Protein AF-0000000072489909 (afdb_homodimer)

Organism: NCBI:txid1796646

Radius of gyration: 25.23 Å; Cα contacts (8 Å, |Δi|>4): 1240; chains: 2; bounding box: 53×76×61 Å

Secondary structure (DSSP, 8-state):
---HHHHHHHHHHHHHHHHHTT--HHHHHHS-TT-EEEEEEEE-S-EE---HHHHHHHHHHH-TT-EEEE-S-TT-EE-TT-EEEEEEEEHHHHHHHHHHHHHHHHHHHHHHHHHHHHHHTTTTSS-EEE--S---TT-HHHHHHHHHHTT-B---SSTTS-EEE-HHHHHHHTSHHHHHHHHHHHHHHHT----EEEEESSHHHHHHHHHHT-SEEEEET--HHHHHHHHHHHTTSSEEEEESS--TTTHHHHHTTT-SEEE-THHHHS-PPPPEEEEE-/---HHHHHHHHHHHHHHHHHTT--HHHHHHS-TT-EEEEEEEE-S-EE---HHHHHHHHHHH-TT-EEEE-S-TT-EE-TT-EEEEEEEEHHHHHHHHHHHHHHHHHHHHHHHHHHHHHHHTTTSS-EEE--S---TT-HHHHHHHHHHTT-B---SSTTS-EEE-HHHHHHHTSHHHHHHHHHHHHHHHT----EEEEESSHHHHHHHHHHT-SEEEEET--HHHHHHHHHHHTTSSEEEEESS--TTTHHHHHTTT-SEEE-THHHHS-PPPPEEEEE-

pLDDT: mean 97.3, std 2.36, range [84.38, 98.88]

Structure (mmCIF, N/CA/C/O backbone):
data_AF-0000000072489909-model_v1
#
loop_
_entity.id
_entity.type
_entity.pdbx_description
1 polymer 'Probable nicotinate-nucleotide pyrophosphorylase'
#
loop_
_atom_site.group_PDB
_atom_site.id
_atom_site.type_symbol
_atom_site.label_atom_id
_atom_site.label_alt_id
_atom_site.label_comp_id
_atom_site.label_asym_id
_atom_site.label_entity_id
_atom_site.label_seq_id
_atom_site.pdbx_PDB_ins_code
_atom_site.Cartn_x
_atom_site.Cartn_y
_atom_site.Cartn_z
_atom_site.occupancy
_atom_site.B_iso_or_equiv
_atom_site.auth_seq_id
_atom_site.auth_comp_id
_atom_site.auth_asym_id
_atom_site.auth_atom_id
_atom_site.pdbx_PDB_model_num
ATOM 1 N N . MET A 1 1 ? 5.773 4.219 23.281 1 87.69 1 MET A N 1
ATOM 2 C CA . MET A 1 1 ? 5.738 4.336 21.828 1 87.69 1 MET A CA 1
ATOM 3 C C . MET A 1 1 ? 6.77 3.416 21.188 1 87.69 1 MET A C 1
ATOM 5 O O . MET A 1 1 ? 7.91 3.334 21.656 1 87.69 1 MET A O 1
ATOM 9 N N . LYS A 1 2 ? 6.359 2.658 20.219 1 93 2 LYS A N 1
ATOM 10 C CA . LYS A 1 2 ? 7.285 1.767 19.516 1 93 2 LYS A CA 1
ATOM 11 C C . LYS A 1 2 ? 8.32 2.559 18.719 1 93 2 LYS A C 1
ATOM 13 O O . LYS A 1 2 ? 8.008 3.609 18.156 1 93 2 LYS A O 1
ATOM 18 N N . THR A 1 3 ? 9.5 2.018 18.703 1 95.94 3 THR A N 1
ATOM 19 C CA . THR A 1 3 ? 10.539 2.596 17.859 1 95.94 3 THR A CA 1
ATOM 20 C C . THR A 1 3 ? 10.305 2.244 16.391 1 95.94 3 THR A C 1
ATOM 22 O O . THR A 1 3 ? 9.5 1.364 16.078 1 95.94 3 THR A O 1
ATOM 25 N N . THR A 1 4 ? 10.953 2.947 15.547 1 96.06 4 THR A N 1
ATOM 26 C CA . THR A 1 4 ? 10.883 2.658 14.117 1 96.06 4 THR A CA 1
ATOM 27 C C . THR A 1 4 ? 11.273 1.209 13.836 1 96.06 4 THR A C 1
ATOM 29 O O . THR A 1 4 ? 10.602 0.516 13.07 1 96.06 4 THR A O 1
ATOM 32 N N . ASP A 1 5 ? 12.32 0.701 14.492 1 97.38 5 ASP A N 1
ATOM 33 C CA . ASP A 1 5 ? 12.789 -0.666 14.297 1 97.38 5 ASP A CA 1
ATOM 34 C C . ASP A 1 5 ? 11.734 -1.68 14.734 1 97.38 5 ASP A C 1
ATOM 36 O O . ASP A 1 5 ? 11.547 -2.707 14.078 1 97.38 5 ASP A O 1
ATOM 40 N N . GLN A 1 6 ? 11.078 -1.388 15.812 1 97.94 6 GLN A N 1
ATOM 41 C CA . GLN A 1 6 ? 10.031 -2.273 16.297 1 97.94 6 GLN A CA 1
ATOM 42 C C . GLN A 1 6 ? 8.844 -2.309 15.344 1 97.94 6 GLN A C 1
ATOM 44 O O . GLN A 1 6 ? 8.258 -3.367 15.117 1 97.94 6 GLN A O 1
ATOM 49 N N . LEU A 1 7 ? 8.523 -1.14 14.812 1 98 7 LEU A N 1
ATOM 50 C CA . LEU A 1 7 ? 7.43 -1.062 13.852 1 98 7 LEU A CA 1
ATOM 51 C C . LEU A 1 7 ? 7.762 -1.844 12.586 1 98 7 LEU A C 1
ATOM 53 O O . LEU A 1 7 ? 6.906 -2.547 12.039 1 98 7 LEU A O 1
ATOM 57 N N . ILE A 1 8 ? 8.992 -1.752 12.133 1 98.38 8 ILE A N 1
ATOM 58 C CA . ILE A 1 8 ? 9.438 -2.479 10.945 1 98.38 8 ILE A CA 1
ATOM 59 C C . ILE A 1 8 ? 9.414 -3.98 11.227 1 98.38 8 ILE A C 1
ATOM 61 O O . ILE A 1 8 ? 8.961 -4.766 10.391 1 98.38 8 ILE A O 1
ATOM 65 N N . ASP A 1 9 ? 9.828 -4.363 12.398 1 98.44 9 ASP A N 1
ATOM 66 C CA . ASP A 1 9 ? 9.805 -5.766 12.797 1 98.44 9 ASP A CA 1
ATOM 67 C C . ASP A 1 9 ? 8.375 -6.309 12.805 1 98.44 9 ASP A C 1
ATOM 69 O O . ASP A 1 9 ? 8.133 -7.43 12.344 1 98.44 9 ASP A O 1
ATOM 73 N N . ASP A 1 10 ? 7.477 -5.535 13.367 1 98.38 10 ASP A N 1
ATOM 74 C CA . ASP A 1 10 ? 6.074 -5.934 13.398 1 98.38 10 ASP A CA 1
ATOM 75 C C . ASP A 1 10 ? 5.523 -6.113 11.984 1 98.38 10 ASP A C 1
ATOM 77 O O . ASP A 1 10 ? 4.77 -7.051 11.719 1 98.38 10 ASP A O 1
ATOM 81 N N . LEU A 1 11 ? 5.902 -5.246 11.102 1 98.75 11 LEU A N 1
ATOM 82 C CA . LEU A 1 11 ? 5.465 -5.34 9.719 1 98.75 11 LEU A CA 1
ATOM 83 C C . LEU A 1 11 ? 5.996 -6.613 9.062 1 98.75 11 LEU A C 1
ATOM 85 O O . LEU A 1 11 ? 5.25 -7.324 8.383 1 98.75 11 LEU A O 1
ATOM 89 N N . LEU A 1 12 ? 7.281 -6.891 9.266 1 98.62 12 LEU A N 1
ATOM 90 C CA . LEU A 1 12 ? 7.887 -8.062 8.648 1 98.62 12 LEU A CA 1
ATOM 91 C C . LEU A 1 12 ? 7.254 -9.344 9.188 1 98.62 12 LEU A C 1
ATOM 93 O O . LEU A 1 12 ? 6.996 -10.281 8.422 1 98.62 12 LEU A O 1
ATOM 97 N N . ASN A 1 13 ? 6.961 -9.375 10.484 1 98.31 13 ASN A N 1
ATOM 98 C CA . ASN A 1 13 ? 6.25 -10.516 11.055 1 98.31 13 ASN A CA 1
ATOM 99 C C . ASN A 1 13 ? 4.891 -10.719 10.398 1 98.31 13 ASN A C 1
ATOM 101 O O . ASN A 1 13 ? 4.523 -11.844 10.055 1 98.31 13 ASN A O 1
ATOM 105 N N . LEU A 1 14 ? 4.199 -9.664 10.25 1 98.25 14 LEU A N 1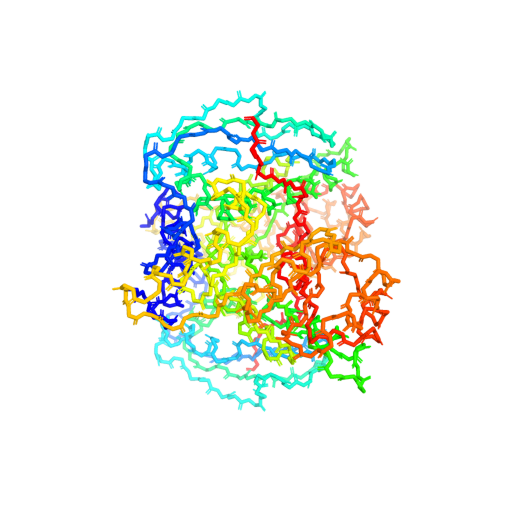
ATOM 106 C CA . LEU A 1 14 ? 2.875 -9.711 9.641 1 98.25 14 LEU A CA 1
ATOM 107 C C . LEU A 1 14 ? 2.959 -10.148 8.188 1 98.25 14 LEU A C 1
ATOM 109 O O . LEU A 1 14 ? 2.162 -10.977 7.734 1 98.25 14 LEU A O 1
ATOM 113 N N . ALA A 1 15 ? 3.922 -9.625 7.461 1 98.25 15 ALA A N 1
ATOM 114 C CA . ALA A 1 15 ? 4.105 -9.938 6.047 1 98.25 15 ALA A CA 1
ATOM 115 C C . ALA A 1 15 ? 4.41 -11.422 5.852 1 98.25 15 ALA A C 1
ATOM 117 O O . ALA A 1 15 ? 3.846 -12.062 4.961 1 98.25 15 ALA A O 1
ATOM 118 N N . PHE A 1 16 ? 5.27 -11.977 6.676 1 97.81 16 PHE A N 1
ATOM 119 C CA . PHE A 1 16 ? 5.598 -13.398 6.562 1 97.81 16 PHE A CA 1
ATOM 120 C C . PHE A 1 16 ? 4.418 -14.266 6.984 1 97.81 16 PHE A C 1
ATOM 122 O O . PHE A 1 16 ? 4.188 -15.328 6.406 1 97.81 16 PHE A O 1
ATOM 129 N N . ALA A 1 17 ? 3.699 -13.805 7.945 1 97.25 17 ALA A N 1
ATOM 130 C CA . ALA A 1 17 ? 2.537 -14.562 8.398 1 97.25 17 ALA A CA 1
ATOM 131 C C . ALA A 1 17 ? 1.49 -14.672 7.289 1 97.25 17 ALA A C 1
ATOM 133 O O . ALA A 1 17 ? 0.86 -15.719 7.125 1 97.25 17 ALA A O 1
ATOM 134 N N . GLU A 1 18 ? 1.334 -13.625 6.516 1 96.5 18 GLU A N 1
ATOM 135 C CA . GLU A 1 18 ? 0.331 -13.633 5.457 1 96.5 18 GLU A CA 1
ATOM 136 C C . GLU A 1 18 ? 0.807 -14.438 4.25 1 96.5 18 GLU A C 1
ATOM 138 O O . GLU A 1 18 ? -0.005 -15 3.512 1 96.5 18 GLU A O 1
ATOM 143 N N . ASP A 1 19 ? 2.121 -14.586 4.098 1 96.94 19 ASP A N 1
ATOM 144 C CA . ASP A 1 19 ? 2.65 -15.156 2.859 1 96.94 19 ASP A CA 1
ATOM 145 C C . ASP A 1 19 ? 2.969 -16.641 3.025 1 96.94 19 ASP A C 1
ATOM 147 O O . ASP A 1 19 ? 2.67 -17.438 2.143 1 96.94 19 ASP A O 1
ATOM 151 N N . VAL A 1 20 ? 3.545 -17.047 4.148 1 95.25 20 VAL A N 1
ATOM 152 C CA . VAL A 1 20 ? 4.047 -18.406 4.32 1 95.25 20 VAL A CA 1
ATOM 153 C C . VAL A 1 20 ? 2.996 -19.25 5.031 1 95.25 20 VAL A C 1
ATOM 155 O O . VAL A 1 20 ? 2.832 -20.438 4.723 1 95.25 20 VAL A O 1
ATOM 158 N N . GLY A 1 21 ? 2.258 -18.656 6.023 1 90.75 21 GLY A N 1
ATOM 159 C CA . GLY A 1 21 ? 1.259 -19.406 6.766 1 90.75 21 GLY A CA 1
ATOM 160 C C . GLY A 1 21 ? 1.804 -20.688 7.371 1 90.75 21 GLY A C 1
ATOM 161 O O . GLY A 1 21 ? 2.787 -20.656 8.117 1 90.75 21 GLY A O 1
ATOM 162 N N . ASP A 1 22 ? 1.219 -21.844 6.965 1 90.38 22 ASP A N 1
ATOM 163 C CA . ASP A 1 22 ? 1.68 -23.094 7.547 1 90.38 22 ASP A CA 1
ATOM 164 C C . ASP A 1 22 ? 2.791 -23.719 6.703 1 90.38 22 ASP A C 1
ATOM 166 O O . ASP A 1 22 ? 3.297 -24.797 7.031 1 90.38 22 ASP A O 1
ATOM 170 N N . GLY A 1 23 ? 3.102 -23.016 5.621 1 93.5 23 GLY A N 1
ATOM 171 C CA . GLY A 1 23 ? 4.289 -23.469 4.902 1 93.5 23 GLY A CA 1
ATOM 172 C C . GLY A 1 23 ? 4.211 -23.219 3.408 1 93.5 23 GLY A C 1
ATOM 173 O O . GLY A 1 23 ? 3.117 -23.141 2.846 1 93.5 23 GLY A O 1
ATOM 174 N N . ASP A 1 24 ? 5.355 -23.141 2.807 1 97.25 24 ASP A N 1
ATOM 175 C CA . ASP A 1 24 ? 5.508 -23.062 1.358 1 97.25 24 ASP A CA 1
ATOM 176 C C . ASP A 1 24 ? 5.512 -24.453 0.73 1 97.25 24 ASP A C 1
ATOM 178 O O . ASP A 1 24 ? 6.574 -25 0.441 1 97.25 24 ASP A O 1
ATOM 182 N N . HIS A 1 25 ? 4.367 -24.875 0.38 1 97.94 25 HIS A N 1
ATOM 183 C CA . HIS A 1 25 ? 4.219 -26.266 -0.035 1 97.94 25 HIS A CA 1
ATOM 184 C C . HIS A 1 25 ? 4.859 -26.5 -1.397 1 97.94 25 HIS A C 1
ATOM 186 O O . HIS A 1 25 ? 5.316 -27.609 -1.688 1 97.94 25 HIS A O 1
ATOM 192 N N . THR A 1 26 ? 4.918 -25.453 -2.215 1 98.25 26 THR A N 1
ATOM 193 C CA . THR A 1 26 ? 5.598 -25.609 -3.496 1 98.25 26 THR A CA 1
ATOM 194 C C . THR A 1 26 ? 7.078 -25.906 -3.289 1 98.25 26 THR A C 1
ATOM 196 O O . THR A 1 26 ? 7.598 -26.891 -3.828 1 98.25 26 THR A O 1
ATOM 199 N N . THR A 1 27 ? 7.691 -25.109 -2.502 1 97.5 27 THR A N 1
ATOM 200 C CA . THR A 1 27 ? 9.125 -25.234 -2.252 1 97.5 27 THR A CA 1
ATOM 201 C C . THR A 1 27 ? 9.422 -26.516 -1.479 1 97.5 27 THR A C 1
ATOM 203 O O . THR A 1 27 ? 10.375 -27.234 -1.805 1 97.5 27 THR A O 1
ATOM 206 N N . LEU A 1 28 ? 8.648 -26.844 -0.49 1 97.12 28 LEU A N 1
ATOM 207 C CA . LEU A 1 28 ? 8.875 -28.016 0.353 1 97.12 28 LEU A CA 1
ATOM 208 C C . LEU A 1 28 ? 8.727 -29.297 -0.451 1 97.12 28 LEU A C 1
ATOM 210 O O . LEU A 1 28 ? 9.367 -30.312 -0.147 1 97.12 28 LEU A O 1
ATOM 214 N N . SER A 1 29 ? 7.973 -29.266 -1.493 1 97.62 29 SER A N 1
ATOM 215 C CA . SER A 1 29 ? 7.695 -30.469 -2.266 1 97.62 29 SER A CA 1
ATOM 216 C C . SER A 1 29 ? 8.672 -30.625 -3.426 1 97.62 29 SER A C 1
ATOM 218 O O . SER A 1 29 ? 8.859 -31.719 -3.951 1 97.62 29 SER A O 1
ATOM 220 N N . THR A 1 30 ? 9.352 -29.5 -3.824 1 97.81 30 THR A N 1
ATOM 221 C CA . THR A 1 30 ? 10.086 -29.578 -5.082 1 97.81 30 THR A CA 1
ATOM 222 C C . THR A 1 30 ? 11.578 -29.328 -4.855 1 97.81 30 THR A C 1
ATOM 224 O O . THR A 1 30 ? 12.398 -29.625 -5.723 1 97.81 30 THR A O 1
ATOM 227 N N . ILE A 1 31 ? 11.953 -28.734 -3.709 1 97.44 31 ILE A N 1
ATOM 228 C CA . ILE A 1 31 ? 13.336 -28.359 -3.443 1 97.44 31 ILE A CA 1
ATOM 229 C C . ILE A 1 31 ? 13.898 -29.203 -2.305 1 97.44 31 ILE A C 1
ATOM 231 O O . ILE A 1 31 ? 13.367 -29.188 -1.19 1 97.44 31 ILE A O 1
ATOM 235 N N . PRO A 1 32 ? 14.969 -29.906 -2.533 1 96 32 PRO A N 1
ATOM 236 C CA . PRO A 1 32 ? 15.594 -30.656 -1.438 1 96 32 PRO A CA 1
ATOM 237 C C . PRO A 1 32 ? 16 -29.75 -0.273 1 96 32 PRO A C 1
ATOM 239 O O . PRO A 1 32 ? 16.453 -28.625 -0.487 1 96 32 PRO A O 1
ATOM 242 N N . ALA A 1 33 ? 15.938 -30.266 0.936 1 95.25 33 ALA A N 1
ATOM 243 C CA . ALA A 1 33 ? 16.203 -29.516 2.156 1 95.25 33 ALA A CA 1
ATOM 244 C C . ALA A 1 33 ? 17.641 -29.016 2.193 1 95.25 33 ALA A C 1
ATOM 246 O O . ALA A 1 33 ? 17.922 -27.953 2.75 1 95.25 33 ALA A O 1
ATOM 247 N N . GLU A 1 34 ? 18.5 -29.703 1.554 1 96.06 34 GLU A N 1
ATOM 248 C CA . GLU A 1 34 ? 19.922 -29.406 1.655 1 96.06 34 GLU A CA 1
ATOM 249 C C . GLU A 1 34 ? 20.391 -28.531 0.495 1 96.06 34 GLU A C 1
ATOM 251 O O . GLU A 1 34 ? 21.547 -28.109 0.453 1 96.06 34 GLU A O 1
ATOM 256 N N . ALA A 1 35 ? 19.5 -28.234 -0.436 1 96.25 35 ALA A N 1
ATOM 257 C CA . ALA A 1 35 ? 19.891 -27.453 -1.611 1 96.25 35 ALA A CA 1
ATOM 258 C C . ALA A 1 35 ? 20.328 -26.047 -1.22 1 96.25 35 ALA A C 1
ATOM 260 O O . ALA A 1 35 ? 19.672 -25.391 -0.411 1 96.25 35 ALA A O 1
ATOM 261 N N . THR A 1 36 ? 21.516 -25.625 -1.725 1 97.12 36 THR A N 1
ATOM 262 C CA . THR A 1 36 ? 22.016 -24.25 -1.573 1 97.12 36 THR A CA 1
ATOM 263 C C . THR A 1 36 ? 22.172 -23.578 -2.934 1 97.12 36 THR A C 1
ATOM 265 O O . THR A 1 36 ? 22.297 -24.266 -3.957 1 97.12 36 THR A O 1
ATOM 268 N N . GLY A 1 37 ? 22.031 -22.281 -2.943 1 96.19 37 GLY A N 1
ATOM 269 C CA . GLY A 1 37 ? 22.141 -21.562 -4.203 1 96.19 37 GLY A CA 1
ATOM 270 C C . GLY A 1 37 ? 22.375 -20.078 -4.023 1 96.19 37 GLY A C 1
ATOM 271 O O . GLY A 1 37 ? 22.781 -19.625 -2.951 1 96.19 37 GLY A O 1
ATOM 272 N N . ARG A 1 38 ? 22.312 -19.469 -5.172 1 97.19 38 ARG A N 1
ATOM 273 C CA . ARG A 1 38 ? 22.562 -18.031 -5.254 1 97.19 38 ARG A CA 1
ATOM 274 C C . ARG A 1 38 ? 21.516 -17.344 -6.145 1 97.19 38 ARG A C 1
ATOM 276 O O . ARG A 1 38 ? 21.203 -17.844 -7.227 1 97.19 38 ARG A O 1
ATOM 283 N N . GLN A 1 39 ? 20.953 -16.203 -5.605 1 97.5 39 GLN A N 1
ATOM 284 C CA . GLN A 1 39 ? 20.047 -15.398 -6.395 1 97.5 39 GLN A CA 1
ATOM 285 C C . GLN A 1 39 ? 20.438 -13.922 -6.363 1 97.5 39 GLN A C 1
ATOM 287 O O . GLN A 1 39 ? 21.109 -13.477 -5.422 1 97.5 39 GLN A O 1
ATOM 292 N N . HIS A 1 40 ? 20.172 -13.211 -7.383 1 98.38 40 HIS A N 1
ATOM 293 C CA . HIS A 1 40 ? 20.5 -11.789 -7.43 1 98.38 40 HIS A CA 1
ATOM 294 C C . HIS A 1 40 ? 19.25 -10.953 -7.711 1 98.38 40 HIS A C 1
ATOM 296 O O . HIS A 1 40 ? 18.312 -11.422 -8.352 1 98.38 40 HIS A O 1
ATOM 302 N N . LEU A 1 41 ? 19.234 -9.766 -7.207 1 98.69 41 LEU A N 1
ATOM 303 C CA . LEU A 1 41 ? 18.188 -8.789 -7.52 1 98.69 41 LEU A CA 1
ATOM 304 C C . LEU A 1 41 ? 18.531 -8.039 -8.805 1 98.69 41 LEU A C 1
ATOM 306 O O . LEU A 1 41 ? 19.484 -7.258 -8.836 1 98.69 41 LEU A O 1
ATOM 310 N N . LEU A 1 42 ? 17.734 -8.227 -9.766 1 98.44 42 LEU A N 1
ATOM 311 C CA . LEU A 1 42 ? 17.922 -7.621 -11.078 1 98.44 42 LEU A CA 1
ATOM 312 C C . LEU A 1 42 ? 16.953 -6.461 -11.289 1 98.44 42 LEU A C 1
ATOM 314 O O . LEU A 1 42 ? 15.742 -6.633 -11.156 1 98.44 42 LEU A O 1
ATOM 318 N N . VAL A 1 43 ? 17.516 -5.316 -11.617 1 98.56 43 VAL A N 1
ATOM 319 C CA . VAL A 1 43 ? 16.703 -4.145 -11.914 1 98.56 43 VAL A CA 1
ATOM 320 C C . VAL A 1 43 ? 16.156 -4.246 -13.328 1 98.56 43 VAL A C 1
ATOM 322 O O . VAL A 1 43 ? 16.891 -4.547 -14.273 1 98.56 43 VAL A O 1
ATOM 325 N N . LYS A 1 44 ? 14.883 -3.979 -13.469 1 97.75 44 LYS A N 1
ATOM 326 C CA . LYS A 1 44 ? 14.242 -4.141 -14.766 1 97.75 44 LYS A CA 1
ATOM 327 C C . LYS A 1 44 ? 13.672 -2.818 -15.266 1 97.75 44 LYS A C 1
ATOM 329 O O . LYS A 1 44 ? 13.156 -2.74 -16.391 1 97.75 44 LYS A O 1
ATOM 334 N N . GLU A 1 45 ? 13.734 -1.787 -14.539 1 97.75 45 GLU A N 1
ATOM 335 C CA . GLU A 1 45 ? 13.211 -0.465 -14.859 1 97.75 45 GLU A CA 1
ATOM 336 C C . GLU A 1 45 ? 14.109 0.638 -14.312 1 97.75 45 GLU A C 1
ATOM 338 O O . GLU A 1 45 ? 14.688 0.492 -13.234 1 97.75 45 GLU A O 1
ATOM 343 N N . GLU A 1 46 ? 14.242 1.703 -15.023 1 98.56 46 GLU A N 1
ATOM 344 C CA . GLU A 1 46 ? 15.062 2.826 -14.586 1 98.56 46 GLU A CA 1
ATOM 345 C C . GLU A 1 46 ? 14.406 3.588 -13.445 1 98.56 46 GLU A C 1
ATOM 347 O O . GLU A 1 46 ? 13.18 3.766 -13.43 1 98.56 46 GLU A O 1
ATOM 352 N N . GLY A 1 47 ? 15.273 4.016 -12.43 1 98.62 47 GLY A N 1
ATOM 353 C CA . GLY A 1 47 ? 14.766 4.801 -11.32 1 98.62 47 GLY A CA 1
ATOM 354 C C . GLY A 1 47 ? 15.75 4.934 -10.172 1 98.62 47 GLY A C 1
ATOM 355 O O . GLY A 1 47 ? 16.969 4.934 -10.398 1 98.62 47 GLY A O 1
ATOM 356 N N . ILE A 1 48 ? 15.234 5.195 -9.031 1 98.88 48 ILE A N 1
ATOM 357 C CA . ILE A 1 48 ? 16.016 5.254 -7.801 1 98.88 48 ILE A CA 1
ATOM 358 C C . ILE A 1 48 ? 15.75 4.004 -6.961 1 98.88 48 ILE A C 1
ATOM 360 O O . ILE A 1 48 ? 14.594 3.695 -6.648 1 98.88 48 ILE A O 1
ATOM 364 N N . ILE A 1 49 ? 16.797 3.297 -6.641 1 98.88 49 ILE A N 1
ATOM 365 C CA . ILE A 1 49 ? 16.594 2.066 -5.883 1 98.88 49 ILE A CA 1
ATOM 366 C C . ILE A 1 49 ? 16.484 2.389 -4.395 1 98.88 49 ILE A C 1
ATOM 368 O O . ILE A 1 49 ? 17.188 3.262 -3.889 1 98.88 49 ILE A O 1
ATOM 372 N N . ALA A 1 50 ? 15.555 1.797 -3.732 1 98.88 50 ALA A N 1
ATOM 373 C CA . ALA A 1 50 ? 15.328 1.957 -2.299 1 98.88 50 ALA A CA 1
ATOM 374 C C . ALA A 1 50 ? 14.906 0.638 -1.661 1 98.88 50 ALA A C 1
ATOM 376 O O . ALA A 1 50 ? 14.289 -0.207 -2.316 1 98.88 50 ALA A O 1
ATOM 377 N N . GLY A 1 51 ? 15.281 0.443 -0.389 1 98.81 51 GLY A N 1
ATOM 378 C CA . GLY A 1 51 ? 14.82 -0.703 0.381 1 98.81 51 GLY A CA 1
ATOM 379 C C . GLY A 1 51 ? 15.867 -1.787 0.52 1 98.81 51 GLY A C 1
ATOM 380 O O . GLY A 1 51 ? 15.57 -2.896 0.967 1 98.81 51 GLY A O 1
ATOM 381 N N . ILE A 1 52 ? 17.078 -1.519 0.104 1 98.75 52 ILE A N 1
ATOM 382 C CA . ILE A 1 52 ? 18.141 -2.516 0.193 1 98.75 52 ILE A CA 1
ATOM 383 C C . ILE A 1 52 ? 18.422 -2.848 1.658 1 98.75 52 ILE A C 1
ATOM 385 O O . ILE A 1 52 ? 18.562 -4.02 2.021 1 98.75 52 ILE A O 1
ATOM 389 N N . GLU A 1 53 ? 18.469 -1.838 2.52 1 98.5 53 GLU A N 1
ATOM 390 C CA . GLU A 1 53 ? 18.688 -2.068 3.943 1 98.5 53 GLU A CA 1
ATOM 391 C C . GLU A 1 53 ? 17.547 -2.861 4.559 1 98.5 53 GLU A C 1
ATOM 393 O O . GLU A 1 53 ? 17.75 -3.67 5.465 1 98.5 53 GLU A O 1
ATOM 398 N N . ILE A 1 54 ? 16.359 -2.652 4.074 1 98.81 54 ILE A N 1
ATOM 399 C CA . ILE A 1 54 ? 15.211 -3.391 4.574 1 98.81 54 ILE A CA 1
ATOM 400 C C . ILE A 1 54 ? 15.258 -4.832 4.07 1 98.81 54 ILE A C 1
ATOM 402 O O . ILE A 1 54 ? 14.883 -5.762 4.785 1 98.81 54 ILE A O 1
ATOM 406 N N . ALA A 1 55 ? 15.742 -4.988 2.811 1 98.81 55 ALA A N 1
ATOM 407 C CA . ALA A 1 55 ? 15.93 -6.336 2.279 1 98.81 55 ALA A CA 1
ATOM 408 C C . ALA A 1 55 ? 16.859 -7.156 3.174 1 98.81 55 ALA A C 1
ATOM 410 O O . ALA A 1 55 ? 16.594 -8.328 3.445 1 98.81 55 ALA A O 1
ATOM 411 N N . LYS A 1 56 ? 17.906 -6.547 3.639 1 98.69 56 LYS A N 1
ATOM 412 C CA . LYS A 1 56 ? 18.812 -7.219 4.559 1 98.69 56 LYS A CA 1
ATOM 413 C C . LYS A 1 56 ? 18.078 -7.703 5.809 1 98.69 56 LYS A C 1
ATOM 415 O O . LYS A 1 56 ? 18.297 -8.828 6.266 1 98.69 56 LYS A O 1
ATOM 420 N N . LYS A 1 57 ? 17.203 -6.867 6.312 1 98.62 57 LYS A N 1
ATOM 421 C CA . LYS A 1 57 ? 16.438 -7.223 7.5 1 98.62 57 LYS A CA 1
ATOM 422 C C . LYS A 1 57 ? 15.477 -8.375 7.211 1 98.62 57 LYS A C 1
ATOM 424 O O . LYS A 1 57 ? 15.266 -9.242 8.055 1 98.62 57 LYS A O 1
ATOM 429 N N . VAL A 1 58 ? 14.906 -8.375 6.031 1 98.75 58 VAL A N 1
ATOM 430 C CA . VAL A 1 58 ? 14 -9.438 5.621 1 98.75 58 VAL A CA 1
ATOM 431 C C . VAL A 1 58 ? 14.727 -10.781 5.633 1 98.75 58 VAL A C 1
ATOM 433 O O . VAL A 1 58 ? 14.25 -11.742 6.23 1 98.75 58 VAL A O 1
ATOM 436 N N . PHE A 1 59 ? 15.898 -10.828 4.996 1 98.69 59 PHE A N 1
ATOM 437 C CA . PHE A 1 59 ? 16.656 -12.07 4.898 1 98.69 59 PHE A CA 1
ATOM 438 C C . PHE A 1 59 ? 17.125 -12.523 6.277 1 98.69 59 PHE A C 1
ATOM 440 O O . PHE A 1 59 ? 16.953 -13.695 6.637 1 98.69 59 PHE A O 1
ATOM 447 N N . GLU A 1 60 ? 17.641 -11.594 7.039 1 98.31 60 GLU A N 1
ATOM 448 C CA . GLU A 1 60 ? 18.156 -11.914 8.359 1 98.31 60 GLU A CA 1
ATOM 449 C C . GLU A 1 60 ? 17.062 -12.445 9.281 1 98.31 60 GLU A C 1
ATOM 451 O O . GLU A 1 60 ? 17.281 -13.406 10.023 1 98.31 60 GLU A O 1
ATOM 456 N N . LYS A 1 61 ? 15.961 -11.836 9.25 1 97.88 61 LYS A N 1
ATOM 457 C CA . LYS A 1 61 ? 14.844 -12.219 10.117 1 97.88 61 LYS A CA 1
ATOM 458 C C . LYS A 1 61 ? 14.32 -13.609 9.758 1 97.88 61 LYS A C 1
ATOM 460 O O . LYS A 1 61 ? 13.945 -14.383 10.641 1 97.88 61 LYS A O 1
ATOM 465 N N . PHE A 1 62 ? 14.273 -13.891 8.516 1 98.12 62 PHE A N 1
ATOM 466 C CA . PHE A 1 62 ? 13.703 -15.156 8.07 1 98.12 62 PHE A CA 1
ATOM 467 C C . PHE A 1 62 ? 14.68 -16.297 8.281 1 98.12 62 PHE A C 1
ATOM 469 O O . PHE A 1 62 ? 14.305 -17.359 8.789 1 98.12 62 PHE A O 1
ATOM 476 N N . ASP A 1 63 ? 15.914 -16.109 7.855 1 98.31 63 ASP A N 1
ATOM 477 C CA . ASP A 1 63 ? 16.969 -17.109 7.93 1 98.31 63 ASP A CA 1
ATOM 478 C C . ASP A 1 63 ? 18.344 -16.453 8.016 1 98.31 63 ASP A C 1
ATOM 480 O O . ASP A 1 63 ? 18.906 -16 7.008 1 98.31 63 ASP A O 1
ATOM 484 N N . SER A 1 64 ? 18.953 -16.5 9.172 1 97.94 64 SER A N 1
ATOM 485 C CA . SER A 1 64 ? 20.188 -15.773 9.445 1 97.94 64 SER A CA 1
ATOM 486 C C . SER A 1 64 ? 21.359 -16.391 8.695 1 97.94 64 SER A C 1
ATOM 488 O O . SER A 1 64 ? 22.438 -15.797 8.617 1 97.94 64 SER A O 1
ATOM 490 N N . SER A 1 65 ? 21.172 -17.5 8.062 1 98.12 65 SER A N 1
ATOM 491 C CA . SER A 1 65 ? 22.266 -18.125 7.316 1 98.12 65 SER A CA 1
ATOM 492 C C . SER A 1 65 ? 22.375 -17.547 5.91 1 98.12 65 SER A C 1
ATOM 494 O O . SER A 1 65 ? 23.359 -17.781 5.211 1 98.12 65 SER A O 1
ATOM 496 N N . LEU A 1 66 ? 21.375 -16.812 5.492 1 98.56 66 LEU A N 1
ATOM 497 C CA . LEU A 1 66 ? 21.453 -16.141 4.199 1 98.56 66 LEU A CA 1
ATOM 498 C C . LEU A 1 66 ? 22.5 -15.031 4.219 1 98.56 66 LEU A C 1
ATOM 500 O O . LEU A 1 66 ? 22.516 -14.203 5.133 1 98.56 66 LEU A O 1
ATOM 504 N N . LYS A 1 67 ? 23.375 -15.008 3.205 1 98.44 67 LYS A N 1
ATOM 505 C CA . LYS A 1 67 ? 24.453 -14.031 3.107 1 98.44 67 LYS A CA 1
ATOM 506 C C . LYS A 1 67 ? 24.219 -13.086 1.929 1 98.44 67 LYS A C 1
ATOM 508 O O . LYS A 1 67 ? 24.141 -13.523 0.78 1 98.44 67 LYS A O 1
ATOM 513 N N . ILE A 1 68 ? 24.203 -11.836 2.195 1 98.38 68 ILE A N 1
ATOM 514 C CA . ILE A 1 68 ? 23.953 -10.844 1.16 1 98.38 68 ILE A CA 1
ATOM 515 C C . ILE A 1 68 ? 25.234 -10.109 0.812 1 98.38 68 ILE A C 1
ATOM 517 O O . ILE A 1 68 ? 25.984 -9.703 1.703 1 98.38 68 ILE A O 1
ATOM 521 N N . THR A 1 69 ? 25.562 -10.039 -0.428 1 98.69 69 THR A N 1
ATOM 522 C CA . THR A 1 69 ? 26.609 -9.164 -0.976 1 98.69 69 THR A CA 1
ATOM 523 C C . THR A 1 69 ? 25.984 -7.992 -1.727 1 98.69 69 THR A C 1
ATOM 525 O O . THR A 1 69 ? 25.406 -8.172 -2.801 1 98.69 69 THR A O 1
ATOM 528 N N . GLN A 1 70 ? 26.125 -6.848 -1.192 1 98.62 70 GLN A N 1
ATOM 529 C CA . GLN A 1 70 ? 25.5 -5.641 -1.731 1 98.62 70 GLN A CA 1
ATOM 530 C C . GLN A 1 70 ? 26.422 -4.941 -2.723 1 98.62 70 GLN A C 1
ATOM 532 O O . GLN A 1 70 ? 27.609 -4.781 -2.459 1 98.62 70 GLN A O 1
ATOM 537 N N . TYR A 1 71 ? 25.906 -4.492 -3.885 1 98.69 71 TYR A N 1
ATOM 538 C CA . TYR A 1 71 ? 26.688 -3.818 -4.91 1 98.69 71 TYR A CA 1
ATOM 539 C C . TYR A 1 71 ? 26.234 -2.375 -5.09 1 98.69 71 TYR A C 1
ATOM 541 O O . TYR A 1 71 ? 27 -1.535 -5.582 1 98.69 71 TYR A O 1
ATOM 549 N N . ILE A 1 72 ? 24.984 -2.084 -4.828 1 98.69 72 ILE A N 1
ATOM 550 C CA . ILE A 1 72 ? 24.406 -0.754 -4.996 1 98.69 72 ILE A CA 1
ATOM 551 C C . ILE A 1 72 ? 23.781 -0.292 -3.686 1 98.69 72 ILE A C 1
ATOM 553 O O . ILE A 1 72 ? 23.281 -1.106 -2.912 1 98.69 72 ILE A O 1
ATOM 557 N N . ASN A 1 73 ? 23.812 0.97 -3.418 1 98.75 73 ASN A N 1
ATOM 558 C CA . ASN A 1 73 ? 23.25 1.529 -2.191 1 98.75 73 ASN A CA 1
ATOM 559 C C . ASN A 1 73 ? 21.891 2.162 -2.434 1 98.75 73 ASN A C 1
ATOM 561 O O . ASN A 1 73 ? 21.578 2.592 -3.549 1 98.75 73 ASN A O 1
ATOM 565 N N . ASP A 1 74 ? 21.125 2.217 -1.393 1 98.81 74 ASP A N 1
ATOM 566 C CA . ASP A 1 74 ? 19.875 2.98 -1.458 1 98.81 74 ASP A CA 1
ATOM 567 C C . ASP A 1 74 ? 20.125 4.402 -1.952 1 98.81 74 ASP A C 1
ATOM 569 O O . ASP A 1 74 ? 21.109 5.035 -1.562 1 98.81 74 ASP A O 1
ATOM 573 N N . GLY A 1 75 ? 19.234 4.859 -2.77 1 98.75 75 GLY A N 1
ATOM 574 C CA . GLY A 1 75 ? 19.344 6.223 -3.26 1 98.75 75 GLY A CA 1
ATOM 575 C C . GLY A 1 75 ? 20.078 6.324 -4.586 1 98.75 75 GLY A C 1
ATOM 576 O O . GLY A 1 75 ? 20.047 7.371 -5.238 1 98.75 75 GLY A O 1
ATOM 577 N N . ALA A 1 76 ? 20.672 5.242 -5.051 1 98.81 76 ALA A N 1
ATOM 578 C CA . ALA A 1 76 ? 21.391 5.242 -6.32 1 98.81 76 ALA A CA 1
ATOM 579 C C . ALA A 1 76 ? 20.438 5.227 -7.504 1 98.81 76 ALA A C 1
ATOM 581 O O . ALA A 1 76 ? 19.359 4.617 -7.438 1 98.81 76 ALA A O 1
ATOM 582 N N . HIS A 1 77 ? 20.859 5.906 -8.562 1 98.75 77 HIS A N 1
ATOM 583 C CA . HIS A 1 77 ? 20.188 5.758 -9.852 1 98.75 77 HIS A CA 1
ATOM 584 C C . HIS A 1 77 ? 20.5 4.406 -10.484 1 98.75 77 HIS A C 1
ATOM 586 O O . HIS A 1 77 ? 21.656 3.984 -10.5 1 98.75 77 HIS A O 1
ATOM 592 N N . VAL A 1 78 ? 19.438 3.705 -10.961 1 98.81 78 VAL A N 1
ATOM 593 C CA . VAL A 1 78 ? 19.641 2.379 -11.531 1 98.81 78 VAL A CA 1
ATOM 594 C C . VAL A 1 78 ? 18.984 2.295 -12.898 1 98.81 78 VAL A C 1
ATOM 596 O O . VAL A 1 78 ? 18.094 3.094 -13.219 1 98.81 78 VAL A O 1
ATOM 599 N N . LYS A 1 79 ? 19.375 1.369 -13.664 1 98.62 79 LYS A N 1
ATOM 600 C CA . LYS A 1 79 ? 18.859 1.092 -15 1 98.62 79 LYS A CA 1
ATOM 601 C C . LYS A 1 79 ? 18.672 -0.408 -15.219 1 98.62 79 LYS A C 1
ATOM 603 O O . LYS A 1 79 ? 19.234 -1.22 -14.477 1 98.62 79 LYS A O 1
ATOM 608 N N . PRO A 1 80 ? 17.891 -0.732 -16.25 1 98.56 80 PRO A N 1
ATOM 609 C CA . PRO A 1 80 ? 17.688 -2.158 -16.516 1 98.56 80 PRO A CA 1
ATOM 610 C C . PRO A 1 80 ? 19 -2.908 -16.719 1 98.56 80 PRO A C 1
ATOM 612 O O . PRO A 1 80 ? 19.875 -2.449 -17.453 1 98.56 80 PRO A O 1
ATOM 615 N N . GLY A 1 81 ? 19.094 -4.02 -16.031 1 98.19 81 GLY A N 1
ATOM 616 C CA . GLY A 1 81 ? 20.297 -4.828 -16.125 1 98.19 81 GLY A CA 1
ATOM 617 C C . GLY A 1 81 ? 21.203 -4.711 -14.922 1 98.19 81 GLY A C 1
ATOM 618 O O . GLY A 1 81 ? 22.062 -5.562 -14.695 1 98.19 81 GLY A O 1
ATOM 619 N N . ASP A 1 82 ? 21.047 -3.664 -14.125 1 98.62 82 ASP A N 1
ATOM 620 C CA . ASP A 1 82 ? 21.844 -3.5 -12.914 1 98.62 82 ASP A CA 1
ATOM 621 C C . ASP A 1 82 ? 21.531 -4.602 -11.898 1 98.62 82 ASP A C 1
ATOM 623 O O . ASP A 1 82 ? 20.375 -4.996 -11.742 1 98.62 82 ASP A O 1
ATOM 627 N N . ILE A 1 83 ? 22.562 -5.082 -11.242 1 98.75 83 ILE A N 1
ATOM 628 C CA . ILE A 1 83 ? 22.422 -6.027 -10.133 1 98.75 83 ILE A CA 1
ATOM 629 C C . ILE A 1 83 ? 22.641 -5.301 -8.805 1 98.75 83 ILE A C 1
ATOM 631 O O . ILE A 1 83 ? 23.734 -4.82 -8.523 1 98.75 83 ILE A O 1
ATOM 635 N N . ALA A 1 84 ? 21.641 -5.258 -8 1 98.69 84 ALA A N 1
ATOM 636 C CA . ALA A 1 84 ? 21.734 -4.504 -6.754 1 98.69 84 ALA A CA 1
ATOM 637 C C . ALA A 1 84 ? 22.484 -5.297 -5.684 1 98.69 84 ALA A C 1
ATOM 639 O O . ALA A 1 84 ? 23.281 -4.738 -4.93 1 98.69 84 ALA A O 1
ATOM 640 N N . PHE A 1 85 ? 22.188 -6.57 -5.555 1 98.81 85 PHE A N 1
ATOM 641 C CA . PHE A 1 85 ? 22.859 -7.441 -4.598 1 98.81 85 PHE A CA 1
ATOM 642 C C . PHE A 1 85 ? 22.672 -8.906 -4.973 1 98.81 85 PHE A C 1
ATOM 644 O O . PHE A 1 85 ? 21.859 -9.227 -5.844 1 98.81 85 PHE A O 1
ATOM 651 N N . VAL A 1 86 ? 23.406 -9.719 -4.383 1 98.75 86 VAL A N 1
ATOM 652 C CA . VAL A 1 86 ? 23.328 -11.172 -4.48 1 98.75 86 VAL A CA 1
ATOM 653 C C . VAL A 1 86 ? 23.141 -11.766 -3.088 1 98.75 86 VAL A C 1
ATOM 655 O O . VAL A 1 86 ? 23.703 -11.281 -2.111 1 98.75 86 VAL A O 1
ATOM 658 N N . VAL A 1 87 ? 22.328 -12.75 -2.965 1 98.69 87 VAL A N 1
ATOM 659 C CA . VAL A 1 87 ? 22.125 -13.461 -1.71 1 98.69 87 VAL A CA 1
ATOM 660 C C . VAL A 1 87 ? 22.438 -14.945 -1.9 1 98.69 87 VAL A C 1
ATOM 662 O O . VAL A 1 87 ? 22.031 -15.547 -2.9 1 98.69 87 VAL A O 1
ATOM 665 N N . GLU A 1 88 ? 23.141 -15.484 -0.997 1 98.62 88 GLU A N 1
ATOM 666 C CA . GLU A 1 88 ? 23.531 -16.891 -1.011 1 98.62 88 GLU A CA 1
ATOM 667 C C . GLU A 1 88 ? 23.031 -17.609 0.245 1 98.62 88 GLU A C 1
ATOM 669 O O . GLU A 1 88 ? 23.047 -17.047 1.339 1 98.62 88 GLU A O 1
ATOM 674 N N . GLY A 1 89 ? 22.625 -18.891 0.07 1 98.19 89 GLY A N 1
ATOM 675 C CA . GLY A 1 89 ? 22.172 -19.703 1.191 1 98.19 89 GLY A CA 1
ATOM 676 C C . GLY A 1 89 ? 21.203 -20.797 0.786 1 98.19 89 GLY A C 1
ATOM 677 O O . GLY A 1 89 ? 21.156 -21.188 -0.381 1 98.19 89 GLY A O 1
ATOM 678 N N . PRO A 1 90 ? 20.438 -21.375 1.742 1 98.06 90 PRO A N 1
ATOM 679 C CA . PRO A 1 90 ? 19.438 -22.391 1.416 1 98.06 90 PRO A CA 1
ATOM 680 C C . PRO A 1 90 ? 18.422 -21.922 0.389 1 98.06 90 PRO A C 1
ATOM 682 O O . PRO A 1 90 ? 17.812 -20.859 0.564 1 98.06 90 PRO A O 1
ATOM 685 N N . VAL A 1 91 ? 18.188 -22.703 -0.671 1 97.38 91 VAL A N 1
ATOM 686 C CA . VAL A 1 91 ? 17.297 -22.328 -1.771 1 97.38 91 VAL A CA 1
ATOM 687 C C . VAL A 1 91 ? 15.875 -22.156 -1.249 1 97.38 91 VAL A C 1
ATOM 689 O O . VAL A 1 91 ? 15.164 -21.234 -1.671 1 97.38 91 VAL A O 1
ATOM 692 N N . ARG A 1 92 ? 15.484 -23 -0.306 1 97.75 92 ARG A N 1
ATOM 693 C CA . ARG A 1 92 ? 14.148 -22.906 0.26 1 97.75 92 ARG A CA 1
ATOM 694 C C . ARG A 1 92 ? 13.914 -21.547 0.905 1 97.75 92 ARG A C 1
ATOM 696 O O . ARG A 1 92 ? 12.859 -20.938 0.723 1 97.75 92 ARG A O 1
ATOM 703 N N . SER A 1 93 ? 14.945 -21.031 1.619 1 97.94 93 SER A N 1
ATOM 704 C CA . SER A 1 93 ? 14.852 -19.719 2.254 1 97.94 93 SER A CA 1
ATOM 705 C C . SER A 1 93 ? 14.82 -18.609 1.217 1 97.94 93 SER A C 1
ATOM 707 O O . SER A 1 93 ? 14.07 -17.641 1.361 1 97.94 93 SER A O 1
ATOM 709 N N . LEU A 1 94 ? 15.648 -18.766 0.175 1 97.81 94 LEU A N 1
ATOM 710 C CA . LEU A 1 94 ? 15.695 -17.766 -0.891 1 97.81 94 LEU A CA 1
ATOM 711 C C . LEU A 1 94 ? 14.328 -17.625 -1.56 1 97.81 94 LEU A C 1
ATOM 713 O O . LEU A 1 94 ? 13.852 -16.516 -1.777 1 97.81 94 LEU A O 1
ATOM 717 N N . LEU A 1 95 ? 13.648 -18.734 -1.816 1 97.12 95 LEU A N 1
ATOM 718 C CA . LEU A 1 95 ? 12.359 -18.734 -2.51 1 97.12 95 LEU A CA 1
ATOM 719 C C . LEU A 1 95 ? 11.258 -18.203 -1.605 1 97.12 95 LEU A C 1
ATOM 721 O O . LEU A 1 95 ? 10.352 -17.5 -2.066 1 97.12 95 LEU A O 1
ATOM 725 N N . GLN A 1 96 ? 11.352 -18.484 -0.299 1 97.19 96 GLN A N 1
ATOM 726 C CA . GLN A 1 96 ? 10.305 -18.094 0.643 1 97.19 96 GLN A CA 1
ATOM 727 C C . GLN A 1 96 ? 10.391 -16.609 0.987 1 97.19 96 GLN A C 1
ATOM 729 O O . GLN A 1 96 ? 9.398 -16.016 1.404 1 97.19 96 GLN A O 1
ATOM 734 N N . THR A 1 97 ? 11.562 -15.969 0.808 1 97.81 97 THR A N 1
ATOM 735 C CA . THR A 1 97 ? 11.734 -14.562 1.159 1 97.81 97 THR A CA 1
ATOM 736 C C . THR A 1 97 ? 11.531 -13.672 -0.062 1 97.81 97 THR A C 1
ATOM 738 O O . THR A 1 97 ? 11.367 -12.453 0.07 1 97.81 97 THR A O 1
ATOM 741 N N . GLU A 1 98 ? 11.508 -14.227 -1.208 1 97.38 98 GLU A N 1
ATOM 742 C CA . GLU A 1 98 ? 11.555 -13.492 -2.471 1 97.38 98 GLU A CA 1
ATOM 743 C C . GLU A 1 98 ? 10.406 -12.492 -2.572 1 97.38 98 GLU A C 1
ATOM 745 O O . GLU A 1 98 ? 10.641 -11.297 -2.766 1 97.38 98 GLU A O 1
ATOM 750 N N . ARG A 1 99 ? 9.203 -12.969 -2.426 1 97.12 99 ARG A N 1
ATOM 751 C CA . ARG A 1 99 ? 8.047 -12.133 -2.717 1 97.12 99 ARG A CA 1
ATOM 752 C C . ARG A 1 99 ? 7.918 -11 -1.707 1 97.12 99 ARG A C 1
ATOM 754 O O . ARG A 1 99 ? 7.652 -9.852 -2.082 1 97.12 99 ARG A O 1
ATOM 761 N N . VAL A 1 100 ? 8.133 -11.273 -0.417 1 98.12 100 VAL A N 1
ATOM 762 C CA . VAL A 1 100 ? 8.055 -10.242 0.609 1 98.12 100 VAL A CA 1
ATOM 763 C C . VAL A 1 100 ? 9.109 -9.172 0.348 1 98.12 100 VAL A C 1
ATOM 765 O O . VAL A 1 100 ? 8.812 -7.973 0.365 1 98.12 100 VAL A O 1
ATOM 768 N N . MET A 1 101 ? 10.336 -9.648 0.073 1 98.69 101 MET A N 1
ATOM 769 C CA . MET A 1 101 ? 11.438 -8.734 -0.197 1 98.69 101 MET A CA 1
ATOM 770 C C . MET A 1 101 ? 11.148 -7.879 -1.43 1 98.69 101 MET A C 1
ATOM 772 O O . MET A 1 101 ? 11.305 -6.656 -1.396 1 98.69 101 MET A O 1
ATOM 776 N N . LEU A 1 102 ? 10.656 -8.484 -2.479 1 98.5 102 LEU A N 1
ATOM 777 C CA . LEU A 1 102 ? 10.375 -7.766 -3.717 1 98.5 102 LEU A CA 1
ATOM 778 C C . LEU A 1 102 ? 9.234 -6.773 -3.525 1 98.5 102 LEU A C 1
ATOM 780 O O . LEU A 1 102 ? 9.297 -5.645 -4.02 1 98.5 102 LEU A O 1
ATOM 784 N N . ASN A 1 103 ? 8.148 -7.195 -2.83 1 98 103 ASN A N 1
ATOM 785 C CA . ASN A 1 103 ? 7.031 -6.297 -2.582 1 98 103 ASN A CA 1
ATOM 786 C C . ASN A 1 103 ? 7.48 -5.027 -1.859 1 98 103 ASN A C 1
ATOM 788 O O . ASN A 1 103 ? 7.016 -3.932 -2.174 1 98 103 ASN A O 1
ATOM 792 N N . ILE A 1 104 ? 8.367 -5.18 -0.933 1 98.5 104 ILE A N 1
ATOM 793 C CA . ILE A 1 104 ? 8.867 -4.051 -0.156 1 98.5 104 ILE A CA 1
ATOM 794 C C . ILE A 1 104 ? 9.727 -3.156 -1.043 1 98.5 104 ILE A C 1
ATOM 796 O O . ILE A 1 104 ? 9.477 -1.952 -1.15 1 98.5 104 ILE A O 1
ATOM 800 N N . MET A 1 105 ? 10.672 -3.725 -1.726 1 98.75 105 MET A N 1
ATOM 801 C CA . MET A 1 105 ? 11.656 -2.945 -2.475 1 98.75 105 MET A CA 1
ATOM 802 C C . MET A 1 105 ? 11.008 -2.281 -3.688 1 98.75 105 MET A C 1
ATOM 804 O O . MET A 1 105 ? 11.352 -1.147 -4.031 1 98.75 105 MET A O 1
ATOM 808 N N . GLN A 1 106 ? 10.172 -3.027 -4.375 1 98.38 106 GLN A N 1
ATOM 809 C CA . GLN A 1 106 ? 9.5 -2.447 -5.535 1 98.38 106 GLN A CA 1
ATOM 810 C C . GLN A 1 106 ? 8.703 -1.208 -5.145 1 98.38 106 GLN A C 1
ATOM 812 O O . GLN A 1 106 ? 8.758 -0.186 -5.832 1 98.38 106 GLN A O 1
ATOM 817 N N . ARG A 1 107 ? 7.996 -1.265 -4.047 1 97.69 107 ARG A N 1
ATOM 818 C CA . ARG A 1 107 ? 7.191 -0.137 -3.586 1 97.69 107 ARG A CA 1
ATOM 819 C C . ARG A 1 107 ? 8.078 1.021 -3.143 1 97.69 107 ARG A C 1
ATOM 821 O O . ARG A 1 107 ? 7.871 2.162 -3.562 1 97.69 107 ARG A O 1
ATOM 828 N N . MET A 1 108 ? 9.07 0.729 -2.316 1 98.69 108 MET A N 1
ATOM 829 C CA . MET A 1 108 ? 9.961 1.781 -1.833 1 98.69 108 MET A CA 1
ATOM 830 C C . MET A 1 108 ? 10.688 2.455 -2.992 1 98.69 108 MET A C 1
ATOM 832 O O . MET A 1 108 ? 10.82 3.678 -3.02 1 98.69 108 MET A O 1
ATOM 836 N N . SER A 1 109 ? 11.125 1.672 -3.941 1 98.81 109 SER A N 1
ATOM 837 C CA . SER A 1 109 ? 11.844 2.227 -5.082 1 98.81 109 SER A CA 1
ATOM 838 C C . SER A 1 109 ? 10.914 3.047 -5.977 1 98.81 109 SER A C 1
ATOM 840 O O . SER A 1 109 ? 11.336 4.047 -6.562 1 98.81 109 SER A O 1
ATOM 842 N N . GLY A 1 110 ? 9.672 2.555 -6.109 1 97.88 110 GLY A N 1
ATOM 843 C CA . GLY A 1 110 ? 8.695 3.369 -6.816 1 97.88 110 GLY A CA 1
ATOM 844 C C . GLY A 1 110 ? 8.492 4.738 -6.191 1 97.88 110 GLY A C 1
ATOM 845 O O . GLY A 1 110 ? 8.5 5.75 -6.891 1 97.88 110 GLY A O 1
ATOM 846 N N . ILE A 1 111 ? 8.359 4.785 -4.914 1 98.25 111 ILE A N 1
ATOM 847 C CA . ILE A 1 111 ? 8.164 6.027 -4.172 1 98.25 111 ILE A CA 1
ATOM 848 C C . ILE A 1 111 ? 9.398 6.914 -4.312 1 98.25 111 ILE A C 1
ATOM 850 O O . ILE A 1 111 ? 9.281 8.109 -4.578 1 98.25 111 ILE A O 1
ATOM 854 N N . ALA A 1 112 ? 10.547 6.312 -4.133 1 98.81 112 ALA A N 1
ATOM 855 C CA . ALA A 1 112 ? 11.789 7.074 -4.254 1 98.81 112 ALA A CA 1
ATOM 856 C C . ALA A 1 112 ? 11.93 7.68 -5.648 1 98.81 112 ALA A C 1
ATOM 858 O O . ALA A 1 112 ? 12.297 8.844 -5.789 1 98.81 112 ALA A O 1
ATOM 859 N N . THR A 1 113 ? 11.625 6.906 -6.652 1 98.56 113 THR A N 1
ATOM 860 C CA . THR A 1 113 ? 11.727 7.359 -8.031 1 98.56 113 THR A CA 1
ATOM 861 C C . THR A 1 113 ? 10.773 8.523 -8.289 1 98.56 113 THR A C 1
ATOM 863 O O . THR A 1 113 ? 11.164 9.531 -8.875 1 98.56 113 THR A O 1
ATOM 866 N N . MET A 1 114 ? 9.555 8.359 -7.848 1 97.56 114 MET A N 1
ATOM 867 C CA . MET A 1 114 ? 8.57 9.43 -8.023 1 97.56 114 MET A CA 1
ATOM 868 C C . MET A 1 114 ? 9 10.688 -7.273 1 97.56 114 MET A C 1
ATOM 870 O O . MET A 1 114 ? 8.898 11.797 -7.809 1 97.56 114 MET A O 1
ATOM 874 N N . THR A 1 115 ? 9.438 10.523 -6.082 1 98.44 115 THR A N 1
ATOM 875 C CA . THR A 1 115 ? 9.875 11.656 -5.277 1 98.44 115 THR A CA 1
ATOM 876 C C . THR A 1 115 ? 11.016 12.398 -5.961 1 98.44 115 THR A C 1
ATOM 878 O O . THR A 1 115 ? 11.031 13.633 -6 1 98.44 115 THR A O 1
ATOM 881 N N . ALA A 1 116 ? 11.938 11.641 -6.496 1 98.5 116 ALA A N 1
ATOM 882 C CA . ALA A 1 116 ? 13.062 12.25 -7.203 1 98.5 116 ALA A CA 1
ATOM 883 C C . ALA A 1 116 ? 12.578 13.094 -8.383 1 98.5 116 ALA A C 1
ATOM 885 O O . ALA A 1 116 ? 13.109 14.172 -8.633 1 98.5 116 ALA A O 1
ATOM 886 N N . ARG A 1 117 ? 11.617 12.602 -9.094 1 97.94 117 ARG A N 1
ATOM 887 C CA . ARG A 1 117 ? 11.047 13.344 -10.219 1 97.94 117 ARG A CA 1
ATOM 888 C C . ARG A 1 117 ? 10.422 14.656 -9.75 1 97.94 117 ARG A C 1
ATOM 890 O O . ARG A 1 117 ? 10.594 15.695 -10.391 1 97.94 117 ARG A O 1
ATOM 897 N N . TYR A 1 118 ? 9.641 14.578 -8.695 1 97.94 118 TYR A N 1
ATOM 898 C CA . TYR A 1 118 ? 9.031 15.773 -8.133 1 97.94 118 TYR A CA 1
ATOM 899 C C . TYR A 1 118 ? 10.094 16.781 -7.715 1 97.94 118 TYR A C 1
ATOM 901 O O . TYR A 1 118 ? 9.977 17.969 -8.016 1 97.94 118 TYR A O 1
ATOM 909 N N . GLN A 1 119 ? 11.078 16.297 -7.023 1 97.88 119 GLN A N 1
ATOM 910 C CA . GLN A 1 119 ? 12.125 17.203 -6.539 1 97.88 119 GLN A CA 1
ATOM 911 C C . GLN A 1 119 ? 12.906 17.812 -7.699 1 97.88 119 GLN A C 1
ATOM 913 O O . GLN A 1 119 ? 13.32 18.969 -7.637 1 97.88 119 GLN A O 1
ATOM 918 N N . GLU A 1 120 ? 13.156 17.016 -8.719 1 98 120 GLU A N 1
ATOM 919 C CA . GLU A 1 120 ? 13.844 17.516 -9.906 1 98 120 GLU A CA 1
ATOM 920 C C . GLU A 1 120 ? 13.102 18.688 -10.523 1 98 120 GLU A C 1
ATOM 922 O O . GLU A 1 120 ? 13.727 19.625 -11.023 1 98 120 GLU A O 1
ATOM 927 N N . ARG A 1 121 ? 11.805 18.641 -10.516 1 98 121 ARG A N 1
ATOM 928 C CA . ARG A 1 121 ? 10.977 19.719 -11.055 1 98 121 ARG A CA 1
ATOM 929 C C . ARG A 1 121 ? 11.164 21 -10.266 1 98 121 ARG A C 1
ATOM 931 O O . ARG A 1 121 ? 10.82 22.094 -10.75 1 98 121 ARG A O 1
ATOM 938 N N . LEU A 1 122 ? 11.656 20.922 -9.094 1 98.25 122 LEU A N 1
ATOM 939 C CA . LEU A 1 122 ? 11.852 22.078 -8.219 1 98.25 122 LEU A CA 1
ATOM 940 C C . LEU A 1 122 ? 13.312 22.516 -8.211 1 98.25 122 LEU A C 1
ATOM 942 O O . LEU A 1 122 ? 13.719 23.312 -7.363 1 98.25 122 LEU A O 1
ATOM 946 N N . ALA A 1 123 ? 14.125 21.938 -9.125 1 97.5 123 ALA A N 1
ATOM 947 C CA . ALA A 1 123 ? 15.555 22.25 -9.18 1 97.5 123 ALA A CA 1
ATOM 948 C C . ALA A 1 123 ? 15.789 23.75 -9.25 1 97.5 123 ALA A C 1
ATOM 950 O O . ALA A 1 123 ? 15.102 24.453 -10 1 97.5 123 ALA A O 1
ATOM 951 N N . GLY A 1 124 ? 16.703 24.203 -8.484 1 98 124 GLY A N 1
ATOM 952 C CA . GLY A 1 124 ? 17.062 25.609 -8.484 1 98 124 GLY A CA 1
ATOM 953 C C . GLY A 1 124 ? 16.266 26.438 -7.484 1 98 124 GLY A C 1
ATOM 954 O O . GLY A 1 124 ? 16.578 27.609 -7.258 1 98 124 GLY A O 1
ATOM 955 N N . LEU A 1 125 ? 15.297 25.844 -6.895 1 98.25 125 LEU A N 1
ATOM 956 C CA . LEU A 1 125 ? 14.469 26.516 -5.898 1 98.25 125 LEU A CA 1
ATOM 957 C C . LEU A 1 125 ? 14.797 26 -4.496 1 98.25 125 LEU A C 1
ATOM 959 O O . LEU A 1 125 ? 15.406 24.953 -4.34 1 98.25 125 LEU A O 1
ATOM 963 N N . LYS A 1 126 ? 14.375 26.719 -3.482 1 97.81 126 LYS A N 1
ATOM 964 C CA . LYS A 1 126 ? 14.578 26.297 -2.1 1 97.81 126 LYS A CA 1
ATOM 965 C C . LYS A 1 126 ? 13.508 25.297 -1.674 1 97.81 126 LYS A C 1
ATOM 967 O O . LYS A 1 126 ? 13.672 24.578 -0.682 1 97.81 126 LYS A O 1
ATOM 972 N N . THR A 1 127 ? 12.398 25.281 -2.4 1 98.56 127 THR A N 1
ATOM 973 C CA . THR A 1 127 ? 11.211 24.516 -2.049 1 98.56 127 THR A CA 1
ATOM 974 C C . THR A 1 127 ? 11.516 23.031 -2.045 1 98.56 127 THR A C 1
ATOM 976 O O . THR A 1 127 ? 12.188 22.516 -2.947 1 98.56 127 THR A O 1
ATOM 979 N N . LYS A 1 128 ? 11 22.281 -1.021 1 98.44 128 LYS A N 1
ATOM 980 C CA . LYS A 1 128 ? 11.141 20.828 -0.916 1 98.44 128 LYS A CA 1
ATOM 981 C C . LYS A 1 128 ? 9.781 20.141 -1.006 1 98.44 128 LYS A C 1
ATOM 983 O O . LYS A 1 128 ? 8.773 20.688 -0.545 1 98.44 128 LYS A O 1
ATOM 988 N N . VAL A 1 129 ? 9.805 18.984 -1.556 1 98.25 129 VAL A N 1
ATOM 989 C CA . VAL A 1 129 ? 8.586 18.188 -1.596 1 98.25 129 VAL A CA 1
ATOM 990 C C . VAL A 1 129 ? 8.461 17.375 -0.308 1 98.25 129 VAL A C 1
ATOM 992 O O . VAL A 1 129 ? 9.438 16.812 0.171 1 98.25 129 VAL A O 1
ATOM 995 N N . LEU A 1 130 ? 7.234 17.359 0.251 1 98.31 130 LEU A N 1
ATOM 996 C CA . LEU A 1 130 ? 6.922 16.609 1.464 1 98.31 130 LEU A CA 1
ATOM 997 C C . LEU A 1 130 ? 5.91 15.508 1.176 1 98.31 130 LEU A C 1
ATOM 999 O O . LEU A 1 130 ? 5 15.688 0.362 1 98.31 130 LEU A O 1
ATOM 1003 N N . ASP A 1 131 ? 6.152 14.406 1.894 1 97.88 131 ASP A N 1
ATOM 1004 C CA . ASP A 1 131 ? 5.094 13.398 1.931 1 97.88 131 ASP A CA 1
ATOM 1005 C C . ASP A 1 131 ? 3.971 13.82 2.875 1 97.88 131 ASP A C 1
ATOM 1007 O O . ASP A 1 131 ? 3.904 14.984 3.291 1 97.88 131 ASP A O 1
ATOM 1011 N N . THR A 1 132 ? 3.004 12.977 3.057 1 97.12 132 THR A N 1
ATOM 1012 C CA . THR A 1 132 ? 1.882 13.195 3.963 1 97.12 132 THR A CA 1
ATOM 1013 C C . THR A 1 132 ? 1.619 11.961 4.812 1 97.12 132 THR A C 1
ATOM 1015 O O . THR A 1 132 ? 2.451 11.055 4.871 1 97.12 132 THR A O 1
ATOM 1018 N N . ARG A 1 133 ? 0.53 11.969 5.551 1 96.81 133 ARG A N 1
ATOM 1019 C CA . ARG A 1 133 ? 0.133 10.805 6.34 1 96.81 133 ARG A CA 1
ATOM 1020 C C . ARG A 1 133 ? -0.785 9.883 5.539 1 96.81 133 ARG A C 1
ATOM 1022 O O . ARG A 1 133 ? -1.346 8.93 6.086 1 96.81 133 ARG A O 1
ATOM 1029 N N . LYS A 1 134 ? -0.938 10.227 4.273 1 96 134 LYS A N 1
ATOM 1030 C CA . LYS A 1 134 ? -1.688 9.352 3.379 1 96 134 LYS A CA 1
ATOM 1031 C C . LYS A 1 134 ? -0.823 8.188 2.895 1 96 134 LYS A C 1
ATOM 1033 O O . LYS A 1 134 ? -0.497 8.102 1.708 1 96 134 LYS A O 1
ATOM 1038 N N . THR A 1 135 ? -0.495 7.371 3.787 1 96.94 135 THR A N 1
ATOM 1039 C CA . THR A 1 135 ? 0.391 6.234 3.562 1 96.94 135 THR A CA 1
ATOM 1040 C C . THR A 1 135 ? -0.38 4.922 3.654 1 96.94 135 THR A C 1
ATOM 1042 O O . THR A 1 135 ? -1.555 4.91 4.027 1 96.94 135 THR A O 1
ATOM 1045 N N . THR A 1 136 ? 0.255 3.895 3.266 1 96.44 136 THR A N 1
ATOM 1046 C CA . THR A 1 136 ? -0.333 2.566 3.41 1 96.44 136 THR A CA 1
ATOM 1047 C C . THR A 1 136 ? -0.222 2.078 4.852 1 96.44 136 THR A C 1
ATOM 1049 O O . THR A 1 136 ? 0.872 2.047 5.418 1 96.44 136 T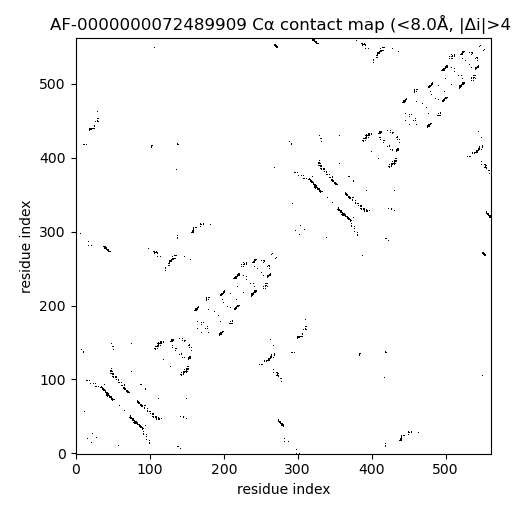HR A O 1
ATOM 1052 N N . PRO A 1 137 ? -1.354 1.67 5.426 1 97.12 137 PRO A N 1
ATOM 1053 C CA . PRO A 1 137 ? -1.297 1.195 6.809 1 97.12 137 PRO A CA 1
ATOM 1054 C C . PRO A 1 137 ? -0.266 0.088 7.012 1 97.12 137 PRO A C 1
ATOM 1056 O O . PRO A 1 137 ? -0.261 -0.899 6.273 1 97.12 137 PRO A O 1
ATOM 1059 N N . GLY A 1 138 ? 0.576 0.265 7.988 1 97 138 GLY A N 1
ATOM 1060 C CA . GLY A 1 138 ? 1.637 -0.684 8.289 1 97 138 GLY A CA 1
ATOM 1061 C C . GLY A 1 138 ? 2.953 -0.338 7.613 1 97 138 GLY A C 1
ATOM 1062 O O . GLY A 1 138 ? 4.02 -0.72 8.094 1 97 138 GLY A O 1
ATOM 1063 N N . MET A 1 139 ? 2.906 0.459 6.582 1 97.38 139 MET A N 1
ATOM 1064 C CA . MET A 1 139 ? 4.082 0.693 5.746 1 97.38 139 MET A CA 1
ATOM 1065 C C . MET A 1 139 ? 4.586 2.123 5.906 1 97.38 139 MET A C 1
ATOM 1067 O O . MET A 1 139 ? 5.516 2.537 5.215 1 97.38 139 MET A O 1
ATOM 1071 N N . ARG A 1 140 ? 4.051 2.877 6.812 1 98.06 140 ARG A N 1
ATOM 1072 C CA . ARG A 1 140 ? 4.328 4.309 6.867 1 98.06 140 ARG A CA 1
ATOM 1073 C C . ARG A 1 140 ? 5.824 4.57 7.012 1 98.06 140 ARG A C 1
ATOM 1075 O O . ARG A 1 140 ? 6.387 5.398 6.293 1 98.06 140 ARG A O 1
ATOM 1082 N N . MET A 1 141 ? 6.469 3.844 7.918 1 98.31 141 MET A N 1
ATOM 1083 C CA . MET A 1 141 ? 7.887 4.098 8.156 1 98.31 141 MET A CA 1
ATOM 1084 C C . MET A 1 141 ? 8.703 3.84 6.887 1 98.31 141 MET A C 1
ATOM 1086 O O . MET A 1 141 ? 9.562 4.641 6.527 1 98.31 141 MET A O 1
ATOM 1090 N N . LEU A 1 142 ? 8.367 2.787 6.176 1 98.69 142 LEU A N 1
ATOM 1091 C CA . LEU A 1 142 ? 9.117 2.426 4.977 1 98.69 142 LEU A CA 1
ATOM 1092 C C . LEU A 1 142 ? 8.828 3.402 3.84 1 98.69 142 LEU A C 1
ATOM 1094 O O . LEU A 1 142 ? 9.742 3.785 3.098 1 98.69 142 LEU A O 1
ATOM 1098 N N . GLU A 1 143 ? 7.574 3.756 3.695 1 98.44 143 GLU A N 1
ATOM 1099 C CA . GLU A 1 143 ? 7.207 4.676 2.623 1 98.44 143 GLU A CA 1
ATOM 1100 C C . GLU A 1 143 ? 7.824 6.055 2.842 1 98.44 143 GLU A C 1
ATOM 1102 O O . GLU A 1 143 ? 8.289 6.691 1.894 1 98.44 143 GLU A O 1
ATOM 1107 N N . LYS A 1 144 ? 7.828 6.5 4.047 1 98.62 144 LYS A N 1
ATOM 1108 C CA . LYS A 1 144 ? 8.43 7.801 4.344 1 98.62 144 LYS A CA 1
ATOM 1109 C C . LYS A 1 144 ? 9.945 7.746 4.219 1 98.62 144 LYS A C 1
ATOM 1111 O O . LYS A 1 144 ? 10.578 8.719 3.805 1 98.62 144 LYS A O 1
ATOM 1116 N N . MET A 1 145 ? 10.57 6.594 4.57 1 98.75 145 MET A N 1
ATOM 1117 C CA . MET A 1 145 ? 11.984 6.391 4.293 1 98.75 145 MET A CA 1
ATOM 1118 C C . MET A 1 145 ? 12.266 6.508 2.799 1 98.75 145 MET A C 1
ATOM 1120 O O . MET A 1 145 ? 13.266 7.113 2.398 1 98.75 145 MET A O 1
ATOM 1124 N N . ALA A 1 146 ? 11.445 5.934 2.02 1 98.81 146 ALA A N 1
ATOM 1125 C CA . ALA A 1 146 ? 11.617 5.949 0.568 1 98.81 146 ALA A CA 1
ATOM 1126 C C . ALA A 1 146 ? 11.555 7.371 0.022 1 98.81 146 ALA A C 1
ATOM 1128 O O . ALA A 1 146 ? 12.281 7.719 -0.907 1 98.81 146 ALA A O 1
ATOM 1129 N N . VAL A 1 147 ? 10.648 8.195 0.566 1 98.81 147 VAL A N 1
ATOM 1130 C CA . VAL A 1 147 ? 10.555 9.594 0.161 1 98.81 147 VAL A CA 1
ATOM 1131 C C . VAL A 1 147 ? 11.883 10.297 0.419 1 98.81 147 VAL A C 1
ATOM 1133 O O . VAL A 1 147 ? 12.398 11.008 -0.453 1 98.81 147 VAL A O 1
ATOM 1136 N N . LYS A 1 148 ? 12.445 10.094 1.596 1 98.75 148 LYS A N 1
ATOM 1137 C CA . LYS A 1 148 ? 13.727 10.695 1.933 1 98.75 148 LYS A CA 1
ATOM 1138 C C . LYS A 1 148 ? 14.828 10.211 0.994 1 98.75 148 LYS A C 1
ATOM 1140 O O . LYS A 1 148 ? 15.656 11 0.531 1 98.75 148 LYS A O 1
ATOM 1145 N N . ILE A 1 149 ? 14.812 8.938 0.713 1 98.81 149 ILE A N 1
ATOM 1146 C CA . ILE A 1 149 ? 15.797 8.344 -0.178 1 98.81 149 ILE A CA 1
ATOM 1147 C C . ILE A 1 149 ? 15.688 8.969 -1.565 1 98.81 149 ILE A C 1
ATOM 1149 O O . ILE A 1 149 ? 16.703 9.18 -2.24 1 98.81 149 ILE A O 1
ATOM 1153 N N . GLY A 1 150 ? 14.5 9.336 -1.972 1 98.5 150 GLY A N 1
ATOM 1154 C CA . GLY A 1 150 ? 14.258 9.945 -3.271 1 98.5 150 GLY A CA 1
ATOM 1155 C C . GLY A 1 150 ? 14.586 11.422 -3.305 1 98.5 150 GLY A C 1
ATOM 1156 O O . GLY A 1 150 ? 14.469 12.062 -4.352 1 98.5 150 GLY A O 1
ATOM 1157 N N . GLY A 1 151 ? 14.953 12 -2.154 1 98.25 151 GLY A N 1
ATOM 1158 C CA . GLY A 1 151 ? 15.391 13.383 -2.117 1 98.25 151 GLY A CA 1
ATOM 1159 C C . GLY A 1 151 ? 14.344 14.328 -1.546 1 98.25 151 GLY A C 1
ATOM 1160 O O . GLY A 1 151 ? 14.57 15.531 -1.444 1 98.25 151 GLY A O 1
ATOM 1161 N N . GLY A 1 152 ? 13.188 13.789 -1.163 1 98.38 152 GLY A N 1
ATOM 1162 C CA . GLY A 1 152 ? 12.18 14.586 -0.495 1 98.38 152 GLY A CA 1
ATOM 1163 C C . GLY A 1 152 ? 12.391 14.695 1.003 1 98.38 152 GLY A C 1
ATOM 1164 O O . GLY A 1 152 ? 13.469 14.359 1.507 1 98.38 152 GLY A O 1
ATOM 1165 N N . GLU A 1 153 ? 11.414 15.258 1.659 1 98.31 153 GLU A N 1
ATOM 1166 C CA . GLU A 1 153 ? 11.406 15.359 3.115 1 98.31 153 GLU A CA 1
ATOM 1167 C C . GLU A 1 153 ? 10.109 14.82 3.705 1 98.31 153 GLU A C 1
ATOM 1169 O O . GLU A 1 153 ? 9.125 14.641 2.986 1 98.31 153 GLU A O 1
ATOM 1174 N N . ASN A 1 154 ? 10.219 14.484 4.945 1 98.5 154 ASN A N 1
ATOM 1175 C CA . ASN A 1 154 ? 9.023 13.961 5.605 1 98.5 154 ASN A CA 1
ATOM 1176 C C . ASN A 1 154 ? 8.227 15.078 6.277 1 98.5 154 ASN A C 1
ATOM 1178 O O . ASN A 1 154 ? 8.797 15.969 6.898 1 98.5 154 ASN A O 1
ATOM 1182 N N . HIS A 1 155 ? 6.961 15.07 5.996 1 98.19 155 HIS A N 1
ATOM 1183 C CA . HIS A 1 155 ? 6.09 15.773 6.934 1 98.19 155 HIS A CA 1
ATOM 1184 C C . HIS A 1 155 ? 6.066 15.07 8.289 1 98.19 155 HIS A C 1
ATOM 1186 O O . HIS A 1 155 ? 6.887 14.188 8.555 1 98.19 155 HIS A O 1
ATOM 1192 N N . ARG A 1 156 ? 5.113 15.43 9.141 1 97.56 156 ARG A N 1
ATOM 1193 C CA . ARG A 1 156 ? 5.059 14.695 10.398 1 97.56 156 ARG A CA 1
ATOM 1194 C C . ARG A 1 156 ? 4.824 13.211 10.156 1 97.56 156 ARG A C 1
ATOM 1196 O O . ARG A 1 156 ? 4.09 12.836 9.234 1 97.56 156 ARG A O 1
ATOM 1203 N N . ILE A 1 157 ? 5.41 12.359 10.969 1 96.94 157 ILE A N 1
ATOM 1204 C CA . ILE A 1 157 ? 5.293 10.906 10.844 1 96.94 157 ILE A CA 1
ATOM 1205 C C . ILE A 1 157 ? 3.889 10.469 11.25 1 96.94 157 ILE A C 1
ATOM 1207 O O . ILE A 1 157 ? 3.25 9.672 10.555 1 96.94 157 ILE A O 1
ATOM 1211 N N . GLY A 1 158 ? 3.486 10.922 12.312 1 96.88 158 GLY A N 1
ATOM 1212 C CA . GLY A 1 158 ? 2.164 10.656 12.852 1 96.88 158 GLY A CA 1
ATOM 1213 C C . GLY A 1 158 ? 1.611 11.812 13.672 1 96.88 158 GLY A C 1
ATOM 1214 O O . GLY A 1 158 ? 2.062 12.953 13.531 1 96.88 158 GLY A O 1
ATOM 1215 N N . LEU A 1 159 ? 0.683 11.523 14.453 1 97.69 159 LEU A N 1
ATOM 1216 C CA . LEU A 1 159 ? -0.015 12.531 15.242 1 97.69 159 LEU A CA 1
ATOM 1217 C C . LEU A 1 159 ? 0.828 12.961 16.438 1 97.69 159 LEU A C 1
ATOM 1219 O O . LEU A 1 159 ? 0.532 13.977 17.078 1 97.69 159 LEU A O 1
ATOM 1223 N N . PHE A 1 160 ? 1.958 12.359 16.656 1 96.81 160 PHE A N 1
ATOM 1224 C CA . PHE A 1 160 ? 2.695 12.477 17.906 1 96.81 160 PHE A CA 1
ATOM 1225 C C . PHE A 1 160 ? 3.867 13.438 17.75 1 96.81 160 PHE A C 1
ATOM 1227 O O . PHE A 1 160 ? 4.465 13.859 18.75 1 96.81 160 PHE A O 1
ATOM 1234 N N . ASP A 1 161 ? 4.223 13.859 16.5 1 97.12 161 ASP A N 1
ATOM 1235 C CA . ASP A 1 161 ? 5.527 14.5 16.375 1 97.12 161 ASP A CA 1
ATOM 1236 C C . ASP A 1 161 ? 5.398 15.906 15.805 1 97.12 161 ASP A C 1
ATOM 1238 O O . ASP A 1 161 ? 6.402 16.562 15.523 1 97.12 161 ASP A O 1
ATOM 1242 N N . MET A 1 162 ? 4.184 16.391 15.641 1 97.81 162 MET A N 1
ATOM 1243 C CA . MET A 1 162 ? 3.902 17.781 15.25 1 97.81 162 MET A CA 1
ATOM 1244 C C . MET A 1 162 ? 2.428 18.109 15.453 1 97.81 162 MET A C 1
ATOM 1246 O O . MET A 1 162 ? 1.566 17.234 15.32 1 97.81 162 MET A O 1
ATOM 1250 N N . ILE A 1 163 ? 2.188 19.312 15.812 1 98.44 163 ILE A N 1
ATOM 1251 C CA . ILE A 1 163 ? 0.812 19.781 15.93 1 98.44 163 ILE A CA 1
ATOM 1252 C C . ILE A 1 163 ? 0.37 20.422 14.617 1 98.44 163 ILE A C 1
ATOM 1254 O O . ILE A 1 163 ? 0.993 21.375 14.148 1 98.44 163 ILE A O 1
ATOM 1258 N N . LEU A 1 164 ? -0.599 19.891 14 1 98.5 164 LEU A N 1
ATOM 1259 C CA . LEU A 1 164 ? -1.209 20.453 12.805 1 98.5 164 LEU A CA 1
ATOM 1260 C C . LEU A 1 164 ? -2.68 20.781 13.039 1 98.5 164 LEU A C 1
ATOM 1262 O O . LEU A 1 164 ? -3.52 19.875 13.086 1 98.5 164 LEU A O 1
ATOM 1266 N N . ILE A 1 165 ? -2.984 21.969 13.18 1 98.5 165 ILE A N 1
ATOM 1267 C CA . ILE A 1 165 ? -4.328 22.453 13.484 1 98.5 165 ILE A CA 1
ATOM 1268 C C . ILE A 1 165 ? -5.094 22.703 12.18 1 98.5 165 ILE A C 1
ATOM 1270 O O . ILE A 1 165 ? -4.668 23.5 11.352 1 98.5 165 ILE A O 1
ATOM 1274 N N . LYS A 1 166 ? -6.141 21.969 12.023 1 96.38 166 LYS A N 1
ATOM 1275 C CA . LYS A 1 166 ? -6.984 22.094 10.836 1 96.38 166 LYS A CA 1
ATOM 1276 C C . LYS A 1 166 ? -8.328 22.734 11.172 1 96.38 166 LYS A C 1
ATOM 1278 O O . LYS A 1 166 ? -8.531 23.188 12.297 1 96.38 166 LYS A O 1
ATOM 1283 N N . ASP A 1 167 ? -9.242 22.734 10.25 1 91.12 167 ASP A N 1
ATOM 1284 C CA . ASP A 1 167 ? -10.516 23.438 10.367 1 91.12 167 ASP A CA 1
ATOM 1285 C C . ASP A 1 167 ? -11.328 22.906 11.539 1 91.12 167 ASP A C 1
ATOM 1287 O O . ASP A 1 167 ? -11.875 23.672 12.328 1 91.12 167 ASP A O 1
ATOM 1291 N N . ASN A 1 168 ? -11.359 21.562 11.75 1 88.38 168 ASN A N 1
ATOM 1292 C CA . ASN A 1 168 ? -12.109 20.969 12.844 1 88.38 168 ASN A CA 1
ATOM 1293 C C . ASN A 1 168 ? -11.562 21.406 14.203 1 88.38 168 ASN A C 1
ATOM 1295 O O . ASN A 1 168 ? -12.336 21.688 15.125 1 88.38 168 ASN A O 1
ATOM 1299 N N . HIS A 1 169 ? -10.344 21.484 14.32 1 95.69 169 HIS A N 1
ATOM 1300 C CA . HIS A 1 169 ? -9.688 21.922 15.555 1 95.69 169 HIS A CA 1
ATOM 1301 C C . HIS A 1 169 ? -9.992 23.391 15.852 1 95.69 169 HIS A C 1
ATOM 1303 O O . HIS A 1 169 ? -10.312 23.734 16.984 1 95.69 169 HIS A O 1
ATOM 1309 N N . VAL A 1 170 ? -9.906 24.172 14.781 1 94.69 170 VAL A N 1
ATOM 1310 C CA . VAL A 1 170 ? -10.156 25.594 14.906 1 94.69 170 VAL A CA 1
ATOM 1311 C C . VAL A 1 170 ? -11.594 25.828 15.367 1 94.69 170 VAL A C 1
ATOM 1313 O O . VAL A 1 170 ? -11.836 26.641 16.266 1 94.69 170 VAL A O 1
ATOM 1316 N N . ASP A 1 171 ? -12.469 25.109 14.789 1 89.94 171 ASP A N 1
ATOM 1317 C CA . ASP A 1 171 ? -13.883 25.266 15.094 1 89.94 171 ASP A CA 1
ATOM 1318 C C . ASP A 1 171 ? -14.172 24.922 16.547 1 89.94 171 ASP A C 1
ATOM 1320 O O . ASP A 1 171 ? -14.898 25.656 17.234 1 89.94 171 ASP A O 1
ATOM 1324 N N . PHE A 1 172 ? -13.617 23.969 17.109 1 90.56 172 PHE A N 1
ATOM 1325 C CA . PHE A 1 172 ? -13.875 23.562 18.469 1 90.56 172 PHE A CA 1
ATOM 1326 C C . PHE A 1 172 ? -13.188 24.484 19.469 1 90.56 172 PHE A C 1
ATOM 1328 O O . PHE A 1 172 ? -13.703 24.734 20.562 1 90.56 172 PHE A O 1
ATOM 1335 N N . ALA A 1 173 ? -12.094 24.984 19.031 1 93.12 173 ALA A N 1
ATOM 1336 C CA . ALA A 1 173 ? -11.297 25.812 19.938 1 93.12 173 ALA A CA 1
ATOM 1337 C C . ALA A 1 173 ? -11.844 27.234 20 1 93.12 173 ALA A C 1
ATOM 1339 O O . ALA A 1 173 ? -11.539 27.984 20.922 1 93.12 173 ALA A O 1
ATOM 1340 N N . GLY A 1 174 ? -12.625 27.625 18.984 1 93.19 174 GLY A N 1
ATOM 1341 C CA . GLY A 1 174 ? -13.18 28.969 18.953 1 93.19 174 GLY A CA 1
ATOM 1342 C C . GLY A 1 174 ? -12.367 29.938 18.109 1 93.19 174 GLY A C 1
ATOM 1343 O O . GLY A 1 174 ? -12.453 31.156 18.281 1 93.19 174 GLY A O 1
ATOM 1344 N N . GLY A 1 175 ? -11.508 29.344 17.266 1 95.94 175 GLY A N 1
ATOM 1345 C CA . GLY A 1 175 ? -10.711 30.156 16.375 1 95.94 175 GLY A CA 1
ATOM 1346 C C . GLY A 1 175 ? -9.242 29.797 16.375 1 95.94 175 GLY A C 1
ATOM 1347 O O . GLY A 1 175 ? -8.789 29.016 17.219 1 95.94 175 GLY A O 1
ATOM 1348 N N . ILE A 1 176 ? -8.5 30.391 15.43 1 98.06 176 ILE A N 1
ATOM 1349 C CA . ILE A 1 176 ? -7.094 30.047 15.234 1 98.06 176 ILE A CA 1
ATOM 1350 C C . ILE A 1 176 ? -6.277 30.516 16.438 1 98.06 176 ILE A C 1
ATOM 1352 O O . ILE A 1 176 ? -5.516 29.734 17.016 1 98.06 176 ILE A O 1
ATOM 1356 N N . PRO A 1 177 ? -6.473 31.781 16.953 1 97.75 177 PRO A N 1
ATOM 1357 C CA . PRO A 1 177 ? -5.68 32.188 18.109 1 97.75 177 PRO A CA 1
ATOM 1358 C C . PRO A 1 177 ? -5.902 31.312 19.344 1 97.75 177 PRO A C 1
ATOM 1360 O O . PRO A 1 177 ? -4.941 30.922 20 1 97.75 177 PRO A O 1
ATOM 1363 N N . GLN A 1 178 ? -7.117 30.984 19.562 1 97.75 178 GLN A N 1
ATOM 1364 C CA . GLN A 1 178 ? -7.441 30.141 20.719 1 97.75 178 GLN A CA 1
ATOM 1365 C C . GLN A 1 178 ? -6.844 28.75 20.578 1 97.75 178 GLN A C 1
ATOM 1367 O O . GLN A 1 178 ? -6.309 28.203 21.531 1 97.75 178 GLN A O 1
ATOM 1372 N N . ALA A 1 179 ? -6.934 28.219 19.406 1 98.25 179 ALA A N 1
ATOM 1373 C CA . ALA A 1 179 ? -6.398 26.875 19.156 1 98.25 179 ALA A CA 1
ATOM 1374 C C . ALA A 1 179 ? -4.887 26.844 19.359 1 98.25 179 ALA A C 1
ATOM 1376 O O . ALA A 1 179 ? -4.367 25.938 20 1 98.25 179 ALA A O 1
ATOM 1377 N N . VAL A 1 180 ? -4.199 27.844 18.844 1 98.69 180 VAL A N 1
ATOM 1378 C CA . VAL A 1 180 ? -2.744 27.906 18.938 1 98.69 180 VAL A CA 1
ATOM 1379 C C . VAL A 1 180 ? -2.328 28.125 20.391 1 98.69 180 VAL A C 1
ATOM 1381 O O . VAL A 1 180 ? -1.396 27.484 20.875 1 98.69 180 VAL A O 1
ATOM 1384 N N . ASN A 1 181 ? -3.043 29 21.031 1 98.31 181 ASN A N 1
ATOM 1385 C CA . ASN A 1 181 ? -2.732 29.266 22.438 1 98.31 181 ASN A CA 1
ATOM 1386 C C . ASN A 1 181 ? -2.943 28.016 23.297 1 98.31 181 ASN A C 1
ATOM 1388 O O . ASN A 1 181 ? -2.146 27.719 24.188 1 98.31 181 ASN A O 1
ATOM 1392 N N . SER A 1 182 ? -3.977 27.375 23.031 1 98.06 182 SER A N 1
ATOM 1393 C CA . SER A 1 182 ? -4.246 26.125 23.734 1 98.06 182 SER A CA 1
ATOM 1394 C C . SER A 1 182 ? -3.152 25.094 23.484 1 98.06 182 SER A C 1
ATOM 1396 O O . SER A 1 182 ? -2.738 24.391 24.406 1 98.06 182 SER A O 1
ATOM 1398 N N . ALA A 1 183 ? -2.695 25.031 22.266 1 98.56 183 ALA A N 1
ATOM 1399 C CA . ALA A 1 183 ? -1.628 24.094 21.906 1 98.56 183 ALA A CA 1
ATOM 1400 C C . ALA A 1 183 ? -0.327 24.453 22.625 1 98.56 183 ALA A C 1
ATOM 1402 O O . ALA A 1 183 ? 0.353 23.562 23.156 1 98.56 183 ALA A O 1
ATOM 1403 N N . LYS A 1 184 ? -0.024 25.703 22.656 1 98.5 184 LYS A N 1
ATOM 1404 C CA . LYS A 1 184 ? 1.188 26.156 23.344 1 98.5 184 LYS A CA 1
ATOM 1405 C C . LYS A 1 184 ? 1.132 25.844 24.828 1 98.5 184 LYS A C 1
ATOM 1407 O O . LYS A 1 184 ? 2.115 25.375 25.406 1 98.5 184 LYS A O 1
ATOM 1412 N N . LYS A 1 185 ? 0.016 26.141 25.422 1 98.31 185 LYS A N 1
ATOM 1413 C CA . LYS A 1 185 ? -0.168 25.844 26.844 1 98.31 185 LYS A CA 1
ATOM 1414 C C . LYS A 1 185 ? -0.032 24.344 27.109 1 98.31 185 LYS A C 1
ATOM 1416 O O . LYS A 1 185 ? 0.618 23.938 28.078 1 98.31 185 LYS A O 1
ATOM 1421 N N . TYR A 1 186 ? -0.658 23.594 26.312 1 98.12 186 TYR A N 1
ATOM 1422 C CA . TYR A 1 186 ? -0.592 22.141 26.406 1 98.12 186 TYR A CA 1
ATOM 1423 C C . TYR A 1 186 ? 0.851 21.656 26.344 1 98.12 186 TYR A C 1
ATOM 1425 O O . TYR A 1 186 ? 1.275 20.844 27.172 1 98.12 186 TYR A O 1
ATOM 1433 N N . LEU A 1 187 ? 1.59 22.156 25.344 1 98.25 187 LEU A N 1
ATOM 1434 C CA . LEU A 1 187 ? 2.979 21.734 25.172 1 98.25 187 LEU A CA 1
ATOM 1435 C C . LEU A 1 187 ? 3.812 22.109 26.391 1 98.25 187 LEU A C 1
ATOM 1437 O O . LEU A 1 187 ? 4.641 21.328 26.844 1 98.25 187 LEU A O 1
ATOM 1441 N N . ALA A 1 188 ? 3.562 23.297 26.859 1 98.12 188 ALA A N 1
ATOM 1442 C CA . ALA A 1 188 ? 4.273 23.734 28.062 1 98.12 188 ALA A CA 1
ATOM 1443 C C . ALA A 1 188 ? 3.963 22.828 29.25 1 98.12 188 ALA A C 1
ATOM 1445 O O . ALA A 1 188 ? 4.867 22.438 30 1 98.12 188 ALA A O 1
ATOM 1446 N N . GLU A 1 189 ? 2.734 22.516 29.422 1 97.88 189 GLU A N 1
ATOM 1447 C CA . GLU A 1 189 ? 2.289 21.672 30.516 1 97.88 189 GLU A CA 1
ATOM 1448 C C . GLU A 1 189 ? 2.885 20.266 30.422 1 97.88 189 GLU A C 1
ATOM 1450 O O . GLU A 1 189 ? 3.211 19.656 31.438 1 97.88 189 GLU A O 1
ATOM 1455 N N . LYS A 1 190 ? 3.025 19.781 29.234 1 96.75 190 LYS A N 1
ATOM 1456 C CA . LYS A 1 190 ? 3.496 18.406 29.016 1 96.75 190 LYS A CA 1
ATOM 1457 C C . LYS A 1 190 ? 5.016 18.375 28.859 1 96.75 190 LYS A C 1
ATOM 1459 O O . LYS A 1 190 ? 5.609 17.297 28.797 1 96.75 190 LYS A O 1
ATOM 1464 N N . GLY A 1 191 ? 5.617 19.531 28.812 1 97.19 191 GLY A N 1
ATOM 1465 C CA . GLY A 1 191 ? 7.059 19.609 28.641 1 97.19 191 GLY A CA 1
ATOM 1466 C C . GLY A 1 191 ? 7.512 19.141 27.266 1 97.19 191 GLY A C 1
ATOM 1467 O O . GLY A 1 191 ? 8.523 18.453 27.141 1 97.19 191 GLY A O 1
ATOM 1468 N N . LYS A 1 192 ? 6.723 19.438 26.25 1 96.94 192 LYS A N 1
ATOM 1469 C CA . LYS A 1 192 ? 7.035 19.047 24.891 1 96.94 192 LYS A CA 1
ATOM 1470 C C . LYS A 1 192 ? 7.367 20.266 24.031 1 96.94 192 LYS A C 1
ATOM 1472 O O . LYS A 1 192 ? 6.875 21.359 24.281 1 96.94 192 LYS A O 1
ATOM 1477 N N . ASP A 1 193 ? 8.258 20.031 23.109 1 96.88 193 ASP A N 1
ATOM 1478 C CA . ASP A 1 193 ? 8.641 21.062 22.156 1 96.88 193 ASP A CA 1
ATOM 1479 C C . ASP A 1 193 ? 8.336 20.625 20.734 1 96.88 193 ASP A C 1
ATOM 1481 O O . ASP A 1 193 ? 9.234 20.172 20 1 96.88 193 ASP A O 1
ATOM 1485 N N . LEU A 1 194 ? 7.094 20.703 20.312 1 98.06 194 LEU A N 1
ATOM 1486 C CA . LEU A 1 194 ? 6.645 20.328 18.984 1 98.06 194 LEU A CA 1
ATOM 1487 C C . LEU A 1 194 ? 6.324 21.562 18.141 1 98.06 194 LEU A C 1
ATOM 1489 O O . LEU A 1 194 ? 5.789 22.547 18.672 1 98.06 194 LEU A O 1
ATOM 1493 N N . LYS A 1 195 ? 6.637 21.484 16.875 1 98.5 195 LYS A N 1
ATOM 1494 C CA . LYS A 1 195 ? 6.234 22.562 15.969 1 98.5 195 LYS A CA 1
ATOM 1495 C C . LYS A 1 195 ? 4.719 22.641 15.859 1 98.5 195 LYS A C 1
ATOM 1497 O O . LYS A 1 195 ? 4.023 21.625 15.953 1 98.5 195 LYS A O 1
ATOM 1502 N N . ILE A 1 196 ? 4.242 23.828 15.672 1 98.81 196 ILE A N 1
ATOM 1503 C CA . ILE A 1 196 ? 2.82 24.078 15.461 1 98.81 196 ILE A CA 1
ATOM 1504 C C . ILE A 1 196 ? 2.586 24.594 14.047 1 98.81 196 ILE A C 1
ATOM 1506 O O . ILE A 1 196 ? 3.121 25.641 13.664 1 98.81 196 ILE A O 1
ATOM 1510 N N . GLU A 1 197 ? 1.868 23.875 13.273 1 98.81 197 GLU A N 1
ATOM 1511 C CA . GLU A 1 197 ? 1.431 24.25 11.938 1 98.81 197 GLU A CA 1
ATOM 1512 C C . GLU A 1 197 ? -0.075 24.5 11.891 1 98.81 197 GLU A C 1
ATOM 1514 O O . GLU A 1 197 ? -0.845 23.766 12.523 1 98.81 197 GLU A O 1
ATOM 1519 N N . VAL A 1 198 ? -0.513 25.5 11.172 1 98.75 198 VAL A N 1
ATOM 1520 C CA . VAL A 1 198 ? -1.933 25.781 11.008 1 98.75 198 VAL A CA 1
ATOM 1521 C C . VAL A 1 198 ? -2.291 25.797 9.523 1 98.75 198 VAL A C 1
ATOM 1523 O O . VAL A 1 198 ? -1.591 26.406 8.719 1 98.75 198 VAL A O 1
ATOM 1526 N N . GLU A 1 199 ? -3.303 25.047 9.211 1 98.44 199 GLU A N 1
ATOM 1527 C CA . GLU A 1 199 ? -3.881 25.125 7.871 1 98.44 199 GLU A CA 1
ATOM 1528 C C . GLU A 1 199 ? -4.82 26.312 7.742 1 98.44 199 GLU A C 1
ATOM 1530 O O . GLU A 1 199 ? -5.695 26.516 8.586 1 98.44 199 GLU A O 1
ATOM 1535 N N . VAL A 1 200 ? -4.641 27.094 6.711 1 98.06 200 VAL A N 1
ATOM 1536 C CA . VAL A 1 200 ? -5.434 28.297 6.539 1 98.06 200 VAL A CA 1
ATOM 1537 C C . VAL A 1 200 ? -6.137 28.281 5.188 1 98.06 200 VAL A C 1
ATOM 1539 O O . VAL A 1 200 ? -5.66 27.641 4.246 1 98.06 200 VAL A O 1
ATOM 1542 N N . ARG A 1 201 ? -7.273 29.062 5.09 1 92.31 201 ARG A N 1
ATOM 1543 C CA . ARG A 1 201 ? -8.102 29.031 3.885 1 92.31 201 ARG A CA 1
ATOM 1544 C C . ARG A 1 201 ? -8.141 30.391 3.213 1 92.31 201 ARG A C 1
ATOM 1546 O O . ARG A 1 201 ? -8.539 30.516 2.051 1 92.31 201 ARG A O 1
ATOM 1553 N N . ASN A 1 202 ? -7.637 31.391 3.99 1 95.12 202 ASN A N 1
ATOM 1554 C CA . ASN A 1 202 ? -7.695 32.75 3.461 1 95.12 202 ASN A CA 1
ATOM 1555 C C . ASN A 1 202 ? -6.711 33.688 4.18 1 95.12 202 ASN A C 1
ATOM 1557 O O . ASN A 1 202 ? -6.027 33.25 5.113 1 95.12 202 ASN A O 1
ATOM 1561 N N . THR A 1 203 ? -6.73 34.938 3.664 1 96.69 203 THR A N 1
ATOM 1562 C CA . THR A 1 203 ? -5.762 35.906 4.148 1 96.69 203 THR A CA 1
ATOM 1563 C C . THR A 1 203 ? -6.004 36.219 5.621 1 96.69 203 THR A C 1
ATOM 1565 O O . THR A 1 203 ? -5.055 36.406 6.387 1 96.69 203 THR A O 1
ATOM 1568 N N . GLU A 1 204 ? -7.219 36.344 5.977 1 97.19 204 GLU A N 1
ATOM 1569 C CA . GLU A 1 204 ? -7.555 36.625 7.371 1 97.19 204 GLU A CA 1
ATOM 1570 C C . GLU A 1 204 ? -6.977 35.562 8.305 1 97.19 204 GLU A C 1
ATOM 1572 O O . GLU A 1 204 ? -6.422 35.906 9.359 1 97.19 204 GLU A O 1
ATOM 1577 N N . GLU A 1 205 ? -7.051 34.375 7.953 1 97.69 205 GLU A N 1
ATOM 1578 C CA . GLU A 1 205 ? -6.527 33.25 8.758 1 97.69 205 GLU A CA 1
ATOM 1579 C C . GLU A 1 205 ? -5.004 33.281 8.773 1 97.69 205 GLU A C 1
ATOM 1581 O O . GLU A 1 205 ? -4.383 32.875 9.766 1 97.69 205 GLU A O 1
ATOM 1586 N N . ILE A 1 206 ? -4.422 33.688 7.648 1 98.5 206 ILE A N 1
ATOM 1587 C CA . ILE A 1 206 ? -2.973 33.844 7.609 1 98.5 206 ILE A CA 1
ATOM 1588 C C . ILE A 1 206 ? -2.525 34.844 8.68 1 98.5 206 ILE A C 1
ATOM 1590 O O . ILE A 1 206 ? -1.613 34.562 9.461 1 98.5 206 ILE A O 1
ATOM 1594 N N . LEU A 1 207 ? -3.203 35.938 8.734 1 98.44 207 LEU A N 1
ATOM 1595 C CA . LEU A 1 207 ? -2.842 37 9.68 1 98.44 207 LEU A CA 1
ATOM 1596 C C . LEU A 1 207 ? -3.031 36.531 11.117 1 98.44 207 LEU A C 1
ATOM 1598 O O . LEU A 1 207 ? -2.197 36.781 11.984 1 98.44 207 LEU A O 1
ATOM 1602 N N . GLN A 1 208 ? -4.066 35.812 11.375 1 98.38 208 GLN A N 1
ATOM 1603 C CA . GLN A 1 208 ? -4.324 35.25 12.703 1 98.38 208 GLN A CA 1
ATOM 1604 C C . GLN A 1 208 ? -3.23 34.281 13.109 1 98.38 208 GLN A C 1
ATOM 1606 O O . GLN A 1 208 ? -2.771 34.281 14.258 1 98.38 208 GLN A O 1
ATOM 1611 N N . ALA A 1 209 ? -2.84 33.438 12.203 1 98.56 209 ALA A N 1
ATOM 1612 C CA . ALA A 1 209 ? -1.796 32.438 12.477 1 98.56 209 ALA A CA 1
ATOM 1613 C C . ALA A 1 209 ? -0.463 33.125 12.766 1 98.56 209 ALA A C 1
ATOM 1615 O O . ALA A 1 209 ? 0.262 32.719 13.68 1 98.56 209 ALA A O 1
ATOM 1616 N N . LEU A 1 210 ? -0.17 34.156 12 1 98.38 210 LEU A N 1
ATOM 1617 C CA . LEU A 1 210 ? 1.069 34.906 12.188 1 98.38 210 LEU A CA 1
ATOM 1618 C C . LEU A 1 210 ? 1.092 35.562 13.555 1 98.38 210 LEU A C 1
ATOM 1620 O O . LEU A 1 210 ? 2.105 35.531 14.258 1 98.38 210 LEU A O 1
ATOM 1624 N N . GLU A 1 211 ? -0.023 36.188 13.836 1 97.94 211 GLU A N 1
ATOM 1625 C CA . GLU A 1 211 ? -0.126 36.875 15.125 1 97.94 211 GLU A CA 1
ATOM 1626 C C . GLU A 1 211 ? 0.022 35.875 16.281 1 97.94 211 GLU A C 1
ATOM 1628 O O . GLU A 1 211 ? 0.601 36.219 17.312 1 97.94 211 GLU A O 1
ATOM 1633 N N . ALA A 1 212 ? -0.445 34.688 16.109 1 97.88 212 ALA A N 1
ATOM 1634 C CA . ALA A 1 212 ? -0.385 33.656 17.141 1 97.88 212 ALA A CA 1
ATOM 1635 C C . ALA A 1 212 ? 1.014 33.062 17.219 1 97.88 212 ALA A C 1
ATOM 1637 O O . ALA A 1 212 ? 1.343 32.375 18.203 1 97.88 212 ALA A O 1
ATOM 1638 N N . GLY A 1 213 ? 1.855 33.281 16.219 1 97.69 213 GLY A N 1
ATOM 1639 C CA . GLY A 1 213 ? 3.248 32.875 16.266 1 97.69 213 GLY A CA 1
ATOM 1640 C C . GLY A 1 213 ? 3.436 31.391 15.977 1 97.69 213 GLY A C 1
ATOM 1641 O O . GLY A 1 213 ? 4.125 30.688 16.719 1 97.69 213 GLY A O 1
ATOM 1642 N N . VAL A 1 214 ? 2.863 30.875 14.945 1 98.62 214 VAL A N 1
ATOM 1643 C CA . VAL A 1 214 ? 2.992 29.469 14.586 1 98.62 214 VAL A CA 1
ATOM 1644 C C . VAL A 1 214 ? 4.3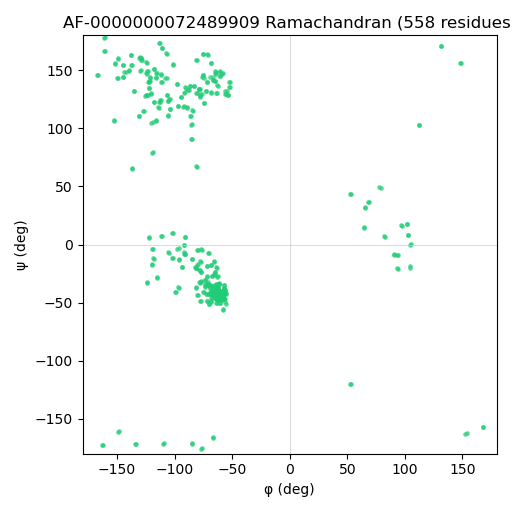16 29.25 13.852 1 98.62 214 VAL A C 1
ATOM 1646 O O . VAL A 1 214 ? 4.922 30.188 13.352 1 98.62 214 VAL A O 1
ATOM 1649 N N . ASP A 1 215 ? 4.789 28.016 13.836 1 98.69 215 ASP A N 1
ATOM 1650 C CA . ASP A 1 215 ? 6.043 27.672 13.172 1 98.69 215 ASP A CA 1
ATOM 1651 C C . ASP A 1 215 ? 5.859 27.562 11.664 1 98.69 215 ASP A C 1
ATOM 1653 O O . ASP A 1 215 ? 6.766 27.906 10.898 1 98.69 215 ASP A O 1
ATOM 1657 N N . ARG A 1 216 ? 4.68 27.125 11.195 1 98.81 216 ARG A N 1
ATOM 1658 C CA . ARG A 1 216 ? 4.426 26.85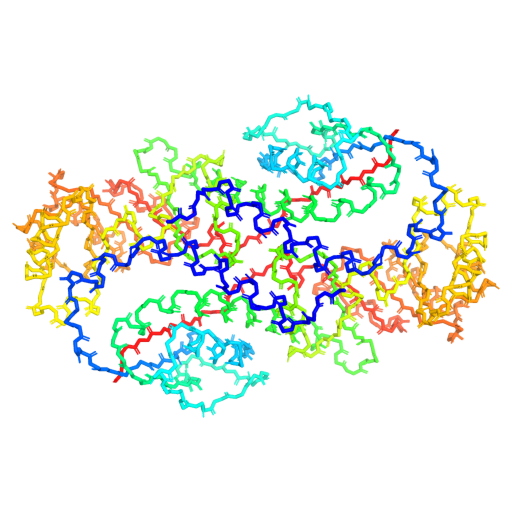9 9.789 1 98.81 216 ARG A CA 1
ATOM 1659 C C . ARG A 1 216 ? 2.967 27.125 9.43 1 98.81 216 ARG A C 1
ATOM 1661 O O . ARG A 1 216 ? 2.072 26.891 10.25 1 98.81 216 ARG A O 1
ATOM 1668 N N . ILE A 1 217 ? 2.764 27.625 8.289 1 98.88 217 ILE A N 1
ATOM 1669 C CA . ILE A 1 217 ? 1.43 27.875 7.75 1 98.88 217 ILE A CA 1
ATOM 1670 C C . ILE A 1 217 ? 1.224 27.047 6.484 1 98.88 217 ILE A C 1
ATOM 1672 O O . ILE A 1 217 ? 2.027 27.109 5.551 1 98.88 217 ILE A O 1
ATOM 1676 N N . MET A 1 218 ? 0.209 26.234 6.504 1 98.75 218 MET A N 1
ATOM 1677 C CA . MET A 1 218 ? -0.146 25.453 5.332 1 98.75 218 MET A CA 1
ATOM 1678 C C . MET A 1 218 ? -1.249 26.125 4.527 1 98.75 218 MET A C 1
ATOM 1680 O O . MET A 1 218 ? -2.352 26.344 5.035 1 98.75 218 MET A O 1
ATOM 1684 N N . LEU A 1 219 ? -0.92 26.438 3.291 1 98.5 219 LEU A N 1
ATOM 1685 C CA . LEU A 1 219 ? -1.892 27 2.361 1 98.5 219 LEU A CA 1
ATOM 1686 C C . LEU A 1 219 ? -2.697 25.891 1.679 1 98.5 219 LEU A C 1
ATOM 1688 O O . LEU A 1 219 ? -2.209 25.25 0.749 1 98.5 219 LEU A O 1
ATOM 1692 N N . ASP A 1 220 ? -3.91 25.75 2.148 1 94.56 220 ASP A N 1
ATOM 1693 C CA . ASP A 1 220 ? -4.754 24.656 1.669 1 94.56 220 ASP A CA 1
ATOM 1694 C C . ASP A 1 220 ? -5.5 25.062 0.399 1 94.56 220 ASP A C 1
ATOM 1696 O O . ASP A 1 220 ? -6.449 25.844 0.453 1 94.56 220 ASP A O 1
ATOM 1700 N N . ASN A 1 221 ? -5.188 24.531 -0.704 1 95.25 221 ASN A N 1
ATOM 1701 C CA . ASN A 1 221 ? -5.879 24.672 -1.982 1 95.25 221 ASN A CA 1
ATOM 1702 C C . ASN A 1 221 ? -5.812 26.094 -2.51 1 95.25 221 ASN A C 1
ATOM 1704 O O . ASN A 1 221 ? -6.785 26.594 -3.078 1 95.25 221 ASN A O 1
ATOM 1708 N N . PHE A 1 222 ? -4.766 26.797 -2.215 1 97.75 222 PHE A N 1
ATOM 1709 C CA . PHE A 1 222 ? -4.52 28.109 -2.807 1 97.75 222 PHE A CA 1
ATOM 1710 C C . PHE A 1 222 ? -4.066 27.969 -4.254 1 97.75 222 PHE A C 1
ATOM 1712 O O . PHE A 1 222 ? -3.328 27.047 -4.594 1 97.75 222 PHE A O 1
ATOM 1719 N N . THR A 1 223 ? -4.496 28.891 -5.09 1 97.44 223 THR A N 1
ATOM 1720 C CA . THR A 1 223 ? -3.92 28.984 -6.426 1 97.44 223 THR A CA 1
ATOM 1721 C C . THR A 1 223 ? -2.494 29.531 -6.359 1 97.44 223 THR A C 1
ATOM 1723 O O . THR A 1 223 ? -2.082 30.078 -5.34 1 97.44 223 THR A O 1
ATOM 1726 N N . PRO A 1 224 ? -1.757 29.359 -7.43 1 98.06 224 PRO A N 1
ATOM 1727 C CA . PRO A 1 224 ? -0.413 29.938 -7.43 1 98.06 224 PRO A CA 1
ATOM 1728 C C . PRO A 1 224 ? -0.423 31.438 -7.184 1 98.06 224 PRO A C 1
ATOM 1730 O O . PRO A 1 224 ? 0.427 31.953 -6.449 1 98.06 224 PRO A O 1
ATOM 1733 N N . GLU A 1 225 ? -1.383 32.156 -7.75 1 97.94 225 GLU A N 1
ATOM 1734 C CA . GLU A 1 225 ? -1.489 33.594 -7.547 1 97.94 225 GLU A CA 1
ATOM 1735 C C . GLU A 1 225 ? -1.709 33.906 -6.078 1 97.94 225 GLU A C 1
ATOM 1737 O O . GLU A 1 225 ? -1.03 34.781 -5.523 1 97.94 225 GLU A O 1
ATOM 1742 N N . ARG A 1 226 ? -2.572 33.25 -5.465 1 98.19 226 ARG A N 1
ATOM 1743 C CA . ARG A 1 226 ? -2.859 33.469 -4.051 1 98.19 226 ARG A CA 1
ATOM 1744 C C . ARG A 1 226 ? -1.684 33.062 -3.18 1 98.19 226 ARG A C 1
ATOM 1746 O O . ARG A 1 226 ? -1.421 33.656 -2.143 1 98.19 226 ARG A O 1
ATOM 1753 N N . THR A 1 227 ? -1.035 32.031 -3.621 1 98.5 227 THR A N 1
ATOM 1754 C CA . THR A 1 227 ? 0.143 31.547 -2.904 1 98.5 227 THR A CA 1
ATOM 1755 C C . THR A 1 227 ? 1.237 32.625 -2.898 1 98.5 227 THR A C 1
ATOM 1757 O O . THR A 1 227 ? 1.857 32.875 -1.862 1 98.5 227 THR A O 1
ATOM 1760 N N . LYS A 1 228 ? 1.423 33.188 -4 1 98.38 228 LYS A N 1
ATOM 1761 C CA . LYS A 1 228 ? 2.428 34.25 -4.102 1 98.38 228 LYS A CA 1
ATOM 1762 C C . LYS A 1 228 ? 2.113 35.406 -3.146 1 98.38 228 LYS A C 1
ATOM 1764 O O . LYS A 1 228 ? 3 35.906 -2.441 1 98.38 228 LYS A O 1
ATOM 1769 N N . GLU A 1 229 ? 0.88 35.781 -3.146 1 98.5 229 GLU A N 1
ATOM 1770 C CA . GLU A 1 229 ? 0.44 36.844 -2.238 1 98.5 229 GLU A CA 1
ATOM 1771 C C . GLU A 1 229 ? 0.669 36.469 -0.782 1 98.5 229 GLU A C 1
ATOM 1773 O O . GLU A 1 229 ? 1.102 37.281 0.029 1 98.5 229 GLU A O 1
ATOM 1778 N N . ALA A 1 230 ? 0.339 35.219 -0.496 1 98.69 230 ALA A N 1
ATOM 1779 C CA . ALA A 1 230 ? 0.49 34.719 0.866 1 98.69 230 ALA A CA 1
ATOM 1780 C C . ALA A 1 230 ? 1.954 34.75 1.297 1 98.69 230 ALA A C 1
ATOM 1782 O O . ALA A 1 230 ? 2.273 35.125 2.422 1 98.69 230 ALA A O 1
ATOM 1783 N N . VAL A 1 231 ? 2.824 34.281 0.428 1 98.69 231 VAL A N 1
ATOM 1784 C CA . VAL A 1 231 ? 4.254 34.25 0.723 1 98.69 231 VAL A CA 1
ATOM 1785 C C . VAL A 1 231 ? 4.766 35.656 1.021 1 98.69 231 VAL A C 1
ATOM 1787 O O . VAL A 1 231 ? 5.535 35.844 1.966 1 98.69 231 VAL A O 1
ATOM 1790 N N . GLU A 1 232 ? 4.348 36.594 0.239 1 98.38 232 GLU A N 1
ATOM 1791 C CA . GLU A 1 232 ? 4.738 37.969 0.451 1 98.38 232 GLU A CA 1
ATOM 1792 C C . GLU A 1 232 ? 4.23 38.5 1.792 1 98.38 232 GLU A C 1
ATOM 1794 O O . GLU A 1 232 ? 4.957 39.188 2.518 1 98.38 232 GLU A O 1
ATOM 1799 N N . LEU A 1 233 ? 3.045 38.156 2.029 1 98.38 233 LEU A N 1
ATOM 1800 C CA . LEU A 1 233 ? 2.412 38.594 3.266 1 98.38 233 LEU A CA 1
ATOM 1801 C C . LEU A 1 233 ? 3.119 38 4.48 1 98.38 233 LEU A C 1
ATOM 1803 O O . LEU A 1 233 ? 3.336 38.688 5.477 1 98.38 233 LEU A O 1
ATOM 1807 N N . ILE A 1 234 ? 3.428 36.719 4.496 1 98.56 234 ILE A N 1
ATOM 1808 C CA . ILE A 1 234 ? 4.059 36.031 5.605 1 98.56 234 ILE A CA 1
ATOM 1809 C C . ILE A 1 234 ? 5.477 36.562 5.809 1 98.56 234 ILE A C 1
ATOM 1811 O O . ILE A 1 234 ? 5.945 36.656 6.945 1 98.56 234 ILE A O 1
ATOM 1815 N N . ASN A 1 235 ? 6.164 36.812 4.707 1 98 235 ASN A N 1
ATOM 1816 C CA . ASN A 1 235 ? 7.438 37.5 4.684 1 98 235 ASN A CA 1
ATOM 1817 C C . ASN A 1 235 ? 8.445 36.875 5.648 1 98 235 ASN A C 1
ATOM 1819 O O . ASN A 1 235 ? 9.055 37.594 6.453 1 98 235 ASN A O 1
ATOM 1823 N N . GLY A 1 236 ? 8.508 35.562 5.656 1 97.81 236 GLY A N 1
ATOM 1824 C CA . GLY A 1 236 ? 9.547 34.875 6.387 1 97.81 236 GLY A CA 1
ATOM 1825 C C . GLY A 1 236 ? 9.242 34.719 7.863 1 97.81 236 GLY A C 1
ATOM 1826 O O . GLY A 1 236 ? 10.039 34.156 8.617 1 97.81 236 GLY A O 1
ATOM 1827 N N . ARG A 1 237 ? 8.094 35.062 8.336 1 98.44 237 ARG A N 1
ATOM 1828 C CA . ARG A 1 237 ? 7.73 35.031 9.742 1 98.44 237 ARG A CA 1
ATOM 1829 C C . ARG A 1 237 ? 7.344 33.594 10.156 1 98.44 237 ARG A C 1
ATOM 1831 O O . ARG A 1 237 ? 7.293 33.281 11.344 1 98.44 237 ARG A O 1
ATOM 1838 N N . ALA A 1 238 ? 7.066 32.781 9.25 1 98.69 238 ALA A N 1
ATOM 1839 C CA . ALA A 1 238 ? 6.777 31.375 9.406 1 98.69 238 ALA A CA 1
ATOM 1840 C C . ALA A 1 238 ? 7.164 30.594 8.156 1 98.69 238 ALA A C 1
ATOM 1842 O O . ALA A 1 238 ? 7.273 31.156 7.07 1 98.69 238 ALA A O 1
ATOM 1843 N N . GLU A 1 239 ? 7.422 29.312 8.312 1 98.75 239 GLU A N 1
ATOM 1844 C CA . GLU A 1 239 ? 7.551 28.453 7.137 1 98.75 239 GLU A CA 1
ATOM 1845 C C . GLU A 1 239 ? 6.238 28.375 6.367 1 98.75 239 GLU A C 1
ATOM 1847 O O . GLU A 1 239 ? 5.156 28.453 6.957 1 98.75 239 GLU A O 1
ATOM 1852 N N . VAL A 1 240 ? 6.328 28.219 5.07 1 98.88 240 VAL A N 1
ATOM 1853 C CA . VAL A 1 240 ? 5.137 28.172 4.23 1 98.88 240 VAL A CA 1
ATOM 1854 C C . VAL A 1 240 ? 5.074 26.844 3.482 1 98.88 240 VAL A C 1
ATOM 1856 O O . VAL A 1 240 ? 6.055 26.438 2.855 1 98.88 240 VAL A O 1
ATOM 1859 N N . GLU A 1 241 ? 3.939 26.203 3.578 1 98.81 241 GLU A N 1
ATOM 1860 C CA . GLU A 1 241 ? 3.68 24.938 2.908 1 98.81 241 GLU A CA 1
ATOM 1861 C C . GLU A 1 241 ? 2.43 25.016 2.035 1 98.81 241 GLU A C 1
ATOM 1863 O O . GLU A 1 241 ? 1.385 25.484 2.484 1 98.81 241 GLU A O 1
ATOM 1868 N N . SER A 1 242 ? 2.562 24.609 0.785 1 98.69 242 SER A N 1
ATOM 1869 C CA . SER A 1 242 ? 1.386 24.484 -0.069 1 98.69 242 SER A CA 1
ATOM 1870 C C . SER A 1 242 ? 0.903 23.031 -0.127 1 98.69 242 SER A C 1
ATOM 1872 O O . SER A 1 242 ? 1.712 22.109 -0.171 1 98.69 242 SER A O 1
ATOM 1874 N N . SER A 1 243 ? -0.372 22.875 -0.07 1 96.75 243 SER A N 1
ATOM 1875 C CA . SER A 1 243 ? -0.988 21.562 -0.164 1 96.75 243 SER A CA 1
ATOM 1876 C C . SER A 1 243 ? -2.32 21.625 -0.904 1 96.75 243 SER A C 1
ATOM 1878 O O . SER A 1 243 ? -2.943 22.688 -0.983 1 96.75 243 SER A O 1
ATOM 1880 N N . GLY A 1 244 ? -2.693 20.484 -1.493 1 92.62 244 GLY A N 1
ATOM 1881 C CA . GLY A 1 244 ? -4.004 20.344 -2.113 1 92.62 244 GLY A CA 1
ATOM 1882 C C . GLY A 1 244 ? -3.938 20.219 -3.625 1 92.62 244 GLY A C 1
ATOM 1883 O O . GLY A 1 244 ? -3.758 21.219 -4.328 1 92.62 244 GLY A O 1
ATOM 1884 N N . GLY A 1 245 ? -4.09 19.062 -4.129 1 89.75 245 GLY A N 1
ATOM 1885 C CA . GLY A 1 245 ? -4.293 18.781 -5.543 1 89.75 245 GLY A CA 1
ATOM 1886 C C . GLY A 1 245 ? -3.107 19.156 -6.406 1 89.75 245 GLY A C 1
ATOM 1887 O O . GLY A 1 245 ? -3.254 19.391 -7.609 1 89.75 245 GLY A O 1
ATOM 1888 N N . ILE A 1 246 ? -1.983 19.406 -5.863 1 95.56 246 ILE A N 1
ATOM 1889 C CA . ILE A 1 246 ? -0.798 19.797 -6.621 1 95.56 246 ILE A CA 1
ATOM 1890 C C . ILE A 1 246 ? -0.199 18.562 -7.309 1 95.56 246 ILE A C 1
ATOM 1892 O O . ILE A 1 246 ? -0.031 17.516 -6.688 1 95.56 246 ILE A O 1
ATOM 1896 N N . THR A 1 247 ? 0.053 18.703 -8.625 1 95.25 247 THR A N 1
ATOM 1897 C CA . THR A 1 247 ? 0.568 17.609 -9.445 1 95.25 247 THR A CA 1
ATOM 1898 C C . THR A 1 247 ? 1.984 17.922 -9.922 1 95.25 247 THR A C 1
ATOM 1900 O O . THR A 1 247 ? 2.494 19.016 -9.703 1 95.25 247 THR A O 1
ATOM 1903 N N . LEU A 1 248 ? 2.529 16.922 -10.539 1 96.62 248 LEU A N 1
ATOM 1904 C CA . LEU A 1 248 ? 3.861 17.094 -11.102 1 96.62 248 LEU A CA 1
ATOM 1905 C C . LEU A 1 248 ? 3.885 18.25 -12.086 1 96.62 248 LEU A C 1
ATOM 1907 O O . LEU A 1 248 ? 4.859 19.016 -12.141 1 96.62 248 LEU A O 1
ATOM 1911 N N . GLU A 1 249 ? 2.844 18.469 -12.82 1 96.75 249 GLU A N 1
ATOM 1912 C CA . GLU A 1 249 ? 2.756 19.484 -13.859 1 96.75 249 GLU A CA 1
ATOM 1913 C C . GLU A 1 249 ? 2.635 20.875 -13.25 1 96.75 249 GLU A C 1
ATOM 1915 O O . GLU A 1 249 ? 3.113 21.859 -13.836 1 96.75 249 GLU A O 1
ATOM 1920 N N . THR A 1 250 ? 2.029 21 -12.086 1 97.25 250 THR A N 1
ATOM 1921 C CA . THR A 1 250 ? 1.743 22.312 -11.523 1 97.25 250 THR A CA 1
ATOM 1922 C C . THR A 1 250 ? 2.703 22.641 -10.383 1 97.25 250 THR A C 1
ATOM 1924 O O . THR A 1 250 ? 2.73 23.766 -9.891 1 97.25 250 THR A O 1
ATOM 1927 N N . LEU A 1 251 ? 3.455 21.734 -10.023 1 97.88 251 LEU A N 1
ATOM 1928 C CA . LEU A 1 251 ? 4.312 21.797 -8.844 1 97.88 251 LEU A CA 1
ATOM 1929 C C . LEU A 1 251 ? 5.238 23.016 -8.906 1 97.88 251 LEU A C 1
ATOM 1931 O O . LEU A 1 251 ? 5.41 23.719 -7.91 1 97.88 251 LEU A O 1
ATOM 1935 N N . ARG A 1 252 ? 5.863 23.219 -10.031 1 98.12 252 ARG A N 1
ATOM 1936 C CA . ARG A 1 252 ? 6.875 24.266 -10.148 1 98.12 252 ARG A CA 1
ATOM 1937 C C . ARG A 1 252 ? 6.258 25.656 -9.945 1 98.12 252 ARG A C 1
ATOM 1939 O O . ARG A 1 252 ? 6.895 26.547 -9.375 1 98.12 252 ARG A O 1
ATOM 1946 N N . ASP A 1 253 ? 5.016 25.828 -10.422 1 98.31 253 ASP A N 1
ATOM 1947 C CA . ASP A 1 253 ? 4.328 27.094 -10.234 1 98.31 253 ASP A CA 1
ATOM 1948 C C . ASP A 1 253 ? 4.25 27.469 -8.758 1 98.31 253 ASP A C 1
ATOM 1950 O O . ASP A 1 253 ? 4.402 28.641 -8.398 1 98.31 253 ASP A O 1
ATOM 1954 N N . TYR A 1 254 ? 4.02 26.516 -7.934 1 98.62 254 TYR A N 1
ATOM 1955 C CA . TYR A 1 254 ? 3.941 26.766 -6.496 1 98.62 254 TYR A CA 1
ATOM 1956 C C . TYR A 1 254 ? 5.324 27 -5.91 1 98.62 254 TYR A C 1
ATOM 1958 O O . TYR A 1 254 ? 5.5 27.891 -5.062 1 98.62 254 TYR A O 1
ATOM 1966 N N . GLY A 1 255 ? 6.246 26.203 -6.379 1 98.56 255 GLY A N 1
ATOM 1967 C CA . GLY A 1 255 ? 7.609 26.406 -5.914 1 98.56 255 GLY A CA 1
ATOM 1968 C C . GLY A 1 255 ? 8.148 27.797 -6.207 1 98.56 255 GLY A C 1
ATOM 1969 O O . GLY A 1 255 ? 8.82 28.391 -5.371 1 98.56 255 GLY A O 1
ATOM 1970 N N . GLU A 1 256 ? 7.855 28.281 -7.352 1 98.44 256 GLU A N 1
ATOM 1971 C CA . GLU A 1 256 ? 8.359 29.578 -7.793 1 98.44 256 GLU A CA 1
ATOM 1972 C C . GLU A 1 256 ? 7.746 30.719 -6.984 1 98.44 256 GLU A C 1
ATOM 1974 O O . GLU A 1 256 ? 8.258 31.844 -6.992 1 98.44 256 GLU A O 1
ATOM 1979 N N . CYS A 1 257 ? 6.664 30.422 -6.316 1 98.44 257 CYS A N 1
ATOM 1980 C CA . CYS A 1 257 ? 6.047 31.422 -5.441 1 98.44 257 CYS A CA 1
ATOM 1981 C C . CYS A 1 257 ? 6.895 31.656 -4.195 1 98.44 257 CYS A C 1
ATOM 1983 O O . CYS A 1 257 ? 6.695 32.625 -3.477 1 98.44 257 CYS A O 1
ATOM 1985 N N . GLY A 1 258 ? 7.781 30.703 -3.914 1 98.44 258 GLY A N 1
ATOM 1986 C CA . GLY A 1 258 ? 8.703 30.891 -2.803 1 98.44 258 GLY A CA 1
ATOM 1987 C C . GLY A 1 258 ? 8.289 30.125 -1.555 1 98.44 258 GLY A C 1
ATOM 1988 O O . GLY A 1 258 ? 8.766 30.422 -0.457 1 98.44 258 GLY A O 1
ATOM 1989 N N . VAL A 1 259 ? 7.438 29.156 -1.671 1 98.81 259 VAL A N 1
ATOM 1990 C CA . VAL A 1 259 ? 7.062 28.344 -0.517 1 98.81 259 VAL A CA 1
ATOM 1991 C C . VAL A 1 259 ? 8.258 27.5 -0.072 1 98.81 259 VAL A C 1
ATOM 1993 O O . VAL A 1 259 ? 9.156 27.234 -0.864 1 98.81 259 VAL A O 1
ATOM 1996 N N . ASP A 1 260 ? 8.234 27.109 1.205 1 98.75 260 ASP A N 1
ATOM 1997 C CA . ASP A 1 260 ? 9.289 26.25 1.72 1 98.75 260 ASP A CA 1
ATOM 1998 C C . ASP A 1 260 ? 9.031 24.781 1.354 1 98.75 260 ASP A C 1
ATOM 2000 O O . ASP A 1 260 ? 9.969 24.047 1.04 1 98.75 260 ASP A O 1
ATOM 2004 N N . PHE A 1 261 ? 7.77 24.391 1.369 1 98.75 261 PHE A N 1
ATOM 2005 C CA . PHE A 1 261 ? 7.406 23 1.185 1 98.75 261 PHE A CA 1
ATOM 2006 C C . PHE A 1 261 ? 6.164 22.875 0.313 1 98.75 261 PHE A C 1
ATOM 2008 O O . PHE A 1 261 ? 5.309 23.766 0.306 1 98.75 261 PHE A O 1
ATOM 2015 N N . ILE A 1 262 ? 6.098 21.828 -0.396 1 98.75 262 ILE A N 1
ATOM 2016 C CA . ILE A 1 262 ? 4.883 21.375 -1.071 1 98.75 262 ILE A CA 1
ATOM 2017 C C . ILE A 1 262 ? 4.574 19.938 -0.694 1 98.75 262 ILE A C 1
ATOM 2019 O O . ILE A 1 262 ? 5.363 19.031 -0.985 1 98.75 262 ILE A O 1
ATOM 2023 N N . SER A 1 263 ? 3.518 19.734 -0.036 1 98.25 263 SER A N 1
ATOM 2024 C CA . SER A 1 263 ? 3.137 18.375 0.352 1 98.25 263 SER A CA 1
ATOM 2025 C C . SER A 1 263 ? 2.316 17.703 -0.74 1 98.25 263 SER A C 1
ATOM 2027 O O . SER A 1 263 ? 1.386 18.297 -1.285 1 98.25 263 SER A O 1
ATOM 2029 N N . VAL A 1 264 ? 2.684 16.5 -1.029 1 96.56 264 VAL A N 1
ATOM 2030 C CA . VAL A 1 264 ? 2.049 15.727 -2.096 1 96.56 264 VAL A CA 1
ATOM 2031 C C . VAL A 1 264 ? 1.687 14.336 -1.582 1 96.56 264 VAL A C 1
ATOM 2033 O O . VAL A 1 264 ? 2.561 13.484 -1.415 1 96.56 264 VAL A O 1
ATOM 2036 N N . GLY A 1 265 ? 0.377 14.094 -1.442 1 94.81 265 GLY A N 1
ATOM 2037 C CA . GLY A 1 265 ? -0.078 12.789 -0.99 1 94.81 265 GLY A CA 1
ATOM 2038 C C . GLY A 1 265 ? 0.181 11.68 -1.996 1 94.81 265 GLY A C 1
ATOM 2039 O O . GLY A 1 265 ? 0.417 10.531 -1.618 1 94.81 265 GLY A O 1
ATOM 2040 N N . ALA A 1 266 ? 0.24 11.992 -3.234 1 93.31 266 ALA A N 1
ATOM 2041 C CA . ALA A 1 266 ? 0.361 11.031 -4.328 1 93.31 266 ALA A CA 1
ATOM 2042 C C . ALA A 1 266 ? 1.699 10.297 -4.27 1 93.31 266 ALA A C 1
ATOM 2044 O O . ALA A 1 266 ? 1.865 9.242 -4.883 1 93.31 266 ALA A O 1
ATOM 2045 N N . LEU A 1 267 ? 2.637 10.789 -3.498 1 94.75 267 LEU A N 1
ATOM 2046 C CA . LEU A 1 267 ? 3.947 10.156 -3.398 1 94.75 267 LEU A CA 1
ATOM 2047 C C . LEU A 1 267 ? 3.836 8.773 -2.77 1 94.75 267 LEU A C 1
ATOM 2049 O O . LEU A 1 267 ? 4.699 7.914 -2.98 1 94.75 267 LEU A O 1
ATOM 2053 N N . THR A 1 268 ? 2.693 8.57 -1.959 1 92.94 268 THR A N 1
ATOM 2054 C CA . THR A 1 268 ? 2.594 7.305 -1.24 1 92.94 268 THR A CA 1
ATOM 2055 C C . THR A 1 268 ? 1.293 6.586 -1.584 1 92.94 268 THR A C 1
ATOM 2057 O O . THR A 1 268 ? 1.277 5.367 -1.756 1 92.94 268 THR A O 1
ATOM 2060 N N . HIS A 1 269 ? 0.257 7.328 -1.839 1 88.88 269 HIS A N 1
ATOM 2061 C CA . HIS A 1 269 ? -1.016 6.641 -2.012 1 88.88 269 HIS A CA 1
ATOM 2062 C C . HIS A 1 269 ? -1.253 6.281 -3.475 1 88.88 269 HIS A C 1
ATOM 2064 O O . HIS A 1 269 ? -2.205 5.566 -3.797 1 88.88 269 HIS A O 1
ATOM 2070 N N . SER A 1 270 ? -0.461 6.727 -4.418 1 84.38 270 SER A N 1
ATOM 2071 C CA . SER A 1 270 ? -0.622 6.48 -5.848 1 84.38 270 SER A CA 1
ATOM 2072 C C . SER A 1 270 ? 0.715 6.152 -6.508 1 84.38 270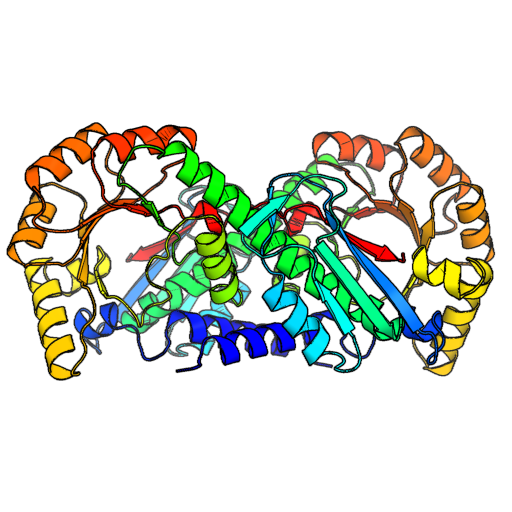 SER A C 1
ATOM 2074 O O . SER A 1 270 ? 1.198 6.91 -7.352 1 84.38 270 SER A O 1
ATOM 2076 N N . VAL A 1 271 ? 1.273 5.051 -6.117 1 85.25 271 VAL A N 1
ATOM 2077 C CA . VAL A 1 271 ? 2.607 4.766 -6.637 1 85.25 271 VAL A CA 1
ATOM 2078 C C . VAL A 1 271 ? 2.602 3.432 -7.379 1 85.25 271 VAL A C 1
ATOM 2080 O O . VAL A 1 271 ? 1.91 2.494 -6.977 1 85.25 271 VAL A O 1
ATOM 2083 N N . LYS A 1 272 ? 3.352 3.488 -8.469 1 89.5 272 LYS A N 1
ATOM 2084 C CA . LYS A 1 272 ? 3.672 2.258 -9.188 1 89.5 272 LYS A CA 1
ATOM 2085 C C . LYS A 1 272 ? 5.02 1.696 -8.742 1 89.5 272 LYS A C 1
ATOM 2087 O O . LYS A 1 272 ? 6.016 2.42 -8.703 1 89.5 272 LYS A O 1
ATOM 2092 N N . GLY A 1 273 ? 5.074 0.478 -8.359 1 94.06 273 GLY A N 1
ATOM 2093 C CA . GLY A 1 273 ? 6.324 -0.153 -7.965 1 94.06 273 GLY A CA 1
ATOM 2094 C C . GLY A 1 273 ? 7.359 -0.174 -9.078 1 94.06 273 GLY A C 1
ATOM 2095 O O . GLY A 1 273 ? 7.008 -0.244 -10.258 1 94.06 273 GLY A O 1
ATOM 2096 N N . LEU A 1 274 ? 8.594 -0.116 -8.734 1 97.06 274 LEU A N 1
ATOM 2097 C CA . LEU A 1 274 ? 9.68 -0.255 -9.703 1 97.06 274 LEU A CA 1
ATOM 2098 C C . LEU A 1 274 ? 9.898 -1.72 -10.062 1 97.06 274 LEU A C 1
ATOM 2100 O O . LEU A 1 274 ? 10.023 -2.57 -9.18 1 97.06 274 LEU A O 1
ATOM 2104 N N . ASP A 1 275 ? 10.023 -1.988 -11.305 1 96.5 275 ASP A N 1
ATOM 2105 C CA . ASP A 1 275 ? 10.125 -3.371 -11.766 1 96.5 275 ASP A CA 1
ATOM 2106 C C . ASP A 1 275 ? 11.5 -3.951 -11.453 1 96.5 275 ASP A C 1
ATOM 2108 O O . ASP A 1 275 ? 12.523 -3.354 -11.797 1 96.5 275 ASP A O 1
ATOM 2112 N N . MET A 1 276 ? 11.5 -5.012 -10.719 1 97.62 276 MET A N 1
ATOM 2113 C CA . MET A 1 276 ? 12.703 -5.773 -10.391 1 97.62 276 MET A CA 1
ATOM 2114 C C . MET A 1 276 ? 12.375 -7.254 -10.219 1 97.62 276 MET A C 1
ATOM 2116 O O . MET A 1 276 ? 11.211 -7.625 -10.086 1 97.62 276 MET A O 1
ATOM 2120 N N . SER A 1 277 ? 13.336 -8.062 -10.32 1 96.62 277 SER A N 1
ATOM 2121 C CA . SER A 1 277 ? 13.156 -9.5 -10.141 1 96.62 277 SER A CA 1
ATOM 2122 C C . SER A 1 277 ? 14.289 -10.094 -9.312 1 96.62 277 SER A C 1
ATOM 2124 O O . SER A 1 277 ? 15.336 -9.469 -9.141 1 96.62 277 SER A O 1
ATOM 2126 N N . PHE A 1 278 ? 14.047 -11.156 -8.672 1 96.69 278 PHE A N 1
ATOM 2127 C CA . PHE A 1 278 ? 14.984 -11.953 -7.895 1 96.69 278 PHE A CA 1
ATOM 2128 C C . PHE A 1 278 ? 15.141 -13.344 -8.5 1 96.69 278 PHE A C 1
ATOM 2130 O O . PHE A 1 278 ? 14.227 -14.164 -8.438 1 96.69 278 PHE A O 1
ATOM 2137 N N . LYS A 1 279 ? 16.328 -13.57 -9.148 1 92.69 279 LYS A N 1
ATOM 2138 C CA . LYS A 1 279 ? 16.484 -14.766 -9.961 1 92.69 279 LYS A CA 1
ATOM 2139 C C . LYS A 1 279 ? 17.781 -15.5 -9.617 1 92.69 279 LYS A C 1
ATOM 2141 O O . LYS A 1 279 ? 18.719 -14.898 -9.109 1 92.69 279 LYS A O 1
ATOM 2146 N N . HIS A 1 280 ? 17.75 -16.75 -10.023 1 91.56 280 HIS A N 1
ATOM 2147 C CA . HIS A 1 280 ? 18.938 -17.562 -9.852 1 91.56 280 HIS A CA 1
ATOM 2148 C C . HIS A 1 280 ? 20.078 -17.078 -10.727 1 91.56 280 HIS A C 1
ATOM 2150 O O . HIS A 1 280 ? 19.859 -16.656 -11.867 1 91.56 280 HIS A O 1
ATOM 2156 N N . CYS A 1 281 ? 21.312 -17.141 -10.156 1 85.75 281 CYS A N 1
ATOM 2157 C CA . CYS A 1 281 ? 22.484 -16.781 -10.945 1 85.75 281 CYS A CA 1
ATOM 2158 C C . CYS A 1 281 ? 23.641 -17.719 -10.664 1 85.75 281 CYS A C 1
ATOM 2160 O O . CYS A 1 281 ? 23.688 -18.359 -9.617 1 85.75 281 CYS A O 1
ATOM 2162 N N . MET B 1 1 ? -1.159 -21.25 12.109 1 87.69 1 MET B N 1
ATOM 2163 C CA . MET B 1 1 ? -1.394 -20.219 11.102 1 87.69 1 MET B CA 1
ATOM 2164 C C . MET B 1 1 ? -2.443 -19.219 11.586 1 87.69 1 MET B C 1
ATOM 2166 O O . MET B 1 1 ? -3.473 -19.609 12.133 1 87.69 1 MET B O 1
ATOM 2170 N N . LYS B 1 2 ? -2.154 -17.938 11.461 1 92.94 2 LYS B N 1
ATOM 2171 C CA . LYS B 1 2 ? -3.109 -16.922 11.875 1 92.94 2 LYS B CA 1
ATOM 2172 C C . LYS B 1 2 ? -4.328 -16.906 10.953 1 92.94 2 LYS B C 1
ATOM 2174 O O . LYS B 1 2 ? -4.207 -17.125 9.75 1 92.94 2 LYS B O 1
ATOM 2179 N N . THR B 1 3 ? -5.453 -16.641 11.555 1 95.94 3 THR B N 1
ATOM 2180 C CA . THR B 1 3 ? -6.668 -16.453 10.773 1 95.94 3 THR B CA 1
ATOM 2181 C C . THR B 1 3 ? -6.668 -15.094 10.094 1 95.94 3 THR B C 1
ATOM 2183 O O . THR B 1 3 ? -5.859 -14.227 10.43 1 95.94 3 THR B O 1
ATOM 2186 N N . THR B 1 4 ? -7.512 -14.953 9.133 1 96.06 4 THR B N 1
ATOM 2187 C CA . THR B 1 4 ? -7.668 -13.672 8.453 1 96.06 4 THR B CA 1
ATOM 2188 C C . THR B 1 4 ? -7.98 -12.57 9.453 1 96.06 4 THR B C 1
ATOM 2190 O O . THR B 1 4 ? -7.398 -11.484 9.391 1 96.06 4 THR B O 1
ATOM 2193 N N . ASP B 1 5 ? -8.852 -12.828 10.445 1 97.38 5 ASP B N 1
ATOM 2194 C CA . ASP B 1 5 ? -9.234 -11.844 11.445 1 97.38 5 ASP B CA 1
ATOM 2195 C C . ASP B 1 5 ? -8.039 -11.438 12.305 1 97.38 5 ASP B C 1
ATOM 2197 O O . ASP B 1 5 ? -7.887 -10.266 12.648 1 97.38 5 ASP B O 1
ATOM 2201 N N . GLN B 1 6 ? -7.227 -12.391 12.633 1 97.94 6 GLN B N 1
ATOM 2202 C CA . GLN B 1 6 ? -6.035 -12.109 13.43 1 97.94 6 GLN B CA 1
ATOM 2203 C C . GLN B 1 6 ? -5.039 -11.258 12.648 1 97.94 6 GLN B C 1
ATOM 2205 O O . GLN B 1 6 ? -4.414 -10.359 13.211 1 97.94 6 GLN B O 1
ATOM 2210 N N . LEU B 1 7 ? -4.918 -11.57 11.375 1 98 7 LEU B N 1
ATOM 2211 C CA . LEU B 1 7 ? -4.02 -10.797 10.523 1 98 7 LEU B CA 1
ATOM 2212 C C . LEU B 1 7 ? -4.504 -9.359 10.391 1 98 7 LEU B C 1
ATOM 2214 O O . LEU B 1 7 ? -3.703 -8.422 10.43 1 98 7 LEU B O 1
ATOM 2218 N N . ILE B 1 8 ? -5.805 -9.18 10.25 1 98.38 8 ILE B N 1
ATOM 2219 C CA . ILE B 1 8 ? -6.387 -7.844 10.148 1 98.38 8 ILE B CA 1
ATOM 2220 C C . ILE B 1 8 ? -6.191 -7.094 11.469 1 98.38 8 ILE B C 1
ATOM 2222 O O . ILE B 1 8 ? -5.832 -5.914 11.469 1 98.38 8 ILE B O 1
ATOM 2226 N N . ASP B 1 9 ? -6.352 -7.777 12.57 1 98.44 9 ASP B N 1
ATOM 2227 C CA . ASP B 1 9 ? -6.137 -7.176 13.883 1 98.44 9 ASP B CA 1
ATOM 2228 C C . ASP B 1 9 ? -4.691 -6.715 14.047 1 98.44 9 ASP B C 1
ATOM 2230 O O . ASP B 1 9 ? -4.438 -5.629 14.57 1 98.44 9 ASP B O 1
ATOM 2234 N N . ASP B 1 10 ? -3.775 -7.57 13.648 1 98.38 10 ASP B N 1
ATOM 2235 C CA . ASP B 1 10 ? -2.361 -7.219 13.719 1 98.38 10 ASP B CA 1
ATOM 2236 C C . ASP B 1 10 ? -2.057 -5.984 12.875 1 98.38 10 ASP B C 1
ATOM 2238 O O . ASP B 1 10 ? -1.283 -5.117 13.289 1 98.38 10 ASP B O 1
ATOM 2242 N N . LEU B 1 11 ? -2.66 -5.898 11.734 1 98.75 11 LEU B N 1
ATOM 2243 C CA . LEU B 1 11 ? -2.469 -4.746 10.859 1 98.75 11 LEU B CA 1
ATOM 2244 C C . LEU B 1 11 ? -2.996 -3.475 11.516 1 98.75 11 LEU B C 1
ATOM 2246 O O . LEU B 1 11 ? -2.328 -2.439 11.5 1 98.75 11 LEU B O 1
ATOM 2250 N N . LEU B 1 12 ? -4.199 -3.562 12.094 1 98.62 12 LEU B N 1
ATOM 2251 C CA . LEU B 1 12 ? -4.801 -2.387 12.711 1 98.62 12 LEU B CA 1
ATOM 2252 C C . LEU B 1 12 ? -3.977 -1.918 13.906 1 98.62 12 LEU B C 1
ATOM 2254 O O . LEU B 1 12 ? -3.783 -0.716 14.094 1 98.62 12 LEU B O 1
ATOM 2258 N N . ASN B 1 13 ? -3.457 -2.865 14.68 1 98.25 13 ASN B N 1
ATOM 2259 C CA . ASN B 1 13 ? -2.564 -2.512 15.781 1 98.25 13 ASN B CA 1
ATOM 2260 C C . ASN B 1 13 ? -1.33 -1.766 15.281 1 98.25 13 ASN B C 1
ATOM 2262 O O . ASN B 1 13 ? -0.933 -0.754 15.859 1 98.25 13 ASN B O 1
ATOM 2266 N N . LEU B 1 14 ? -0.768 -2.273 14.258 1 98.25 14 LEU B N 1
ATOM 2267 C CA . LEU B 1 14 ? 0.429 -1.671 13.688 1 98.25 14 LEU B CA 1
ATOM 2268 C C . LEU B 1 14 ? 0.125 -0.285 13.125 1 98.25 14 LEU B C 1
ATOM 2270 O O . LEU B 1 14 ? 0.897 0.655 13.328 1 98.25 14 LEU B O 1
ATOM 2274 N N . ALA B 1 15 ? -1 -0.146 12.445 1 98.25 15 ALA B N 1
ATOM 2275 C CA . ALA B 1 15 ? -1.406 1.119 11.836 1 98.25 15 ALA B CA 1
ATOM 2276 C C . ALA B 1 15 ? -1.611 2.197 12.898 1 98.25 15 ALA B C 1
ATOM 2278 O O . ALA B 1 15 ? -1.164 3.334 12.734 1 98.25 15 ALA B O 1
ATOM 2279 N N . PHE B 1 16 ? -2.246 1.854 13.992 1 97.88 16 PHE B N 1
ATOM 2280 C CA . PHE B 1 16 ? -2.473 2.822 15.055 1 97.88 16 PHE B CA 1
ATOM 2281 C C . PHE B 1 16 ? -1.167 3.156 15.773 1 97.88 16 PHE B C 1
ATOM 2283 O O . PHE B 1 16 ? -0.95 4.301 16.172 1 97.88 16 PHE B O 1
ATOM 2290 N N . ALA B 1 17 ? -0.325 2.18 15.891 1 97.31 17 ALA B N 1
ATOM 2291 C CA . ALA B 1 17 ? 0.958 2.42 16.547 1 97.31 17 ALA B CA 1
ATOM 2292 C C . ALA B 1 17 ? 1.799 3.416 15.75 1 97.31 17 ALA B C 1
ATOM 2294 O O . ALA B 1 17 ? 2.482 4.262 16.328 1 97.31 17 ALA B O 1
ATOM 2295 N N . GLU B 1 18 ? 1.723 3.35 14.445 1 96.5 18 GLU B N 1
ATOM 2296 C CA . GLU B 1 18 ? 2.512 4.242 13.602 1 96.5 18 GLU B CA 1
ATOM 2297 C C . GLU B 1 18 ? 1.905 5.641 13.562 1 96.5 18 GLU B C 1
ATOM 2299 O O . GLU B 1 18 ? 2.623 6.629 13.391 1 96.5 18 GLU B O 1
ATOM 2304 N N . ASP B 1 19 ? 0.597 5.754 13.828 1 97 19 ASP B N 1
ATOM 2305 C CA . ASP B 1 19 ? -0.089 7.02 13.578 1 97 19 ASP B CA 1
ATOM 2306 C C . ASP B 1 19 ? -0.249 7.816 14.867 1 97 19 ASP B C 1
ATOM 2308 O O . ASP B 1 19 ? -0.054 9.039 14.875 1 97 19 ASP B O 1
ATOM 2312 N N . VAL B 1 20 ? -0.572 7.18 15.977 1 95.25 20 VAL B N 1
ATOM 2313 C CA . VAL B 1 20 ? -0.921 7.883 17.203 1 95.25 20 VAL B CA 1
ATOM 2314 C C . VAL B 1 20 ? 0.303 7.973 18.125 1 95.25 20 VAL B C 1
ATOM 2316 O O . VAL B 1 20 ? 0.502 8.977 18.797 1 95.25 20 VAL B O 1
ATOM 2319 N N . GLY B 1 21 ? 1.159 6.891 18.141 1 90.75 21 GLY B N 1
ATOM 2320 C CA . GLY B 1 21 ? 2.334 6.895 19 1 90.75 21 GLY B CA 1
ATOM 2321 C C . GLY B 1 21 ? 2.014 7.211 20.453 1 90.75 21 GLY B C 1
ATOM 2322 O O . GLY B 1 21 ? 1.171 6.551 21.062 1 90.75 21 GLY B O 1
ATOM 2323 N N . ASP B 1 22 ? 2.619 8.312 20.969 1 90.44 22 ASP B N 1
ATOM 2324 C CA . ASP B 1 22 ? 2.379 8.641 22.375 1 90.44 22 ASP B CA 1
ATOM 2325 C C . ASP B 1 22 ? 1.192 9.594 22.516 1 90.44 22 ASP B C 1
ATOM 2327 O O . ASP B 1 22 ? 0.849 9.992 23.625 1 90.44 22 ASP B O 1
ATOM 2331 N N . GLY B 1 23 ? 0.629 9.93 21.375 1 93.5 23 GLY B N 1
ATOM 2332 C CA . GLY B 1 23 ? -0.621 10.664 21.484 1 93.5 23 GLY B CA 1
ATOM 2333 C C . GLY B 1 23 ? -0.833 11.648 20.344 1 93.5 23 GLY B C 1
ATOM 2334 O O . GLY B 1 23 ? 0.13 12.117 19.734 1 93.5 23 GLY B O 1
ATOM 2335 N N . ASP B 1 24 ? -2.07 11.953 20.109 1 97.25 24 ASP B N 1
ATOM 2336 C CA . ASP B 1 24 ? -2.486 12.992 19.172 1 97.25 24 ASP B CA 1
ATOM 2337 C C . ASP B 1 24 ? -2.49 14.359 19.844 1 97.25 24 ASP B C 1
ATOM 2339 O O . ASP B 1 24 ? -3.541 14.852 20.266 1 97.25 24 ASP B O 1
ATOM 2343 N N . HIS B 1 25 ? -1.399 15 19.75 1 97.94 25 HIS B N 1
ATOM 2344 C CA . HIS B 1 25 ? -1.216 16.219 20.516 1 97.94 25 HIS B CA 1
ATOM 2345 C C . HIS B 1 25 ? -2.066 17.359 19.969 1 97.94 25 HIS B C 1
ATOM 2347 O O . HIS B 1 25 ? -2.469 18.25 20.703 1 97.94 25 HIS B O 1
ATOM 2353 N N . THR B 1 26 ? -2.354 17.297 18.656 1 98.25 26 THR B N 1
ATOM 2354 C CA . THR B 1 26 ? -3.236 18.312 18.094 1 98.25 26 THR B CA 1
ATOM 2355 C C . THR B 1 26 ? -4.625 18.234 18.719 1 98.25 26 THR B C 1
ATOM 2357 O O . THR B 1 26 ? -5.152 19.219 19.219 1 98.25 26 THR B O 1
ATOM 2360 N N . THR B 1 27 ? -5.152 17.062 18.719 1 97.56 27 THR B N 1
ATOM 2361 C CA . THR B 1 27 ? -6.5 16.828 19.234 1 97.56 27 THR B CA 1
ATOM 2362 C C . THR B 1 27 ? -6.551 17.031 20.734 1 97.56 27 THR B C 1
ATOM 2364 O O . THR B 1 27 ? -7.48 17.656 21.25 1 97.56 27 THR B O 1
ATOM 2367 N N . LEU B 1 28 ? -5.582 16.562 21.453 1 97.12 28 LEU B N 1
ATOM 2368 C CA . LEU B 1 28 ? -5.559 16.656 22.906 1 97.12 28 LEU B CA 1
ATOM 2369 C C . LEU B 1 28 ? -5.445 18.109 23.359 1 97.12 28 LEU B C 1
ATOM 2371 O O . LEU B 1 28 ? -5.941 18.469 24.438 1 97.12 28 LEU B O 1
ATOM 2375 N N . SER B 1 29 ? -4.898 18.953 22.562 1 97.69 29 SER B N 1
ATOM 2376 C CA . SER B 1 29 ? -4.668 20.344 22.953 1 97.69 29 SER B CA 1
ATOM 2377 C C . SER B 1 29 ? -5.824 21.234 22.516 1 97.69 29 SER B C 1
ATOM 2379 O O . SER B 1 29 ? -6.008 22.328 23.062 1 97.69 29 SER B O 1
ATOM 2381 N N . THR B 1 30 ? -6.648 20.766 21.531 1 97.81 30 THR B N 1
ATOM 2382 C CA . THR B 1 30 ? -7.59 21.703 20.938 1 97.81 30 THR B CA 1
ATOM 2383 C C . THR B 1 30 ? -9.031 21.25 21.141 1 97.81 30 THR B C 1
ATOM 2385 O O . THR B 1 30 ? -9.969 22.016 20.984 1 97.81 30 THR B O 1
ATOM 2388 N N . ILE B 1 31 ? -9.242 19.969 21.484 1 97.44 31 ILE B N 1
ATOM 2389 C CA . ILE B 1 31 ? -10.586 19.391 21.609 1 97.44 31 ILE B CA 1
ATOM 2390 C C . ILE B 1 31 ? -10.859 19.031 23.062 1 97.44 31 ILE B C 1
ATOM 2392 O O . ILE B 1 31 ? -10.141 18.203 23.656 1 97.44 31 ILE B O 1
ATOM 2396 N N . PRO B 1 32 ? -11.891 19.562 23.656 1 95.94 32 PRO B N 1
ATOM 2397 C CA . PRO B 1 32 ? -12.242 19.156 25.016 1 95.94 32 PRO B CA 1
ATOM 2398 C C . PRO B 1 32 ? -12.516 17.656 25.125 1 95.94 32 PRO B C 1
ATOM 2400 O O . PRO B 1 32 ? -13.086 17.047 24.219 1 95.94 32 PRO B O 1
ATOM 2403 N N . ALA B 1 33 ? -12.18 17.062 26.266 1 95.19 33 ALA B N 1
ATOM 2404 C CA . ALA B 1 33 ? -12.281 15.625 26.5 1 95.19 33 ALA B CA 1
ATOM 2405 C C . ALA B 1 33 ? -13.734 15.156 26.406 1 95.19 33 ALA B C 1
ATOM 2407 O O . ALA B 1 33 ? -14 14.023 25.984 1 95.19 33 ALA B O 1
ATOM 2408 N N . GLU B 1 34 ? -14.633 16.016 26.672 1 96 34 GLU B N 1
ATOM 2409 C CA . GLU B 1 34 ? -16.031 15.625 26.766 1 96 34 GLU B CA 1
ATOM 2410 C C . GLU B 1 34 ? -16.781 15.906 25.469 1 96 34 GLU B C 1
ATOM 2412 O O . GLU B 1 34 ? -17.953 15.562 25.328 1 96 34 GLU B O 1
ATOM 2417 N N . ALA B 1 35 ? -16.094 16.516 24.5 1 96.25 35 ALA B N 1
ATOM 2418 C CA . ALA B 1 35 ? -16.75 16.875 23.25 1 96.25 35 ALA B CA 1
ATOM 2419 C C . ALA B 1 35 ? -17.234 15.633 22.5 1 96.25 35 ALA B C 1
ATOM 2421 O O . ALA B 1 35 ? -16.516 14.648 22.391 1 96.25 35 ALA B O 1
ATOM 2422 N N . THR B 1 36 ? -18.531 15.648 22.062 1 97.12 36 THR B N 1
ATOM 2423 C CA . THR B 1 36 ? -19.094 14.617 21.203 1 97.12 36 THR B CA 1
ATOM 2424 C C . THR B 1 36 ? -19.547 15.211 19.875 1 97.12 36 THR B C 1
ATOM 2426 O O . THR B 1 36 ? -19.797 16.422 19.781 1 97.12 36 THR B O 1
ATOM 2429 N N . GLY B 1 37 ? -19.516 14.406 18.859 1 96.19 37 GLY B N 1
ATOM 2430 C CA . GL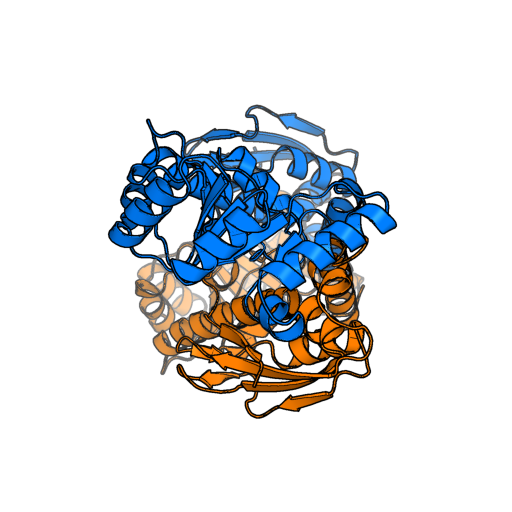Y B 1 37 ? -19.922 14.898 17.547 1 96.19 37 GLY B CA 1
ATOM 2431 C C . GLY B 1 37 ? -20.234 13.789 16.562 1 96.19 37 GLY B C 1
ATOM 2432 O O . GLY B 1 37 ? -20.469 12.648 16.969 1 96.19 37 GLY B O 1
ATOM 2433 N N . ARG B 1 38 ? -20.438 14.273 15.367 1 97.19 38 ARG B N 1
ATOM 2434 C CA . ARG B 1 38 ? -20.812 13.391 14.266 1 97.19 38 ARG B CA 1
ATOM 2435 C C . ARG B 1 38 ? -20.016 13.727 13.008 1 97.19 38 ARG B C 1
ATOM 2437 O O . ARG B 1 38 ? -19.844 14.891 12.664 1 97.19 38 ARG B O 1
ATOM 2444 N N . GLN B 1 39 ? -19.453 12.633 12.383 1 97.44 39 GLN B N 1
ATOM 2445 C CA . GLN B 1 39 ? -18.766 12.789 11.109 1 97.44 39 GLN B CA 1
ATOM 2446 C C . GLN B 1 39 ? -19.281 11.789 10.078 1 97.44 39 GLN B C 1
ATOM 2448 O O . GLN B 1 39 ? -19.797 10.734 10.438 1 97.44 39 GLN B O 1
ATOM 2453 N N . HIS B 1 40 ? -19.25 12.133 8.844 1 98.38 40 HIS B N 1
ATOM 2454 C CA . HIS B 1 40 ? -19.703 11.234 7.789 1 98.38 40 HIS B CA 1
ATOM 2455 C C . HIS B 1 40 ? -18.609 11.008 6.754 1 98.38 40 HIS B C 1
ATOM 2457 O O . HIS B 1 40 ? -17.75 11.875 6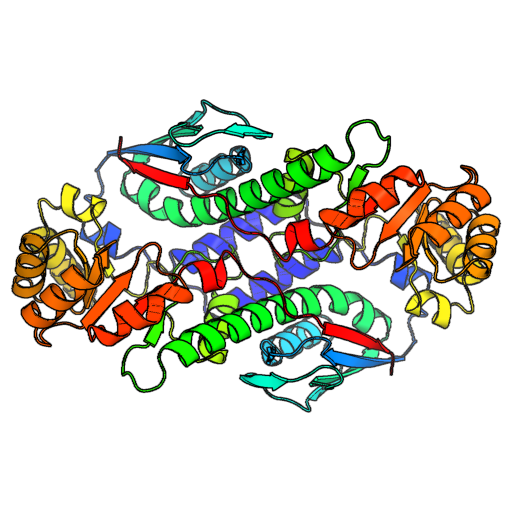.551 1 98.38 40 HIS B O 1
ATOM 2463 N N . LEU B 1 41 ? -18.594 9.859 6.16 1 98.69 41 LEU B N 1
ATOM 2464 C CA . LEU B 1 41 ? -17.719 9.555 5.031 1 98.69 41 LEU B CA 1
ATOM 2465 C C . LEU B 1 41 ? -18.328 10.023 3.721 1 98.69 41 LEU B C 1
ATOM 2467 O O . LEU B 1 41 ? -19.344 9.484 3.281 1 98.69 41 LEU B O 1
ATOM 2471 N N . LEU B 1 42 ? -17.703 10.953 3.123 1 98.5 42 LEU B N 1
ATOM 2472 C CA . LEU B 1 42 ? -18.172 11.547 1.878 1 98.5 42 LEU B CA 1
ATOM 2473 C C . LEU B 1 42 ? -17.359 11.039 0.692 1 98.5 42 LEU B C 1
ATOM 2475 O O . LEU B 1 42 ? -16.141 11.156 0.684 1 98.5 42 LEU B O 1
ATOM 2479 N N . VAL B 1 43 ? -18.078 10.508 -0.283 1 98.56 43 VAL B N 1
ATOM 2480 C CA . VAL B 1 43 ? -17.422 10.055 -1.508 1 98.56 43 VAL B CA 1
ATOM 2481 C C . VAL B 1 43 ? -17.125 11.25 -2.408 1 98.56 43 VAL B C 1
ATOM 2483 O O . VAL B 1 43 ? -17.984 12.102 -2.627 1 98.56 43 VAL B O 1
ATOM 2486 N N . LYS B 1 44 ? -15.922 11.281 -2.916 1 97.75 44 LYS B N 1
ATOM 2487 C CA . LYS B 1 44 ? -15.508 12.43 -3.715 1 97.75 44 LYS B CA 1
ATOM 2488 C C . LYS B 1 44 ? -15.148 12.016 -5.141 1 97.75 44 LYS B C 1
ATOM 2490 O O . LYS B 1 44 ? -14.852 12.859 -5.984 1 97.75 44 LYS B O 1
ATOM 2495 N N . GLU B 1 45 ? -15.164 10.789 -5.461 1 97.81 45 GLU B N 1
ATOM 2496 C CA . GLU B 1 45 ? -14.82 10.234 -6.766 1 97.81 45 GLU B CA 1
ATOM 2497 C C . GLU B 1 45 ? -15.695 9.031 -7.105 1 97.81 45 GLU B C 1
ATOM 2499 O O . GLU B 1 45 ? -16.062 8.258 -6.219 1 97.81 45 GLU B O 1
ATOM 2504 N N . GLU B 1 46 ? -16.047 8.875 -8.336 1 98.56 46 GLU B N 1
ATOM 2505 C CA . GLU B 1 46 ? -16.875 7.754 -8.781 1 98.56 46 GLU B CA 1
ATOM 2506 C C . GLU B 1 46 ? -16.078 6.449 -8.766 1 98.56 46 GLU B C 1
ATOM 2508 O O . GLU B 1 46 ? -14.898 6.43 -9.109 1 98.56 46 GLU B O 1
ATOM 2513 N N . GLY B 1 47 ? -16.781 5.324 -8.312 1 98.62 47 GLY B N 1
ATOM 2514 C CA . GLY B 1 47 ? -16.156 4.016 -8.305 1 98.62 47 GLY B CA 1
ATOM 2515 C C . GLY B 1 47 ? -16.938 2.977 -7.52 1 98.62 47 GLY B C 1
ATOM 2516 O O . GLY B 1 47 ? -18.156 3.043 -7.441 1 98.62 47 GLY B O 1
ATOM 2517 N N . ILE B 1 48 ? -16.25 1.986 -7.098 1 98.88 48 ILE B N 1
ATOM 2518 C CA . ILE B 1 48 ? -16.797 0.943 -6.238 1 98.88 48 ILE B CA 1
ATOM 2519 C C . ILE B 1 48 ? -16.281 1.127 -4.812 1 98.88 48 ILE B C 1
ATOM 2521 O O . ILE B 1 48 ? -15.062 1.184 -4.586 1 98.88 48 ILE B O 1
ATOM 2525 N N . ILE B 1 49 ? -17.203 1.244 -3.891 1 98.88 49 ILE B N 1
ATOM 2526 C CA . ILE B 1 49 ? -16.766 1.472 -2.518 1 98.88 49 ILE B CA 1
ATOM 2527 C C . ILE B 1 49 ? -16.406 0.138 -1.858 1 98.88 49 ILE B C 1
ATOM 2529 O O . ILE B 1 49 ? -17.094 -0.866 -2.084 1 98.88 49 ILE B O 1
ATOM 2533 N N . ALA B 1 50 ? -15.344 0.096 -1.153 1 98.88 50 ALA B N 1
ATOM 2534 C CA . ALA B 1 50 ? -14.875 -1.082 -0.426 1 98.88 50 ALA B CA 1
ATOM 2535 C C . ALA B 1 50 ? -14.234 -0.689 0.901 1 98.88 50 ALA B C 1
ATOM 2537 O O . ALA B 1 50 ? -13.672 0.4 1.026 1 98.88 50 ALA B O 1
ATOM 2538 N N . GLY B 1 51 ? -14.359 -1.564 1.907 1 98.81 51 GLY B N 1
ATOM 2539 C CA . GLY B 1 51 ? -13.68 -1.38 3.178 1 98.81 51 GLY B CA 1
ATOM 2540 C C . GLY B 1 51 ? -14.594 -0.88 4.281 1 98.81 51 GLY B C 1
ATOM 2541 O O . GLY B 1 51 ? -14.125 -0.49 5.352 1 98.81 51 GLY B O 1
ATOM 2542 N N . ILE B 1 52 ? -15.875 -0.833 4.027 1 98.81 52 ILE B N 1
ATOM 2543 C CA . ILE B 1 52 ? -16.812 -0.348 5.031 1 98.81 52 ILE B CA 1
ATOM 2544 C C . ILE B 1 52 ? -16.812 -1.274 6.242 1 98.81 52 ILE B C 1
ATOM 2546 O O . ILE B 1 52 ? -16.781 -0.812 7.387 1 98.81 52 ILE B O 1
ATOM 2550 N N . GLU B 1 53 ? -16.797 -2.586 6.02 1 98.56 53 GLU B N 1
ATOM 2551 C CA . GLU B 1 53 ? -16.734 -3.543 7.121 1 98.56 53 GLU B CA 1
ATOM 2552 C C . GLU B 1 53 ? -15.438 -3.41 7.906 1 98.56 53 GLU B C 1
ATOM 2554 O O . GLU B 1 53 ? -15.422 -3.6 9.125 1 98.56 53 GLU B O 1
ATOM 2559 N N . ILE B 1 54 ? -14.391 -3.074 7.234 1 98.81 54 ILE B N 1
ATOM 2560 C CA . ILE B 1 54 ? -13.109 -2.887 7.902 1 98.81 54 ILE B CA 1
ATOM 2561 C C . ILE B 1 54 ? -13.125 -1.581 8.695 1 98.81 54 ILE B C 1
ATOM 2563 O O . ILE B 1 54 ? -12.547 -1.501 9.781 1 98.81 54 ILE B O 1
ATOM 2567 N N . ALA B 1 55 ? -13.805 -0.558 8.117 1 98.81 55 ALA B N 1
ATOM 2568 C CA . ALA B 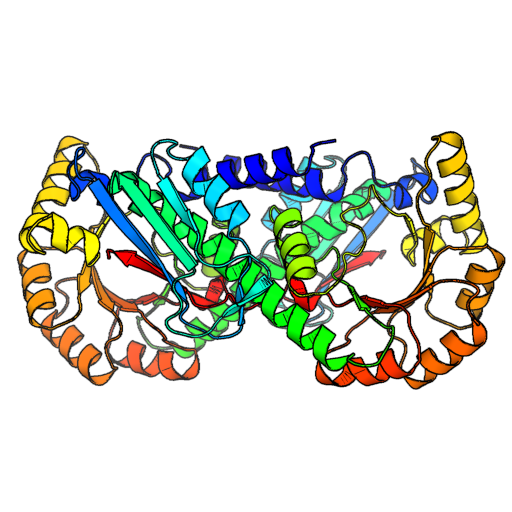1 55 ? -13.969 0.697 8.852 1 98.81 55 ALA B CA 1
ATOM 2569 C C . ALA B 1 55 ? -14.648 0.463 10.195 1 98.81 55 ALA B C 1
ATOM 2571 O O . ALA B 1 55 ? -14.242 1.03 11.211 1 98.81 55 ALA B O 1
ATOM 2572 N N . LYS B 1 56 ? -15.641 -0.365 10.211 1 98.69 56 LYS B N 1
ATOM 2573 C CA . LYS B 1 56 ? -16.312 -0.71 11.453 1 98.69 56 LYS B CA 1
ATOM 2574 C C . LYS B 1 56 ? -15.344 -1.295 12.469 1 98.69 56 LYS B C 1
ATOM 2576 O O . LYS B 1 56 ? -15.375 -0.942 13.648 1 98.69 56 LYS B O 1
ATOM 2581 N N . LYS B 1 57 ? -14.461 -2.146 11.992 1 98.62 57 LYS B N 1
ATOM 2582 C CA . LYS B 1 57 ? -13.461 -2.762 12.867 1 98.62 57 LYS B CA 1
ATOM 2583 C C . LYS B 1 57 ? -12.477 -1.722 13.391 1 98.62 57 LYS B C 1
ATOM 2585 O O . LYS B 1 57 ? -12.047 -1.796 14.547 1 98.62 57 LYS B O 1
ATOM 2590 N N . VAL B 1 58 ? -12.133 -0.774 12.555 1 98.75 58 VAL B N 1
ATOM 2591 C CA . VAL B 1 58 ? -11.227 0.295 12.945 1 98.75 58 VAL B CA 1
ATOM 2592 C C . VAL B 1 58 ? -11.82 1.087 14.109 1 98.75 58 VAL B C 1
ATOM 2594 O O . VAL B 1 58 ? -11.172 1.287 15.133 1 98.75 58 VAL B O 1
ATOM 2597 N N . PHE B 1 59 ? -13.078 1.509 13.961 1 98.69 59 PHE B N 1
ATOM 2598 C CA . PHE B 1 59 ? -13.734 2.314 14.984 1 98.69 59 PHE B CA 1
ATOM 2599 C C . PHE B 1 59 ? -13.914 1.52 16.266 1 98.69 59 PHE B C 1
ATOM 2601 O O . PHE B 1 59 ? -13.594 2.008 17.359 1 98.69 59 PHE B O 1
ATOM 2608 N N . GLU B 1 60 ? -14.359 0.3 16.125 1 98.25 60 GLU B N 1
ATOM 2609 C CA . GLU B 1 60 ? -14.617 -0.55 17.281 1 98.25 60 GLU B CA 1
ATOM 2610 C C . GLU B 1 60 ? -13.336 -0.817 18.062 1 98.25 60 GLU B C 1
ATOM 2612 O O . GLU B 1 60 ? -13.336 -0.789 19.297 1 98.25 60 GLU B O 1
ATOM 2617 N N . LYS B 1 61 ? -12.305 -1.103 17.391 1 97.88 61 LYS B N 1
ATOM 2618 C CA . LYS B 1 61 ? -11.031 -1.428 18.031 1 97.88 61 LYS B CA 1
ATOM 2619 C C . LYS B 1 61 ? -10.469 -0.222 18.766 1 97.88 61 LYS B C 1
ATOM 2621 O O . LYS B 1 61 ? -9.883 -0.368 19.844 1 97.88 61 LYS B O 1
ATOM 2626 N N . PHE B 1 62 ? -10.609 0.917 18.203 1 98.06 62 PHE B N 1
ATOM 2627 C CA . PHE B 1 62 ? -10.016 2.115 18.781 1 98.06 62 PHE B CA 1
ATOM 2628 C C . PHE B 1 62 ? -10.844 2.607 19.969 1 98.06 62 PHE B C 1
ATOM 2630 O O . PHE B 1 62 ? -10.297 2.938 21.016 1 98.06 62 PHE B O 1
ATOM 2637 N N . ASP B 1 63 ? -12.148 2.707 19.781 1 98.31 63 ASP B N 1
ATOM 2638 C CA . ASP B 1 63 ? -13.094 3.211 20.766 1 98.31 63 ASP B CA 1
ATOM 2639 C C . ASP B 1 63 ? -14.484 2.607 20.562 1 98.31 63 ASP B C 1
ATOM 2641 O O . ASP B 1 63 ? -15.234 3.055 19.703 1 98.31 63 ASP B O 1
ATOM 2645 N N . SER B 1 64 ? -14.852 1.706 21.422 1 97.94 64 SER B N 1
ATOM 2646 C CA . SER B 1 64 ? -16.078 0.935 21.266 1 97.94 64 SER B CA 1
ATOM 2647 C C . SER B 1 64 ? -17.312 1.809 21.484 1 97.94 64 SER B C 1
ATOM 2649 O O . SER B 1 64 ? -18.438 1.396 21.172 1 97.94 64 SER B O 1
ATOM 2651 N N . SER B 1 65 ? -17.141 3.01 21.906 1 98.19 65 SER B N 1
ATOM 2652 C CA . SER B 1 65 ? -18.297 3.893 22.109 1 98.19 65 SER B CA 1
ATOM 2653 C C . SER B 1 65 ? -18.688 4.582 20.812 1 98.19 65 SER B C 1
ATOM 2655 O O . SER B 1 65 ? -19.766 5.184 20.719 1 98.19 65 SER B O 1
ATOM 2657 N N . LEU B 1 66 ? -17.844 4.516 19.812 1 98.56 66 LEU B N 1
ATOM 2658 C CA . LEU B 1 66 ? -18.203 5.062 18.516 1 98.56 66 LEU B CA 1
ATOM 2659 C C . LEU B 1 66 ? -19.312 4.25 17.859 1 98.56 66 LEU B C 1
ATOM 2661 O O . LEU B 1 66 ? -19.234 3.021 17.797 1 98.56 66 LEU B O 1
ATOM 2665 N N . LYS B 1 67 ? -20.375 4.934 17.375 1 98.44 67 LYS B N 1
ATOM 2666 C CA . LYS B 1 67 ? -21.531 4.289 16.766 1 98.44 67 LYS B CA 1
ATOM 2667 C C . LYS B 1 67 ? -21.594 4.602 15.273 1 98.44 67 LYS B C 1
ATOM 2669 O O . LYS B 1 67 ? -21.688 5.766 14.883 1 98.44 67 LYS B O 1
ATOM 2674 N N . ILE B 1 68 ? -21.625 3.602 14.477 1 98.44 68 ILE B N 1
ATOM 2675 C CA . ILE B 1 68 ? -21.641 3.777 13.031 1 98.44 68 ILE B CA 1
ATOM 2676 C C . ILE B 1 68 ? -23.031 3.461 12.477 1 98.44 68 ILE B C 1
ATOM 2678 O O . ILE B 1 68 ? -23.641 2.461 12.859 1 98.44 68 ILE B O 1
ATOM 2682 N N . THR B 1 69 ? -23.578 4.336 11.703 1 98.69 69 THR B N 1
ATOM 2683 C CA . THR B 1 69 ? -24.766 4.109 10.883 1 98.69 69 THR B CA 1
ATOM 2684 C C . THR B 1 69 ? -24.391 3.977 9.414 1 98.69 69 THR B C 1
ATOM 2686 O O . THR B 1 69 ? -24 4.957 8.781 1 98.69 69 THR B O 1
ATOM 2689 N N . GLN B 1 70 ? -24.516 2.816 8.898 1 98.62 70 GLN B N 1
ATOM 2690 C CA . GLN B 1 70 ? -24.109 2.504 7.535 1 98.62 70 GLN B CA 1
ATOM 2691 C C . GLN B 1 70 ? -25.25 2.734 6.551 1 98.62 70 GLN B C 1
ATOM 2693 O O . GLN B 1 70 ? -26.391 2.326 6.801 1 98.62 70 GLN B O 1
ATOM 2698 N N . TYR B 1 71 ? -24.984 3.385 5.387 1 98.75 71 TYR B N 1
ATOM 2699 C CA . TYR B 1 71 ? -26 3.67 4.379 1 98.75 71 TYR B CA 1
ATOM 2700 C C . TYR B 1 71 ? -25.703 2.92 3.084 1 98.75 71 TYR B C 1
ATOM 2702 O O . TYR B 1 71 ? -26.609 2.695 2.271 1 98.75 71 TYR B O 1
ATOM 2710 N N . ILE B 1 72 ? -24.453 2.639 2.812 1 98.69 72 ILE B N 1
ATOM 2711 C CA . ILE B 1 72 ? -24.031 1.966 1.589 1 98.69 72 ILE B CA 1
ATOM 2712 C C . ILE B 1 72 ? -23.219 0.722 1.938 1 98.69 72 ILE B C 1
ATOM 2714 O O . ILE B 1 72 ? -22.516 0.696 2.951 1 98.69 72 ILE B O 1
ATOM 2718 N N . ASN B 1 73 ? -23.297 -0.298 1.145 1 98.75 73 ASN B N 1
ATOM 2719 C CA . ASN B 1 73 ? -22.578 -1.546 1.381 1 98.75 73 ASN B CA 1
ATOM 2720 C C . ASN B 1 73 ? -21.344 -1.652 0.504 1 98.75 73 ASN B C 1
ATOM 2722 O O . ASN B 1 73 ? -21.281 -1.057 -0.573 1 98.75 73 ASN B O 1
ATOM 2726 N N . ASP B 1 74 ? -20.406 -2.412 0.967 1 98.81 74 ASP B N 1
ATOM 2727 C CA . ASP B 1 74 ? -19.266 -2.75 0.122 1 98.81 74 ASP B CA 1
ATOM 2728 C C . ASP B 1 74 ? -19.719 -3.309 -1.224 1 98.81 74 ASP B C 1
ATOM 2730 O O . ASP B 1 74 ? -20.672 -4.09 -1.285 1 98.81 74 ASP B O 1
ATOM 2734 N N . GLY B 1 75 ? -19.031 -2.904 -2.24 1 98.75 75 GLY B N 1
ATOM 2735 C CA . GLY B 1 75 ? -19.344 -3.418 -3.562 1 98.75 75 GLY B CA 1
ATOM 2736 C C . GLY B 1 75 ? -20.297 -2.529 -4.34 1 98.75 75 GLY B C 1
ATOM 2737 O O . GLY B 1 75 ? -20.484 -2.707 -5.547 1 98.75 75 GLY B O 1
ATOM 2738 N N . ALA B 1 76 ? -20.875 -1.529 -3.699 1 98.81 76 ALA B N 1
ATOM 2739 C CA . ALA B 1 76 ? -21.812 -0.623 -4.359 1 98.81 76 ALA B CA 1
ATOM 2740 C C . ALA B 1 76 ? -21.078 0.367 -5.258 1 98.81 76 ALA B C 1
ATOM 2742 O O . ALA B 1 76 ? -19.953 0.794 -4.941 1 98.81 76 ALA B O 1
ATOM 2743 N N . HIS B 1 77 ? -21.734 0.702 -6.355 1 98.75 77 HIS B N 1
ATOM 2744 C CA . HIS B 1 77 ? -21.297 1.837 -7.16 1 98.75 77 HIS B CA 1
ATOM 2745 C C . HIS B 1 77 ? -21.609 3.158 -6.465 1 98.75 77 HIS B C 1
ATOM 2747 O O . HIS B 1 77 ? -22.703 3.346 -5.949 1 98.75 77 HIS B O 1
ATOM 2753 N N . VAL B 1 78 ? -20.594 4.059 -6.418 1 98.81 78 VAL B N 1
ATOM 2754 C CA . VAL B 1 78 ? -20.781 5.328 -5.727 1 98.81 78 VAL B CA 1
ATOM 2755 C C . VAL B 1 78 ? -20.359 6.48 -6.633 1 98.81 78 VAL B C 1
ATOM 2757 O O . VAL B 1 78 ? -19.609 6.281 -7.598 1 98.81 78 VAL B O 1
ATOM 2760 N N . LYS B 1 79 ? -20.812 7.629 -6.328 1 98.62 79 LYS B N 1
ATOM 2761 C CA . LYS B 1 79 ? -20.5 8.867 -7.039 1 98.62 79 LYS B CA 1
ATOM 2762 C C . LYS B 1 79 ? -20.25 10.008 -6.062 1 98.62 79 LYS B C 1
ATOM 2764 O O . LYS B 1 79 ? -20.578 9.914 -4.883 1 98.62 79 LYS B O 1
ATOM 2769 N N . PRO B 1 80 ? -19.625 11.07 -6.598 1 98.56 80 PRO B N 1
ATOM 2770 C CA . PRO B 1 80 ? -19.359 12.211 -5.715 1 98.56 80 PRO B CA 1
ATOM 2771 C C . PRO B 1 80 ? -20.625 12.727 -5.027 1 98.56 80 PRO B C 1
ATOM 2773 O O . PRO B 1 80 ? -21.656 12.922 -5.68 1 98.56 80 PRO B O 1
ATOM 2776 N N . GLY B 1 81 ? -20.484 12.906 -3.734 1 98.19 81 GLY B N 1
ATOM 2777 C CA . GLY B 1 81 ? -21.625 13.406 -2.967 1 98.19 81 GLY B CA 1
ATOM 2778 C C . GLY B 1 81 ? -22.297 12.328 -2.143 1 98.19 81 GLY B C 1
ATOM 2779 O O . GLY B 1 81 ? -23.031 12.633 -1.199 1 98.19 81 GLY B O 1
ATOM 2780 N N . ASP B 1 82 ? -22.094 11.062 -2.479 1 98.62 82 ASP B N 1
ATOM 2781 C CA . ASP B 1 82 ? -22.672 9.969 -1.708 1 98.62 82 ASP B CA 1
ATOM 2782 C C . ASP B 1 82 ? -22.094 9.93 -0.293 1 98.62 82 ASP B C 1
ATOM 2784 O O . ASP B 1 82 ? -20.906 10.164 -0.096 1 98.62 82 ASP B O 1
ATOM 2788 N N . ILE B 1 83 ? -22.953 9.648 0.67 1 98.75 83 ILE B N 1
ATOM 2789 C CA . ILE B 1 83 ? -22.547 9.422 2.055 1 98.75 83 ILE B CA 1
ATOM 2790 C C . ILE B 1 83 ? -22.594 7.93 2.365 1 98.75 83 ILE B C 1
ATOM 2792 O O . ILE B 1 83 ? -23.656 7.316 2.371 1 98.75 83 ILE B O 1
ATOM 2796 N N . ALA B 1 84 ? -21.469 7.371 2.656 1 98.69 84 ALA B N 1
ATOM 2797 C CA . ALA B 1 84 ? -21.406 5.926 2.873 1 98.69 84 ALA B CA 1
ATOM 2798 C C . ALA B 1 84 ? -21.875 5.559 4.277 1 98.69 84 ALA B C 1
ATOM 2800 O O . ALA B 1 84 ? -22.578 4.559 4.461 1 98.69 84 ALA B O 1
ATOM 2801 N N . PHE B 1 85 ? -21.453 6.305 5.277 1 98.81 85 PHE B N 1
ATOM 2802 C CA . PHE B 1 85 ? -21.875 6.078 6.656 1 98.81 85 PHE B CA 1
ATOM 2803 C C . PHE B 1 85 ? -21.625 7.32 7.508 1 98.81 85 PHE B C 1
ATOM 2805 O O . PHE B 1 85 ? -20.969 8.258 7.066 1 98.81 85 PHE B O 1
ATOM 2812 N N . VAL B 1 86 ? -22.188 7.324 8.625 1 98.75 86 VAL B N 1
ATOM 2813 C CA . VAL B 1 86 ? -22 8.336 9.656 1 98.75 86 VAL B CA 1
ATOM 2814 C C . VAL B 1 86 ? -21.516 7.676 10.945 1 98.75 86 VAL B C 1
ATOM 2816 O O . VAL B 1 86 ? -21.953 6.57 11.281 1 98.75 86 VAL B O 1
ATOM 2819 N N . VAL B 1 87 ? -20.625 8.273 11.625 1 98.69 87 VAL B N 1
ATOM 2820 C CA . VAL B 1 87 ? -20.141 7.793 12.914 1 98.69 87 VAL B CA 1
ATOM 2821 C C . VAL B 1 87 ? -20.359 8.859 13.977 1 98.69 87 VAL B C 1
ATOM 2823 O O . VAL B 1 87 ? -20.094 10.047 13.742 1 98.69 87 VAL B O 1
ATOM 2826 N N . GLU B 1 88 ? -20.844 8.469 15.078 1 98.62 88 GLU B N 1
ATOM 2827 C CA . GLU B 1 88 ? -21.109 9.352 16.219 1 98.62 88 GLU B CA 1
ATOM 2828 C C . GLU B 1 88 ? -20.344 8.891 17.453 1 98.62 88 GLU B C 1
ATOM 2830 O O . GLU B 1 88 ? -20.219 7.691 17.703 1 98.62 88 GLU B O 1
ATOM 2835 N N . GLY B 1 89 ? -19.875 9.883 18.25 1 98.19 89 GLY B N 1
ATOM 2836 C CA . GLY B 1 89 ? -19.156 9.586 19.484 1 98.19 89 GLY B CA 1
ATOM 2837 C C . GLY B 1 89 ? -18.172 10.672 19.891 1 98.19 89 GLY B C 1
ATOM 2838 O O . GLY B 1 89 ? -18.297 11.82 19.453 1 98.19 89 GLY B O 1
ATOM 2839 N N . PRO B 1 90 ? -17.219 10.383 20.797 1 98.06 90 PRO B N 1
ATOM 2840 C CA . PRO B 1 90 ? -16.203 11.375 21.203 1 98.06 90 PRO B CA 1
ATOM 2841 C C . PRO B 1 90 ? -15.43 11.93 20.016 1 98.06 90 PRO B C 1
ATOM 2843 O O . PRO B 1 90 ? -14.891 11.172 19.203 1 98.06 90 PRO B O 1
ATOM 2846 N N . VAL B 1 91 ? -15.32 13.258 19.906 1 97.38 91 VAL B N 1
ATOM 2847 C CA . VAL B 1 91 ? -14.68 13.93 18.781 1 97.38 91 VAL B CA 1
ATOM 2848 C C . VAL B 1 91 ? -13.203 13.539 18.703 1 97.38 91 VAL B C 1
ATOM 2850 O O . VAL B 1 91 ? -12.664 13.336 17.625 1 97.38 91 VAL B O 1
ATOM 2853 N N . ARG B 1 92 ? -12.594 13.391 19.875 1 97.81 92 ARG B N 1
ATOM 2854 C CA . ARG B 1 92 ? -11.18 13.008 19.906 1 97.81 92 ARG B CA 1
ATOM 2855 C C . ARG B 1 92 ? -10.961 11.664 19.234 1 97.81 92 ARG B C 1
ATOM 2857 O O . ARG B 1 92 ? -10.008 11.5 18.469 1 97.81 92 ARG B O 1
ATOM 2864 N N . SER B 1 93 ? -11.875 10.703 19.484 1 97.94 93 SER B N 1
ATOM 2865 C CA . SER B 1 93 ? -11.781 9.391 18.859 1 97.94 93 SER B CA 1
ATOM 2866 C C . SER B 1 93 ? -12.031 9.469 17.359 1 97.94 93 SER B C 1
ATOM 2868 O O . SER B 1 93 ? -11.352 8.797 16.578 1 97.94 93 SER B O 1
ATOM 2870 N N . LEU B 1 94 ? -13.023 10.297 16.984 1 97.81 94 LEU B N 1
ATOM 2871 C CA . LEU B 1 94 ? -13.336 10.469 15.562 1 97.81 94 LEU B CA 1
ATOM 2872 C C . LEU B 1 94 ? -12.133 11 14.797 1 97.81 94 LEU B C 1
ATOM 2874 O O . LEU B 1 94 ? -11.797 10.492 13.727 1 97.81 94 LEU B O 1
ATOM 2878 N N . LEU B 1 95 ? -11.414 11.961 15.359 1 97.12 95 LEU B N 1
ATOM 2879 C CA . LEU B 1 95 ? -10.273 12.602 14.695 1 97.12 95 LEU B CA 1
ATOM 2880 C C . LEU B 1 95 ? -9.07 11.664 14.656 1 97.12 95 LEU B C 1
ATOM 2882 O O . LEU B 1 95 ? -8.328 11.633 13.672 1 97.12 95 LEU B O 1
ATOM 2886 N N . GLN B 1 96 ? -8.922 10.836 15.695 1 97.25 96 GLN B N 1
ATOM 2887 C CA . GLN B 1 96 ? -7.758 9.961 15.805 1 97.25 96 GLN B CA 1
ATOM 2888 C C . GLN B 1 96 ? -7.898 8.734 14.906 1 97.25 96 GLN B C 1
ATOM 2890 O O . GLN B 1 96 ? -6.902 8.117 14.531 1 97.25 96 GLN B O 1
ATOM 2895 N N . THR B 1 97 ? -9.141 8.359 14.508 1 97.81 97 THR B N 1
ATOM 2896 C CA . THR B 1 97 ? -9.359 7.176 13.688 1 97.81 97 THR B CA 1
ATOM 2897 C C . THR B 1 97 ? -9.453 7.555 12.211 1 97.81 97 THR B C 1
ATOM 2899 O O . THR B 1 97 ? -9.375 6.688 11.336 1 97.81 97 THR B O 1
ATOM 2902 N N . GLU B 1 98 ? -9.578 8.789 11.914 1 97.38 98 GLU B N 1
ATOM 2903 C CA . GLU B 1 98 ? -9.914 9.281 10.578 1 97.38 98 GLU B CA 1
ATOM 2904 C C . GLU B 1 98 ? -8.891 8.805 9.547 1 97.38 98 GLU B C 1
ATOM 2906 O O . GLU B 1 98 ? -9.258 8.156 8.562 1 97.38 98 GLU B O 1
ATOM 2911 N N . ARG B 1 99 ? -7.645 9.102 9.781 1 97.12 99 ARG B N 1
ATOM 2912 C CA . ARG B 1 99 ? -6.633 8.883 8.758 1 97.12 99 ARG B CA 1
ATOM 2913 C C . ARG B 1 99 ? -6.422 7.391 8.5 1 97.12 99 ARG B C 1
ATOM 2915 O O . ARG B 1 99 ? -6.324 6.961 7.348 1 97.12 99 ARG B O 1
ATOM 2922 N N . VAL B 1 100 ? -6.375 6.57 9.555 1 98.19 100 VAL B N 1
ATOM 2923 C CA . VAL B 1 100 ? -6.203 5.133 9.391 1 98.19 100 VAL B CA 1
ATOM 2924 C C . VAL B 1 100 ? -7.375 4.555 8.602 1 98.19 100 VAL B C 1
ATOM 2926 O O . VAL B 1 100 ? -7.176 3.797 7.648 1 98.19 100 VAL B O 1
ATOM 2929 N N . MET B 1 101 ? -8.586 4.969 9.016 1 98.69 101 MET B N 1
ATOM 2930 C CA . MET B 1 101 ? -9.789 4.492 8.344 1 98.69 101 MET B CA 1
ATOM 2931 C C . MET B 1 101 ? -9.797 4.91 6.875 1 98.69 101 MET B C 1
ATOM 2933 O O . MET B 1 101 ? -10.039 4.086 5.992 1 98.69 101 MET B O 1
ATOM 2937 N N . LEU B 1 102 ? -9.453 6.141 6.594 1 98.5 102 LEU B N 1
ATOM 2938 C CA . LEU B 1 102 ? -9.453 6.645 5.223 1 98.5 102 LEU B CA 1
ATOM 2939 C C . LEU B 1 102 ? -8.383 5.957 4.387 1 98.5 102 LEU B C 1
ATOM 2941 O O . LEU B 1 102 ? -8.625 5.602 3.229 1 98.5 102 LEU B O 1
ATOM 2945 N N . ASN B 1 103 ? -7.164 5.789 4.949 1 98 103 ASN B N 1
ATOM 2946 C CA . ASN B 1 103 ? -6.098 5.117 4.215 1 98 103 ASN B CA 1
ATOM 2947 C C . ASN B 1 103 ? -6.516 3.713 3.781 1 98 103 ASN B C 1
ATOM 2949 O O . ASN B 1 103 ? -6.203 3.285 2.668 1 98 103 ASN B O 1
ATOM 2953 N N . ILE B 1 104 ? -7.207 3.031 4.633 1 98.5 104 ILE B N 1
ATOM 2954 C CA . ILE B 1 104 ? -7.652 1.673 4.344 1 98.5 104 ILE B CA 1
ATOM 2955 C C . ILE B 1 104 ? -8.734 1.704 3.262 1 98.5 104 ILE B C 1
ATOM 2957 O O . ILE B 1 104 ? -8.609 1.034 2.234 1 98.5 104 ILE B O 1
ATOM 2961 N N . MET B 1 105 ? -9.734 2.514 3.441 1 98.75 105 MET B N 1
ATOM 2962 C CA . MET B 1 105 ? -10.891 2.504 2.555 1 98.75 105 MET B CA 1
ATOM 2963 C C . MET B 1 105 ? -10.531 3.055 1.18 1 98.75 105 MET B C 1
ATOM 2965 O O . MET B 1 105 ? -11.023 2.564 0.161 1 98.75 105 MET B O 1
ATOM 2969 N N . GLN B 1 106 ? -9.773 4.129 1.17 1 98.38 106 GLN B N 1
ATOM 2970 C CA . GLN B 1 106 ? -9.367 4.695 -0.112 1 98.38 106 GLN B CA 1
ATOM 2971 C C . GLN B 1 106 ? -8.617 3.668 -0.957 1 98.38 106 GLN B C 1
ATOM 2973 O O . GLN B 1 106 ? -8.883 3.531 -2.154 1 98.38 106 GLN B O 1
ATOM 2978 N N . ARG B 1 107 ? -7.723 2.924 -0.368 1 97.69 107 ARG B N 1
ATOM 2979 C CA . ARG B 1 107 ? -6.949 1.915 -1.083 1 97.69 107 ARG B CA 1
ATOM 2980 C C . ARG B 1 107 ? -7.84 0.76 -1.531 1 97.69 107 ARG B C 1
ATOM 2982 O O . ARG B 1 107 ? -7.809 0.364 -2.699 1 97.69 107 ARG B O 1
ATOM 2989 N N . MET B 1 108 ? -8.641 0.238 -0.612 1 98.69 108 MET B N 1
ATOM 2990 C CA . MET B 1 108 ? -9.516 -0.879 -0.957 1 98.69 108 MET B CA 1
ATOM 2991 C C . MET B 1 108 ? -10.492 -0.487 -2.062 1 98.69 108 MET B C 1
ATOM 2993 O O . MET B 1 108 ? -10.734 -1.264 -2.988 1 98.69 108 MET B O 1
ATOM 2997 N N . SER B 1 109 ? -11.016 0.698 -1.977 1 98.81 109 SER B N 1
ATOM 2998 C CA . SER B 1 109 ? -11.969 1.151 -2.982 1 98.81 109 SER B CA 1
ATOM 2999 C C . SER B 1 109 ? -11.289 1.379 -4.328 1 98.81 109 SER B C 1
ATOM 3001 O O . SER B 1 109 ? -11.891 1.15 -5.379 1 98.81 109 SER B O 1
ATOM 3003 N N . GLY B 1 110 ? -10.055 1.903 -4.262 1 97.88 110 GLY B N 1
ATOM 3004 C CA . GLY B 1 110 ? -9.289 1.996 -5.496 1 97.88 110 GLY B CA 1
ATOM 3005 C C . GLY B 1 110 ? -9.102 0.658 -6.184 1 97.88 110 GLY B C 1
ATOM 3006 O O . GLY B 1 110 ? -9.312 0.54 -7.391 1 97.88 110 GLY B O 1
ATOM 3007 N N . ILE B 1 111 ? -8.742 -0.332 -5.445 1 98.25 111 ILE B N 1
ATOM 3008 C CA . ILE B 1 111 ? -8.523 -1.678 -5.965 1 98.25 111 ILE B CA 1
ATOM 3009 C C . ILE B 1 111 ? -9.836 -2.242 -6.508 1 98.25 111 ILE B C 1
ATOM 3011 O O . ILE B 1 111 ? -9.867 -2.797 -7.609 1 98.25 111 ILE B O 1
ATOM 3015 N N . ALA B 1 112 ? -10.883 -2.086 -5.73 1 98.81 112 ALA B N 1
ATOM 3016 C CA . ALA B 1 112 ? -12.18 -2.586 -6.168 1 98.81 112 ALA B CA 1
ATOM 3017 C C . ALA B 1 112 ? -12.617 -1.923 -7.473 1 98.81 112 ALA B C 1
ATOM 3019 O O . ALA B 1 112 ? -13.102 -2.594 -8.383 1 98.81 112 ALA B O 1
ATOM 3020 N N . THR B 1 113 ? -12.43 -0.636 -7.562 1 98.56 113 THR B N 1
ATOM 3021 C CA . THR B 1 113 ? -12.812 0.119 -8.75 1 98.56 113 THR B CA 1
ATOM 3022 C C . THR B 1 113 ? -12.023 -0.353 -9.969 1 98.56 113 THR B C 1
ATOM 3024 O O . THR B 1 113 ? -12.602 -0.59 -11.031 1 98.56 113 THR B O 1
ATOM 3027 N N . MET B 1 114 ? -10.734 -0.491 -9.789 1 97.56 114 MET B N 1
ATOM 3028 C CA . MET B 1 114 ? -9.891 -0.963 -10.883 1 97.56 114 MET B CA 1
ATOM 3029 C C . MET B 1 114 ? -10.281 -2.375 -11.297 1 97.56 114 MET B C 1
ATOM 3031 O O . MET B 1 114 ? -10.375 -2.67 -12.492 1 97.56 114 MET B O 1
ATOM 3035 N N . THR B 1 115 ? -10.484 -3.211 -10.359 1 98.5 115 THR B N 1
ATOM 3036 C CA . THR B 1 115 ? -10.867 -4.59 -10.641 1 98.5 115 THR B CA 1
ATOM 3037 C C . THR B 1 115 ? -12.172 -4.641 -11.43 1 98.5 115 THR B C 1
ATOM 3039 O O . THR B 1 115 ? -12.289 -5.402 -12.391 1 98.5 115 THR B O 1
ATOM 3042 N N . ALA B 1 116 ? -13.102 -3.826 -11.016 1 98.5 116 ALA B N 1
ATOM 3043 C CA . ALA B 1 116 ? -14.383 -3.768 -11.719 1 98.5 116 ALA B CA 1
ATOM 3044 C C . ALA B 1 116 ? -14.195 -3.375 -13.18 1 98.5 116 ALA B C 1
ATOM 3046 O O . ALA B 1 116 ? -14.844 -3.928 -14.07 1 98.5 116 ALA B O 1
ATOM 3047 N N . ARG B 1 117 ? -13.32 -2.432 -13.43 1 97.94 117 ARG B N 1
ATOM 3048 C CA . ARG B 1 117 ? -13.031 -2.008 -14.797 1 97.94 117 ARG B CA 1
ATOM 3049 C C . ARG B 1 117 ? -12.438 -3.154 -15.609 1 97.94 117 ARG B C 1
ATOM 3051 O O . ARG B 1 117 ? -12.812 -3.354 -16.766 1 97.94 117 ARG B O 1
ATOM 3058 N N . TYR B 1 118 ? -11.492 -3.842 -15.031 1 98 118 TYR B N 1
ATOM 3059 C CA . TYR B 1 118 ? -10.891 -4.988 -15.703 1 98 118 TYR B CA 1
ATOM 3060 C C . TYR B 1 118 ? -11.945 -6.047 -16.016 1 98 118 TYR B C 1
ATOM 3062 O O . TYR B 1 118 ? -11.984 -6.574 -17.141 1 98 118 TYR B O 1
ATOM 3070 N N . GLN B 1 119 ? -12.742 -6.344 -15.039 1 97.88 119 GLN B N 1
ATOM 3071 C CA . GLN B 1 119 ? -13.75 -7.375 -15.234 1 97.88 119 GLN B CA 1
ATOM 3072 C C . GLN B 1 119 ? -14.773 -6.949 -16.281 1 97.88 119 GLN B C 1
ATOM 3074 O O . GLN B 1 119 ? -15.266 -7.777 -17.062 1 97.88 119 GLN B O 1
ATOM 3079 N N . GLU B 1 120 ? -15.141 -5.684 -16.266 1 98 120 GLU B N 1
ATOM 3080 C CA . GLU B 1 120 ? -16.078 -5.156 -17.266 1 98 120 GLU B CA 1
ATOM 3081 C C . GLU B 1 120 ? -15.555 -5.379 -18.688 1 98 120 GLU B C 1
ATOM 3083 O O . GLU B 1 120 ? -16.328 -5.66 -19.594 1 98 120 GLU B O 1
ATOM 3088 N N . ARG B 1 121 ? -14.273 -5.242 -18.875 1 98 121 ARG B N 1
ATOM 3089 C CA . ARG B 1 121 ? -13.648 -5.445 -20.172 1 98 121 ARG B CA 1
ATOM 3090 C C . ARG B 1 121 ? -13.805 -6.891 -20.641 1 98 121 ARG B C 1
ATOM 3092 O O . ARG B 1 121 ? -13.648 -7.188 -21.828 1 98 121 ARG B O 1
ATOM 3099 N N . LEU B 1 122 ? -14.07 -7.781 -19.766 1 98.25 122 LEU B N 1
ATOM 3100 C CA . LEU B 1 122 ? -14.195 -9.203 -20.062 1 98.25 122 LEU B CA 1
ATOM 3101 C C . LEU B 1 122 ? -15.664 -9.617 -20.125 1 98.25 122 LEU B C 1
ATOM 3103 O O . LEU B 1 122 ? -15.977 -10.805 -20.141 1 98.25 122 LEU B O 1
ATOM 3107 N N . ALA B 1 123 ? -16.578 -8.609 -20.109 1 97.44 123 ALA B N 1
ATOM 3108 C CA . ALA B 1 123 ? -18.016 -8.891 -20.125 1 97.44 123 ALA B CA 1
ATOM 3109 C C . ALA B 1 123 ? -18.375 -9.82 -21.281 1 97.44 123 ALA B C 1
ATOM 3111 O O . ALA B 1 123 ? -17.891 -9.641 -22.406 1 97.44 123 ALA B O 1
ATOM 3112 N N . GLY B 1 124 ? -19.188 -10.773 -20.969 1 98 124 GLY B N 1
ATOM 3113 C CA . GLY B 1 124 ? -19.641 -11.703 -21.984 1 98 124 GLY B CA 1
ATOM 3114 C C . GLY B 1 124 ? -18.766 -12.922 -22.125 1 98 124 GLY B C 1
ATOM 3115 O O . GLY B 1 124 ? -19.109 -13.875 -22.828 1 98 124 GLY B O 1
ATOM 3116 N N . LEU B 1 125 ? -17.656 -12.914 -21.484 1 98.25 125 LEU B N 1
ATOM 3117 C CA . LEU B 1 125 ? -16.734 -14.047 -21.531 1 98.25 125 LEU B CA 1
ATOM 3118 C C . LEU B 1 125 ? -16.75 -14.812 -20.203 1 98.25 125 LEU B C 1
ATOM 3120 O O . LEU B 1 125 ? -17.25 -14.297 -19.203 1 98.25 125 LEU B O 1
ATOM 3124 N N . LYS B 1 126 ? -16.234 -16 -20.188 1 97.81 126 LYS B N 1
ATOM 3125 C CA . LYS B 1 126 ? -16.141 -16.797 -18.969 1 97.81 126 LYS B CA 1
ATOM 3126 C C . LYS B 1 126 ? -14.938 -16.391 -18.141 1 97.81 126 LYS B C 1
ATOM 3128 O O . LYS B 1 126 ? -14.867 -16.719 -16.953 1 97.81 126 LYS B O 1
ATOM 3133 N N . THR B 1 127 ? -13.977 -15.75 -18.781 1 98.56 127 THR B N 1
ATOM 3134 C CA . THR B 1 127 ? -12.688 -15.422 -18.188 1 98.56 127 THR B CA 1
ATOM 3135 C C . THR B 1 127 ? -12.852 -14.484 -17 1 98.56 127 THR B C 1
ATOM 3137 O O . THR B 1 127 ? -13.633 -13.531 -17.047 1 98.56 127 THR B O 1
ATOM 3140 N N . LYS B 1 128 ? -12.109 -14.75 -15.875 1 98.44 128 LYS B N 1
ATOM 3141 C CA . LYS B 1 128 ? -12.109 -13.914 -14.68 1 98.44 128 LYS B CA 1
ATOM 3142 C C . LYS B 1 128 ? -10.734 -13.289 -14.453 1 98.44 128 LYS B C 1
ATOM 3144 O O . LYS B 1 128 ? -9.711 -13.906 -14.758 1 98.44 128 LYS B O 1
ATOM 3149 N N . VAL B 1 129 ? -10.758 -12.133 -13.906 1 98.25 129 VAL B N 1
ATOM 3150 C CA . VAL B 1 129 ? -9.508 -11.484 -13.539 1 98.25 129 VAL B CA 1
ATOM 3151 C C . VAL B 1 129 ? -9.078 -11.938 -12.141 1 98.25 129 VAL B C 1
ATOM 3153 O O . VAL B 1 129 ? -9.906 -12.016 -11.227 1 98.25 129 VAL B O 1
ATOM 3156 N N . LEU B 1 130 ? -7.773 -12.242 -12 1 98.25 130 LEU B N 1
ATOM 3157 C CA . LEU B 1 130 ? -7.188 -12.656 -10.727 1 98.25 130 LEU B CA 1
ATOM 3158 C C . LEU B 1 130 ? -6.156 -11.641 -10.242 1 98.25 130 LEU B C 1
ATOM 3160 O O . LEU B 1 130 ? -5.43 -11.055 -11.055 1 98.25 130 LEU B O 1
ATOM 3164 N N . ASP B 1 131 ? -6.168 -11.5 -8.922 1 97.88 131 ASP B N 1
ATOM 3165 C CA . ASP B 1 131 ? -5.039 -10.797 -8.32 1 97.88 131 ASP B CA 1
ATOM 3166 C C . ASP B 1 131 ? -3.803 -11.695 -8.266 1 97.88 131 ASP B C 1
ATOM 3168 O O . ASP B 1 131 ? -3.76 -12.742 -8.906 1 97.88 131 ASP B O 1
ATOM 3172 N N . THR B 1 132 ? -2.752 -11.227 -7.664 1 97.12 132 THR B N 1
ATOM 3173 C CA . THR B 1 132 ? -1.511 -11.961 -7.477 1 97.12 132 THR B CA 1
ATOM 3174 C C . THR B 1 132 ? -0.995 -11.805 -6.051 1 97.12 132 THR B C 1
ATOM 3176 O O . THR B 1 132 ? -1.725 -11.344 -5.168 1 97.12 132 THR B O 1
ATOM 3179 N N . ARG B 1 133 ? 0.2 -12.273 -5.797 1 96.81 133 ARG B N 1
ATOM 3180 C CA . ARG B 1 133 ? 0.833 -12.102 -4.496 1 96.81 133 ARG B CA 1
ATOM 3181 C C . ARG B 1 133 ? 1.666 -10.82 -4.457 1 96.81 133 ARG B C 1
ATOM 3183 O O . ARG B 1 133 ? 2.406 -10.586 -3.498 1 96.81 133 ARG B O 1
ATOM 3190 N N . LYS B 1 134 ? 1.555 -10.047 -5.523 1 96 134 LYS B N 1
ATOM 3191 C CA . LYS B 1 134 ? 2.201 -8.742 -5.547 1 96 134 LYS B CA 1
ATOM 3192 C C . LYS B 1 134 ? 1.36 -7.699 -4.809 1 96 134 LYS B C 1
ATOM 3194 O O . LYS B 1 134 ? 0.816 -6.785 -5.426 1 96 134 LYS B O 1
ATOM 3199 N N . THR B 1 135 ? 1.278 -7.883 -3.574 1 96.94 135 THR B N 1
ATOM 3200 C CA . THR B 1 135 ? 0.464 -7.059 -2.689 1 96.94 135 THR B CA 1
ATOM 3201 C C . THR B 1 135 ? 1.346 -6.223 -1.769 1 96.94 135 THR B C 1
ATOM 3203 O O . THR B 1 135 ? 2.564 -6.402 -1.734 1 96.94 135 THR B O 1
ATOM 3206 N N . THR B 1 136 ? 0.742 -5.32 -1.106 1 96.5 136 THR B N 1
ATOM 3207 C CA . THR B 1 136 ? 1.458 -4.531 -0.11 1 96.5 136 THR B CA 1
ATOM 3208 C C . THR B 1 136 ? 1.647 -5.328 1.178 1 96.5 136 THR B C 1
ATOM 3210 O O . THR B 1 136 ? 0.679 -5.836 1.748 1 96.5 136 THR B O 1
ATOM 3213 N N . PRO B 1 137 ? 2.887 -5.406 1.645 1 97.19 137 PRO B N 1
ATOM 3214 C CA . PRO B 1 137 ? 3.119 -6.156 2.879 1 97.19 137 PRO B CA 1
ATOM 3215 C C . PRO B 1 137 ? 2.236 -5.688 4.031 1 97.19 137 PRO B C 1
ATOM 3217 O O . PRO B 1 137 ? 2.184 -4.488 4.328 1 97.19 137 PRO B O 1
ATOM 3220 N N . GLY B 1 138 ? 1.562 -6.625 4.652 1 97.06 138 GLY B N 1
ATOM 3221 C CA . GLY B 1 138 ? 0.653 -6.328 5.75 1 97.06 138 GLY B CA 1
ATOM 3222 C C . GLY B 1 138 ? -0.785 -6.148 5.301 1 97.06 138 GLY B C 1
ATOM 3223 O O . GLY B 1 138 ? -1.716 -6.359 6.082 1 97.06 138 GLY B O 1
ATOM 3224 N N . MET B 1 139 ? -0.986 -5.859 4.047 1 97.38 139 MET B N 1
ATOM 3225 C CA . MET B 1 139 ? -2.305 -5.473 3.557 1 97.38 139 MET B CA 1
ATOM 3226 C C . MET B 1 139 ? -2.889 -6.551 2.65 1 97.38 139 MET B C 1
ATOM 3228 O O . MET B 1 139 ? -3.961 -6.371 2.07 1 97.38 139 MET B O 1
ATOM 3232 N N . ARG B 1 140 ? -2.275 -7.684 2.541 1 98.06 140 ARG B N 1
ATOM 3233 C CA . ARG B 1 140 ? -2.656 -8.664 1.532 1 98.06 140 ARG B CA 1
ATOM 3234 C C . ARG B 1 140 ? -4.121 -9.07 1.685 1 98.06 140 ARG B C 1
ATOM 3236 O O . ARG B 1 140 ? -4.867 -9.094 0.705 1 98.06 140 ARG B O 1
ATOM 3243 N N . MET B 1 141 ? -4.527 -9.352 2.914 1 98.25 141 MET B N 1
ATOM 3244 C CA . MET B 1 141 ? -5.898 -9.812 3.117 1 98.25 141 MET B CA 1
ATOM 3245 C C . MET B 1 141 ? -6.902 -8.75 2.672 1 98.25 141 MET B C 1
ATOM 3247 O O . MET B 1 141 ? -7.879 -9.062 1.988 1 98.25 141 MET B O 1
ATOM 3251 N N . LEU B 1 142 ? -6.613 -7.5 2.977 1 98.69 142 LEU B N 1
ATOM 3252 C CA . LEU B 1 142 ? -7.531 -6.418 2.641 1 98.69 142 LEU B CA 1
ATOM 3253 C C . LEU B 1 142 ? -7.531 -6.152 1.139 1 98.69 142 LEU B C 1
ATOM 3255 O O . LEU B 1 142 ? -8.586 -5.906 0.546 1 98.69 142 LEU B O 1
ATOM 3259 N N . GLU B 1 143 ? -6.359 -6.156 0.557 1 98.38 143 GLU B N 1
ATOM 3260 C CA . GLU B 1 143 ? -6.266 -5.898 -0.877 1 98.38 143 GLU B CA 1
ATOM 3261 C C . GLU B 1 143 ? -6.949 -7 -1.682 1 98.38 143 GLU B C 1
ATOM 3263 O O . GLU B 1 143 ? -7.621 -6.723 -2.676 1 98.38 143 GLU B O 1
ATOM 3268 N N . LYS B 1 144 ? -6.777 -8.211 -1.272 1 98.62 144 LYS B N 1
ATOM 3269 C CA . LYS B 1 144 ? -7.422 -9.312 -1.972 1 98.62 144 LYS B CA 1
ATOM 3270 C C . LYS B 1 144 ? -8.93 -9.312 -1.735 1 98.62 144 LYS B C 1
ATOM 3272 O O . LYS B 1 144 ? -9.703 -9.672 -2.625 1 98.62 144 LYS B O 1
ATOM 3277 N N . MET B 1 145 ? -9.375 -8.898 -0.53 1 98.75 145 MET B N 1
ATOM 3278 C CA . MET B 1 145 ? -10.805 -8.672 -0.296 1 98.75 145 MET B CA 1
ATOM 3279 C C . MET B 1 145 ? -11.359 -7.637 -1.266 1 98.75 145 MET B C 1
ATOM 3281 O O . MET B 1 145 ? -12.453 -7.801 -1.797 1 98.75 145 MET B O 1
ATOM 3285 N N . ALA B 1 146 ? -10.641 -6.605 -1.461 1 98.81 146 ALA B N 1
ATOM 3286 C CA . ALA B 1 146 ? -11.062 -5.523 -2.346 1 98.81 146 ALA B CA 1
ATOM 3287 C C . ALA B 1 146 ? -11.219 -6.02 -3.781 1 98.81 146 ALA B C 1
ATOM 3289 O O . ALA B 1 146 ? -12.125 -5.594 -4.496 1 98.81 146 ALA B O 1
ATOM 3290 N N . VAL B 1 147 ? -10.305 -6.883 -4.227 1 98.81 147 VAL B N 1
ATOM 3291 C CA . VAL B 1 147 ? -10.398 -7.465 -5.562 1 98.81 147 VAL B CA 1
ATOM 3292 C C . VAL B 1 147 ? -11.711 -8.227 -5.703 1 98.81 147 VAL B C 1
ATOM 3294 O O . VAL B 1 147 ? -12.43 -8.055 -6.691 1 98.81 147 VAL B O 1
ATOM 3297 N N . LYS B 1 148 ? -12.031 -9.039 -4.707 1 98.75 148 LYS B N 1
ATOM 3298 C CA . LYS B 1 148 ? -13.289 -9.789 -4.727 1 98.75 148 LYS B CA 1
ATOM 3299 C C . LYS B 1 148 ? -14.492 -8.852 -4.746 1 98.75 148 LYS B C 1
ATOM 3301 O O . LYS B 1 148 ? -15.445 -9.078 -5.488 1 98.75 148 LYS B O 1
ATOM 3306 N N . ILE B 1 149 ? -14.414 -7.82 -3.957 1 98.81 149 ILE B N 1
ATOM 3307 C CA . ILE B 1 149 ? -15.492 -6.844 -3.883 1 98.81 149 ILE B CA 1
ATOM 3308 C C . ILE B 1 149 ? -15.688 -6.184 -5.246 1 98.81 149 ILE B C 1
ATOM 3310 O O . ILE B 1 149 ? -16.812 -5.891 -5.648 1 98.81 149 ILE B O 1
ATOM 3314 N N . GLY B 1 150 ? -14.625 -6 -5.988 1 98.5 150 GLY B N 1
ATOM 3315 C CA . GLY B 1 150 ? -14.672 -5.387 -7.305 1 98.5 150 GLY B CA 1
ATOM 3316 C C . GLY B 1 150 ? -15.125 -6.34 -8.391 1 98.5 150 GLY B C 1
ATOM 3317 O O . GLY B 1 150 ? -15.242 -5.949 -9.555 1 98.5 150 GLY B O 1
ATOM 3318 N N . GLY B 1 151 ? -15.32 -7.613 -8.055 1 98.25 151 GLY B N 1
ATOM 3319 C CA . GLY B 1 151 ? -15.859 -8.57 -9.008 1 98.25 151 GLY B CA 1
ATOM 3320 C C . GLY B 1 151 ? -14.812 -9.523 -9.555 1 98.25 151 GLY B C 1
ATOM 3321 O O . GLY B 1 151 ? -15.125 -10.391 -10.367 1 98.25 151 GLY B O 1
ATOM 3322 N N . GLY B 1 152 ? -13.57 -9.375 -9.109 1 98.38 152 GLY B N 1
ATOM 3323 C CA . GLY B 1 152 ? -12.523 -10.312 -9.484 1 98.38 152 GLY B CA 1
ATOM 3324 C C . GLY B 1 152 ? -12.477 -11.539 -8.602 1 98.38 152 GLY B C 1
ATOM 3325 O O . GLY B 1 152 ? -13.414 -11.797 -7.84 1 98.38 152 GLY B O 1
ATOM 3326 N N . GLU B 1 153 ? -11.445 -12.312 -8.781 1 98.31 153 GLU B N 1
ATOM 3327 C CA . GLU B 1 153 ? -11.195 -13.492 -7.953 1 98.31 153 GLU B CA 1
ATOM 3328 C C . GLU B 1 153 ? -9.766 -13.484 -7.41 1 98.31 153 GLU B C 1
ATOM 3330 O O . GLU B 1 153 ? -8.914 -12.742 -7.898 1 98.31 153 GLU B O 1
ATOM 3335 N N . ASN B 1 154 ? -9.625 -14.219 -6.359 1 98.5 154 ASN B N 1
ATOM 3336 C CA . ASN B 1 154 ? -8.297 -14.289 -5.77 1 98.5 154 ASN B CA 1
ATOM 3337 C C . ASN B 1 154 ? -7.484 -15.445 -6.344 1 98.5 154 ASN B C 1
ATOM 3339 O O . ASN B 1 154 ? -8.008 -16.547 -6.527 1 98.5 154 ASN B O 1
ATOM 3343 N N . HIS B 1 155 ? -6.289 -15.125 -6.734 1 98.19 155 HIS B N 1
ATOM 3344 C CA . HIS B 1 155 ? -5.328 -16.219 -6.844 1 98.19 155 HIS B CA 1
ATOM 3345 C C . HIS B 1 155 ? -5.008 -16.812 -5.477 1 98.19 155 HIS B C 1
ATOM 3347 O O . HIS B 1 155 ? -5.691 -16.516 -4.492 1 98.19 155 HIS B O 1
ATOM 3353 N N . ARG B 1 156 ? -3.947 -17.594 -5.387 1 97.5 156 ARG B N 1
ATOM 3354 C CA . ARG B 1 156 ? -3.604 -18.078 -4.055 1 97.5 156 ARG B CA 1
ATOM 3355 C C . ARG B 1 156 ? -3.299 -16.922 -3.113 1 97.5 156 ARG B C 1
ATOM 3357 O O . ARG B 1 156 ? -2.715 -15.914 -3.527 1 97.5 156 ARG B O 1
ATOM 3364 N N . ILE B 1 157 ? -3.654 -17.047 -1.851 1 96.94 157 ILE B N 1
ATOM 3365 C CA . ILE B 1 157 ? -3.438 -16.016 -0.845 1 96.94 157 ILE B CA 1
ATOM 3366 C C . ILE B 1 157 ? -1.95 -15.93 -0.507 1 96.94 157 ILE B C 1
ATOM 3368 O O . ILE B 1 157 ? -1.38 -14.836 -0.46 1 96.94 157 ILE B O 1
ATOM 3372 N N . GLY B 1 158 ? -1.409 -16.984 -0.273 1 96.88 158 GLY B N 1
ATOM 3373 C CA . GLY B 1 158 ? 0.006 -17.125 0.033 1 96.88 158 GLY B CA 1
ATOM 3374 C C . GLY B 1 158 ? 0.591 -18.453 -0.431 1 96.88 158 GLY B C 1
ATOM 3375 O O . GLY B 1 158 ? 0.023 -19.109 -1.3 1 96.88 158 GLY B O 1
ATOM 3376 N N . LEU B 1 159 ? 1.672 -18.781 0.113 1 97.69 159 LEU B N 1
ATOM 3377 C CA . LEU B 1 159 ? 2.41 -19.969 -0.285 1 97.69 159 LEU B CA 1
ATOM 3378 C C . LEU B 1 159 ? 1.756 -21.234 0.277 1 97.69 159 LEU B C 1
ATOM 3380 O O . LEU B 1 159 ? 2.068 -22.344 -0.153 1 97.69 159 LEU B O 1
ATOM 3384 N N . PHE B 1 160 ? 0.745 -21.109 1.073 1 96.81 160 PHE B N 1
ATOM 3385 C CA . PHE B 1 160 ? 0.234 -22.188 1.896 1 96.81 160 PHE B CA 1
ATOM 3386 C C . PHE B 1 160 ? -1.022 -22.797 1.277 1 96.81 160 PHE B C 1
ATOM 3388 O O . PHE B 1 160 ? -1.464 -23.875 1.681 1 96.81 160 PHE B O 1
ATOM 3395 N N . ASP B 1 161 ? -1.616 -22.141 0.24 1 97.12 161 ASP B N 1
ATOM 3396 C CA . ASP B 1 161 ? -2.975 -22.562 -0.087 1 97.12 161 ASP B CA 1
ATOM 3397 C C . ASP B 1 161 ? -3.068 -23.031 -1.537 1 97.12 161 ASP B C 1
ATOM 3399 O O . ASP B 1 161 ? -4.156 -23.328 -2.027 1 97.12 161 ASP B O 1
ATOM 3403 N N . MET B 1 162 ? -1.95 -23.109 -2.223 1 97.81 162 MET B N 1
ATOM 3404 C CA . MET B 1 162 ? -1.866 -23.672 -3.566 1 97.81 162 MET B CA 1
ATOM 3405 C C . MET B 1 162 ? -0.415 -23.922 -3.965 1 97.81 162 MET B C 1
ATOM 3407 O O . MET B 1 162 ? 0.483 -23.203 -3.535 1 97.81 162 MET B O 1
ATOM 3411 N N . ILE B 1 163 ? -0.222 -24.953 -4.707 1 98.44 163 ILE B N 1
ATOM 3412 C CA . ILE B 1 163 ? 1.106 -25.234 -5.242 1 98.44 163 ILE B CA 1
ATOM 3413 C C . ILE B 1 163 ? 1.251 -24.594 -6.625 1 98.44 163 ILE B C 1
ATOM 3415 O O . ILE B 1 163 ? 0.469 -24.891 -7.531 1 98.44 163 ILE B O 1
ATOM 3419 N N . LEU B 1 164 ? 2.152 -23.734 -6.781 1 98.5 164 LEU B N 1
ATOM 3420 C CA . LEU B 1 164 ? 2.49 -23.125 -8.062 1 98.5 164 LEU B CA 1
ATOM 3421 C C . LEU B 1 164 ? 3.947 -23.391 -8.43 1 98.5 164 LEU B C 1
ATOM 3423 O O . LEU B 1 164 ? 4.855 -22.781 -7.859 1 98.5 164 LEU B O 1
ATOM 3427 N N . ILE B 1 165 ? 4.168 -24.234 -9.297 1 98.5 165 ILE B N 1
ATOM 3428 C CA . ILE B 1 165 ? 5.5 -24.656 -9.711 1 98.5 165 ILE B CA 1
ATOM 3429 C C . ILE B 1 165 ? 6 -23.766 -10.844 1 98.5 165 ILE B C 1
ATOM 3431 O O . ILE B 1 165 ? 5.367 -23.672 -11.898 1 98.5 165 ILE B O 1
ATOM 3435 N N . LYS B 1 166 ? 7.055 -23.109 -10.578 1 96.38 166 LYS B N 1
ATOM 3436 C CA . LYS B 1 166 ? 7.66 -22.203 -11.555 1 96.38 166 LYS B CA 1
ATOM 3437 C C . LYS B 1 166 ? 8.984 -22.766 -12.07 1 96.38 166 LYS B C 1
ATOM 3439 O O . LYS B 1 166 ? 9.344 -23.891 -11.758 1 96.38 166 LYS B O 1
ATOM 3444 N N . ASP B 1 167 ? 9.711 -21.969 -12.82 1 91.19 167 ASP B N 1
ATOM 3445 C CA . ASP B 1 167 ? 10.922 -22.406 -13.516 1 91.19 167 ASP B CA 1
ATOM 3446 C C . ASP B 1 167 ? 11.977 -22.891 -12.523 1 91.19 167 ASP B C 1
ATOM 3448 O O . ASP B 1 167 ? 12.586 -23.953 -12.719 1 91.19 167 ASP B O 1
ATOM 3452 N N . ASN B 1 168 ? 12.148 -22.188 -11.375 1 88.56 168 ASN B N 1
ATOM 3453 C CA . ASN B 1 168 ? 13.133 -22.594 -10.375 1 88.56 168 ASN B CA 1
ATOM 3454 C C . ASN B 1 168 ? 12.805 -23.953 -9.773 1 88.56 168 ASN B C 1
ATOM 3456 O O . ASN B 1 168 ? 13.695 -24.766 -9.547 1 88.56 168 ASN B O 1
ATOM 3460 N N . HIS B 1 169 ? 11.617 -24.188 -9.531 1 95.75 169 HIS B N 1
ATOM 3461 C CA . HIS B 1 169 ? 11.156 -25.453 -8.984 1 95.75 169 HIS B CA 1
ATOM 3462 C C . HIS B 1 169 ? 11.383 -26.609 -9.969 1 95.75 169 HIS B C 1
ATOM 3464 O O . HIS B 1 169 ? 11.867 -27.672 -9.578 1 95.75 169 HIS B O 1
ATOM 3470 N N . VAL B 1 170 ? 11.039 -26.281 -11.203 1 94.88 170 VAL B N 1
ATOM 3471 C CA . VAL B 1 170 ? 11.188 -27.281 -12.266 1 94.88 170 VAL B CA 1
ATOM 3472 C C . VAL B 1 170 ? 12.656 -27.672 -12.414 1 94.88 170 VAL B C 1
ATOM 3474 O O . VAL B 1 170 ? 12.984 -28.859 -12.508 1 94.88 170 VAL B O 1
ATOM 3477 N N . ASP B 1 171 ? 13.477 -26.703 -12.375 1 90.12 171 ASP B N 1
ATOM 3478 C CA . ASP B 1 171 ? 14.906 -26.922 -12.555 1 90.12 171 ASP B CA 1
ATOM 3479 C C . ASP B 1 171 ? 15.469 -27.797 -11.438 1 90.12 171 ASP B C 1
ATOM 3481 O O . ASP B 1 171 ? 16.234 -28.734 -11.703 1 90.12 171 ASP B O 1
ATOM 3485 N N . PHE B 1 172 ? 15.102 -27.656 -10.273 1 90.62 172 PHE B N 1
ATOM 3486 C CA . PHE B 1 172 ? 15.633 -28.406 -9.141 1 90.62 172 PHE B CA 1
ATOM 3487 C C . PHE B 1 172 ? 15.055 -29.812 -9.117 1 90.62 172 PHE B C 1
ATOM 3489 O O . PHE B 1 172 ? 15.727 -30.766 -8.711 1 90.62 172 PHE B O 1
ATOM 3496 N N . ALA B 1 173 ? 13.859 -29.875 -9.578 1 93.25 173 ALA B N 1
ATOM 3497 C CA . ALA B 1 173 ? 13.172 -31.172 -9.5 1 93.25 173 ALA B CA 1
ATOM 3498 C C . ALA B 1 173 ? 13.594 -32.094 -10.641 1 93.25 173 ALA B C 1
ATOM 3500 O O . ALA B 1 173 ? 13.383 -33.312 -10.578 1 93.25 173 ALA B O 1
ATOM 3501 N N . GLY B 1 174 ? 14.141 -31.484 -11.711 1 93.25 174 GLY B N 1
ATOM 3502 C CA . GLY B 1 174 ? 14.562 -32.281 -12.852 1 93.25 174 GLY B CA 1
ATOM 3503 C C . GLY B 1 174 ? 13.539 -32.312 -13.961 1 93.25 174 GLY B C 1
ATOM 3504 O O . GLY B 1 174 ? 13.539 -33.25 -14.789 1 93.25 174 GLY B O 1
ATOM 3505 N N . GLY B 1 175 ? 12.602 -31.375 -13.883 1 95.94 175 GLY B N 1
ATOM 3506 C CA . GLY B 1 175 ? 11.586 -31.281 -14.922 1 95.94 175 GLY B CA 1
ATOM 3507 C C . GLY B 1 175 ? 10.18 -31.188 -14.375 1 95.94 175 GLY B C 1
ATOM 3508 O O . GLY B 1 175 ? 9.953 -31.359 -13.18 1 95.94 175 GLY B O 1
ATOM 3509 N N . ILE B 1 176 ? 9.227 -30.906 -15.297 1 98.06 176 ILE B N 1
ATOM 3510 C CA . ILE B 1 176 ? 7.848 -30.656 -14.906 1 98.06 176 ILE B CA 1
ATOM 3511 C C . ILE B 1 176 ? 7.223 -31.938 -14.359 1 98.06 176 ILE B C 1
ATOM 3513 O O . ILE B 1 176 ? 6.645 -31.938 -13.273 1 98.06 176 ILE B O 1
ATOM 3517 N N . PRO B 1 177 ? 7.406 -33.125 -15.039 1 97.81 177 PRO B N 1
ATOM 3518 C CA . PRO B 1 177 ? 6.797 -34.344 -14.492 1 97.81 177 PRO B CA 1
ATOM 3519 C C . PRO B 1 177 ? 7.309 -34.688 -13.094 1 97.81 177 PRO B C 1
ATOM 3521 O O . PRO B 1 177 ? 6.516 -35.031 -12.211 1 97.81 177 PRO B O 1
ATOM 3524 N N . GLN B 1 178 ? 8.562 -34.531 -12.914 1 97.75 178 GLN B N 1
ATOM 3525 C CA . GLN B 1 178 ? 9.156 -34.875 -11.617 1 97.75 178 GLN B CA 1
ATOM 3526 C C . GLN B 1 178 ? 8.664 -33.906 -10.539 1 97.75 178 GLN B C 1
ATOM 3528 O O . GLN B 1 178 ? 8.359 -34.312 -9.422 1 97.75 178 GLN B O 1
ATOM 3533 N N . ALA B 1 179 ? 8.594 -32.656 -10.875 1 98.25 179 ALA B N 1
ATOM 3534 C CA . ALA B 1 179 ? 8.141 -31.656 -9.93 1 98.25 179 ALA B CA 1
ATOM 3535 C C . ALA B 1 179 ? 6.703 -31.922 -9.5 1 98.25 179 ALA B C 1
ATOM 3537 O O . ALA B 1 179 ? 6.383 -31.859 -8.312 1 98.25 179 ALA B O 1
ATOM 3538 N N . VAL B 1 180 ? 5.848 -32.219 -10.453 1 98.69 180 VAL B N 1
ATOM 3539 C CA . VAL B 1 180 ? 4.434 -32.438 -10.18 1 98.69 180 VAL B CA 1
ATOM 3540 C C . VAL B 1 180 ? 4.266 -33.719 -9.367 1 98.69 180 VAL B C 1
ATOM 3542 O O . VAL B 1 180 ? 3.496 -33.781 -8.406 1 98.69 180 VAL B O 1
ATOM 3545 N N . ASN B 1 181 ? 5.004 -34.719 -9.758 1 98.31 181 ASN B N 1
ATOM 3546 C CA . ASN B 1 181 ? 4.93 -36 -9.023 1 98.31 181 ASN B CA 1
ATOM 3547 C C . ASN B 1 181 ? 5.395 -35.812 -7.582 1 98.31 181 ASN B C 1
ATOM 3549 O O . ASN B 1 181 ? 4.797 -36.375 -6.66 1 98.31 181 ASN B O 1
ATOM 3553 N N . SER B 1 182 ? 6.414 -35.125 -7.449 1 98 182 SER B N 1
ATOM 3554 C CA . SER B 1 182 ? 6.914 -34.844 -6.109 1 98 182 SER B CA 1
ATOM 3555 C C . SER B 1 182 ? 5.887 -34.062 -5.285 1 98 182 SER B C 1
ATOM 3557 O O . SER B 1 182 ? 5.707 -34.344 -4.094 1 98 182 SER B O 1
ATOM 3559 N N . ALA B 1 183 ? 5.227 -33.125 -5.898 1 98.56 183 ALA B N 1
ATOM 3560 C CA . ALA B 1 183 ? 4.199 -32.344 -5.227 1 98.56 183 ALA B CA 1
ATOM 3561 C C . ALA B 1 183 ? 3.02 -33.219 -4.816 1 98.56 183 ALA B C 1
ATOM 3563 O O . ALA B 1 183 ? 2.523 -33.125 -3.691 1 98.56 183 ALA B O 1
ATOM 3564 N N . LYS B 1 184 ? 2.621 -34.094 -5.68 1 98.5 184 LYS B N 1
ATOM 3565 C CA . LYS B 1 184 ? 1.514 -35 -5.383 1 98.5 184 LYS B CA 1
ATOM 3566 C C . LYS B 1 184 ? 1.86 -35.906 -4.227 1 98.5 184 LYS B C 1
ATOM 3568 O O . LYS B 1 184 ? 1.042 -36.125 -3.332 1 98.5 184 LYS B O 1
ATOM 3573 N N . LYS B 1 185 ? 3.031 -36.469 -4.285 1 98.31 185 LYS B N 1
ATOM 3574 C CA . LYS B 1 185 ? 3.49 -37.344 -3.209 1 98.31 185 LYS B CA 1
ATOM 3575 C C . LYS B 1 185 ? 3.535 -36.594 -1.877 1 98.31 185 LYS B C 1
ATOM 3577 O O . LYS B 1 185 ? 3.102 -37.125 -0.851 1 98.31 185 LYS B O 1
ATOM 3582 N N . TYR B 1 186 ? 4.066 -35.469 -1.931 1 98.12 186 TYR B N 1
ATOM 3583 C CA . TYR B 1 186 ? 4.145 -34.594 -0.747 1 98.12 186 TYR B CA 1
ATOM 3584 C C . TYR B 1 186 ? 2.762 -34.375 -0.157 1 98.12 186 TYR B C 1
ATOM 3586 O O . TYR B 1 186 ? 2.562 -34.5 1.052 1 98.12 186 TYR B O 1
ATOM 3594 N N . LEU B 1 187 ? 1.815 -33.969 -1.031 1 98.25 187 LEU B N 1
ATOM 3595 C CA . LEU B 1 187 ? 0.46 -33.688 -0.575 1 98.25 187 LEU B CA 1
ATOM 3596 C C . LEU B 1 187 ? -0.177 -34.938 0.049 1 98.25 187 LEU B C 1
ATOM 3598 O O . LEU B 1 187 ? -0.841 -34.844 1.084 1 98.25 187 LEU B O 1
ATOM 3602 N N . ALA B 1 188 ? 0.061 -36.031 -0.582 1 98.12 188 ALA B N 1
ATOM 3603 C CA . ALA B 1 188 ? -0.458 -37.281 -0.044 1 98.12 188 ALA B CA 1
ATOM 3604 C C . ALA B 1 188 ? 0.133 -37.562 1.331 1 98.12 188 ALA B C 1
ATOM 3606 O O . ALA B 1 188 ? -0.588 -37.969 2.254 1 98.12 188 ALA B O 1
ATOM 3607 N N . GLU B 1 189 ? 1.389 -37.406 1.441 1 97.88 189 GLU B N 1
ATOM 3608 C CA . GLU B 1 189 ? 2.094 -37.656 2.691 1 97.88 189 GLU B CA 1
ATOM 3609 C C . GLU B 1 189 ? 1.615 -36.719 3.803 1 97.88 189 GLU B C 1
ATOM 3611 O O . GLU B 1 189 ? 1.529 -37.125 4.965 1 97.88 189 GLU B O 1
ATOM 3616 N N . LYS B 1 190 ? 1.311 -35.531 3.465 1 96.75 190 LYS B N 1
ATOM 3617 C CA . LYS B 1 190 ? 0.927 -34.5 4.453 1 96.75 190 LYS B CA 1
ATOM 3618 C C . LYS B 1 190 ? -0.584 -34.5 4.664 1 96.75 190 LYS B C 1
ATOM 3620 O O . LYS B 1 190 ? -1.085 -33.812 5.551 1 96.75 190 LYS B O 1
ATOM 3625 N N . GLY B 1 191 ? -1.284 -35.25 3.85 1 97.12 191 GLY B N 1
ATOM 3626 C CA . GLY B 1 191 ? -2.734 -35.281 3.938 1 97.12 191 GLY B CA 1
ATOM 3627 C C . GLY B 1 191 ? -3.383 -33.969 3.516 1 97.12 191 GLY B C 1
ATOM 3628 O O . GLY B 1 191 ? -4.34 -33.531 4.145 1 97.12 191 GLY B O 1
ATOM 3629 N N . LYS B 1 192 ? -2.816 -33.344 2.521 1 96.88 192 LYS B N 1
ATOM 3630 C CA . LYS B 1 192 ? -3.332 -32.062 2.023 1 96.88 192 LYS B CA 1
ATOM 3631 C C . LYS B 1 192 ? -3.918 -32.219 0.624 1 96.88 192 LYS B C 1
ATOM 3633 O O . LYS B 1 192 ? -3.479 -33.062 -0.148 1 96.88 192 LYS B O 1
ATOM 3638 N N . ASP B 1 193 ? -4.934 -31.453 0.398 1 96.94 193 ASP B N 1
ATOM 3639 C CA . ASP B 1 193 ? -5.57 -31.422 -0.914 1 96.94 193 ASP B CA 1
ATOM 3640 C C . ASP B 1 193 ? -5.492 -30.031 -1.524 1 96.94 193 ASP B C 1
ATOM 3642 O O . ASP B 1 193 ? -6.453 -29.25 -1.456 1 96.94 193 ASP B O 1
ATOM 3646 N N . LEU B 1 194 ? -4.355 -29.672 -2.088 1 98.06 194 LEU B N 1
ATOM 3647 C CA . LEU B 1 194 ? -4.121 -28.375 -2.715 1 98.06 194 LEU B CA 1
ATOM 3648 C C . LEU B 1 194 ? -4.055 -28.516 -4.23 1 98.06 194 LEU B C 1
ATOM 3650 O O . LEU B 1 194 ? -3.523 -29.5 -4.75 1 98.06 194 LEU B O 1
ATOM 3654 N N . LYS B 1 195 ? -4.582 -27.531 -4.906 1 98.5 195 LYS B N 1
ATOM 3655 C CA . LYS B 1 195 ? -4.441 -27.484 -6.359 1 98.5 195 LYS B CA 1
ATOM 3656 C C . LYS B 1 195 ? -2.979 -27.328 -6.766 1 98.5 195 LYS B C 1
ATOM 3658 O O . LYS B 1 195 ? -2.195 -26.688 -6.055 1 98.5 195 LYS B O 1
ATOM 3663 N N . ILE B 1 196 ? -2.648 -27.906 -7.871 1 98.81 196 ILE B N 1
ATOM 3664 C CA . ILE B 1 196 ? -1.311 -27.781 -8.438 1 98.81 196 ILE B CA 1
ATOM 3665 C C . ILE B 1 196 ? -1.375 -27.016 -9.758 1 98.81 196 ILE B C 1
ATOM 3667 O O . ILE B 1 196 ? -2.053 -27.453 -10.695 1 98.81 196 ILE B O 1
ATOM 3671 N N . GLU B 1 197 ? -0.738 -25.922 -9.82 1 98.81 197 GLU B N 1
ATOM 3672 C CA . GLU B 1 197 ? -0.58 -25.094 -11.016 1 98.81 197 GLU B CA 1
ATOM 3673 C C . GLU B 1 197 ? 0.869 -25.094 -11.492 1 98.81 197 GLU B C 1
ATOM 3675 O O . GLU B 1 197 ? 1.797 -25.047 -10.688 1 98.81 197 GLU B O 1
ATOM 3680 N N . VAL B 1 198 ? 1.079 -25.156 -12.781 1 98.75 198 VAL B N 1
ATOM 3681 C CA . VAL B 1 198 ? 2.416 -25.094 -13.359 1 98.75 198 VAL B CA 1
ATOM 3682 C C . VAL B 1 198 ? 2.5 -23.938 -14.359 1 98.75 198 VAL B C 1
ATOM 3684 O O . VAL B 1 198 ? 1.614 -23.766 -15.195 1 98.75 198 VAL B O 1
ATOM 3687 N N . GLU B 1 199 ? 3.508 -23.141 -14.164 1 98.44 199 GLU B N 1
ATOM 3688 C CA . GLU B 1 199 ? 3.828 -22.125 -15.156 1 98.44 199 GLU B CA 1
ATOM 3689 C C . GLU B 1 199 ? 4.625 -22.719 -16.312 1 98.44 199 GLU B C 1
ATOM 3691 O O . GLU B 1 199 ? 5.621 -23.406 -16.109 1 98.44 199 GLU B O 1
ATOM 3696 N N . VAL B 1 200 ? 4.199 -22.438 -17.516 1 98.06 200 VAL B N 1
ATOM 3697 C CA . VAL B 1 200 ? 4.844 -23.016 -18.688 1 98.06 200 VAL B CA 1
ATOM 3698 C C . VAL B 1 200 ? 5.289 -21.906 -19.641 1 98.06 200 VAL B C 1
ATOM 3700 O O . VAL B 1 200 ? 4.711 -20.812 -19.641 1 98.06 200 VAL B O 1
ATOM 3703 N N . ARG B 1 201 ? 6.316 -22.25 -20.5 1 92.44 201 ARG B N 1
ATOM 3704 C CA . ARG B 1 201 ? 6.906 -21.234 -21.375 1 92.44 201 ARG B CA 1
ATOM 3705 C C . ARG B 1 201 ? 6.715 -21.609 -22.844 1 92.44 201 ARG B C 1
ATOM 3707 O O . ARG B 1 201 ? 6.879 -20.766 -23.719 1 92.44 201 ARG B O 1
ATOM 3714 N N . ASN B 1 202 ? 6.285 -22.891 -23.031 1 95.12 202 ASN B N 1
ATOM 3715 C CA . ASN B 1 202 ? 6.133 -23.359 -24.406 1 95.12 202 ASN B CA 1
ATOM 3716 C C . ASN B 1 202 ? 5.219 -24.578 -24.469 1 95.12 202 ASN B C 1
ATOM 3718 O O . ASN B 1 202 ? 4.75 -25.062 -23.453 1 95.12 202 ASN B O 1
ATOM 3722 N N . THR B 1 203 ? 5.043 -25 -25.766 1 96.69 203 THR B N 1
ATOM 3723 C CA . THR B 1 203 ? 4.098 -26.078 -26.031 1 96.69 203 THR B CA 1
ATOM 3724 C C . THR B 1 203 ? 4.566 -27.375 -25.391 1 96.69 203 THR B C 1
ATOM 3726 O O . THR B 1 203 ? 3.756 -28.156 -24.891 1 96.69 203 THR B O 1
ATOM 3729 N N . GLU B 1 204 ? 5.809 -27.625 -25.484 1 97.19 204 GLU B N 1
ATOM 3730 C CA . GLU B 1 204 ? 6.359 -28.844 -24.891 1 97.19 204 GLU B CA 1
ATOM 3731 C C . GLU B 1 204 ? 6.047 -28.922 -23.391 1 97.19 204 GLU B C 1
ATOM 3733 O O . GLU B 1 204 ? 5.66 -29.969 -22.891 1 97.19 204 GLU B O 1
ATOM 3738 N N . GLU B 1 205 ? 6.164 -27.875 -22.703 1 97.69 205 GLU B N 1
ATOM 3739 C CA . GLU B 1 205 ? 5.887 -27.828 -21.281 1 97.69 205 GLU B CA 1
ATOM 3740 C C . GLU B 1 205 ? 4.391 -27.953 -21 1 97.69 205 GLU B C 1
ATOM 3742 O O . GLU B 1 205 ? 3.994 -28.531 -19.984 1 97.69 205 GLU B O 1
ATOM 3747 N N . ILE B 1 206 ? 3.592 -27.422 -21.922 1 98.5 206 ILE B N 1
ATOM 3748 C CA . ILE B 1 206 ? 2.148 -27.609 -21.797 1 98.5 206 ILE B CA 1
ATOM 3749 C C . ILE B 1 206 ? 1.812 -29.094 -21.812 1 98.5 206 ILE B C 1
ATOM 3751 O O . ILE B 1 206 ? 1.083 -29.578 -20.953 1 98.5 206 ILE B O 1
ATOM 3755 N N . LEU B 1 207 ? 2.395 -29.781 -22.734 1 98.44 207 LEU B N 1
ATOM 3756 C CA . LEU B 1 207 ? 2.117 -31.203 -22.891 1 98.44 207 LEU B CA 1
ATOM 3757 C C . LEU B 1 207 ? 2.6 -31.984 -21.672 1 98.44 207 LEU B C 1
ATOM 3759 O O . LEU B 1 207 ? 1.911 -32.906 -21.188 1 98.44 207 LEU B O 1
ATOM 3763 N N . GLN B 1 208 ? 3.719 -31.641 -21.141 1 98.38 208 GLN B N 1
ATOM 3764 C CA . GLN B 1 208 ? 4.25 -32.281 -19.953 1 98.38 208 GLN B CA 1
ATOM 3765 C C . GLN B 1 208 ? 3.338 -32.062 -18.75 1 98.38 208 GLN B C 1
ATOM 3767 O O . GLN B 1 208 ? 3.088 -32.969 -17.969 1 98.38 208 GLN B O 1
ATOM 3772 N N . ALA B 1 209 ? 2.875 -30.859 -18.609 1 98.5 209 ALA B N 1
ATOM 3773 C CA . ALA B 1 209 ? 1.984 -30.516 -17.5 1 98.5 209 ALA B CA 1
ATOM 3774 C C . ALA B 1 209 ? 0.67 -31.281 -17.594 1 98.5 209 ALA B C 1
ATOM 3776 O O . ALA B 1 209 ? 0.156 -31.781 -16.594 1 98.5 209 ALA B O 1
ATOM 3777 N N . LEU B 1 210 ? 0.153 -31.391 -18.797 1 98.31 210 LEU B N 1
ATOM 3778 C CA . LEU B 1 210 ? -1.092 -32.094 -19.031 1 98.31 210 LEU B CA 1
ATOM 3779 C C . LEU B 1 210 ? -0.93 -33.594 -18.688 1 98.31 210 LEU B C 1
ATOM 3781 O O . LEU B 1 210 ? -1.796 -34.188 -18.031 1 98.31 210 LEU B O 1
ATOM 3785 N N . GLU B 1 211 ? 0.162 -34.094 -19.188 1 97.94 211 GLU B N 1
ATOM 3786 C CA . GLU B 1 211 ? 0.433 -35.5 -18.922 1 97.94 211 GLU B CA 1
ATOM 3787 C C . GLU B 1 211 ? 0.578 -35.781 -17.422 1 97.94 211 GLU B C 1
ATOM 3789 O O . GLU B 1 211 ? 0.168 -36.812 -16.938 1 97.94 211 GLU B O 1
ATOM 3794 N N . ALA B 1 212 ? 1.106 -34.844 -16.719 1 97.88 212 ALA B N 1
ATOM 3795 C CA . ALA B 1 212 ? 1.322 -34.969 -15.273 1 97.88 212 ALA B CA 1
ATOM 3796 C C . ALA B 1 212 ? 0.021 -34.75 -14.5 1 97.88 212 ALA B C 1
ATOM 3798 O O . ALA B 1 212 ? -0.068 -35.094 -13.32 1 97.88 212 ALA B O 1
ATOM 3799 N N . GLY B 1 213 ? -0.998 -34.219 -15.148 1 97.69 213 GLY B N 1
ATOM 3800 C CA . GLY B 1 213 ? -2.318 -34.094 -14.547 1 97.69 213 GLY B CA 1
ATOM 3801 C C . GLY B 1 213 ? -2.426 -32.938 -13.57 1 97.69 213 GLY B C 1
ATOM 3802 O O . GLY B 1 213 ? -2.906 -33.094 -12.453 1 97.69 213 GLY B O 1
ATOM 3803 N N . VAL B 1 214 ? -2.016 -31.766 -13.93 1 98.56 214 VAL B N 1
ATOM 3804 C CA . VAL B 1 214 ? -2.09 -30.594 -13.07 1 98.56 214 VAL B CA 1
ATOM 3805 C C . VAL B 1 214 ? -3.5 -30 -13.109 1 98.56 214 VAL B C 1
ATOM 3807 O O . VAL B 1 214 ? -4.266 -30.281 -14.039 1 98.56 214 VAL B O 1
ATOM 3810 N N . ASP B 1 215 ? -3.861 -29.234 -12.102 1 98.69 215 ASP B N 1
ATOM 3811 C CA . ASP B 1 215 ? -5.18 -28.609 -12.023 1 98.69 215 ASP B CA 1
ATOM 3812 C C . ASP B 1 215 ? -5.262 -27.391 -12.922 1 98.69 215 ASP B C 1
ATOM 3814 O O . ASP B 1 215 ? -6.316 -27.094 -13.492 1 98.69 215 ASP B O 1
ATOM 3818 N N . ARG B 1 216 ? -4.145 -26.656 -13.102 1 98.81 216 ARG B N 1
ATOM 3819 C CA . ARG B 1 216 ? -4.125 -25.391 -13.82 1 98.81 216 ARG B CA 1
ATOM 3820 C C . ARG B 1 216 ? -2.781 -25.156 -14.5 1 98.81 216 ARG B C 1
ATOM 3822 O O . ARG B 1 216 ? -1.739 -25.562 -13.977 1 98.81 216 ARG B O 1
ATOM 3829 N N . ILE B 1 217 ? -2.83 -24.594 -15.625 1 98.88 217 ILE B N 1
ATOM 3830 C CA . ILE B 1 217 ? -1.639 -24.234 -16.391 1 98.88 217 ILE B CA 1
ATOM 3831 C C . ILE B 1 217 ? -1.592 -22.719 -16.578 1 98.88 217 ILE B C 1
ATOM 3833 O O . ILE B 1 217 ? -2.551 -22.109 -17.062 1 98.88 217 ILE B O 1
ATOM 3837 N N . MET B 1 218 ? -0.521 -22.125 -16.141 1 98.75 218 MET B N 1
ATOM 3838 C CA . MET B 1 218 ? -0.314 -20.703 -16.328 1 98.75 218 MET B CA 1
ATOM 3839 C C . MET B 1 218 ? 0.565 -20.438 -17.547 1 98.75 218 MET B C 1
ATOM 3841 O O . MET B 1 218 ? 1.718 -20.859 -17.594 1 98.75 218 MET B O 1
ATOM 3845 N N . LEU B 1 219 ? -0.007 -19.719 -18.484 1 98.5 219 LEU B N 1
ATOM 3846 C CA . LEU B 1 219 ? 0.731 -19.297 -19.672 1 98.5 219 LEU B CA 1
ATOM 3847 C C . LEU B 1 219 ? 1.49 -18 -19.406 1 98.5 219 LEU B C 1
ATOM 3849 O O . LEU B 1 219 ? 0.9 -16.906 -19.406 1 98.5 219 LEU B O 1
ATOM 3853 N N . ASP B 1 220 ? 2.777 -18.156 -19.203 1 94.44 220 ASP B N 1
ATOM 3854 C CA . ASP B 1 220 ? 3.607 -17.016 -18.828 1 94.44 220 ASP B CA 1
ATOM 3855 C C . ASP B 1 220 ? 4.086 -16.25 -20.062 1 94.44 220 ASP B C 1
ATOM 3857 O O . ASP B 1 220 ? 4.953 -16.734 -20.797 1 94.44 220 ASP B O 1
ATOM 3861 N N . ASN B 1 221 ? 3.631 -15.102 -20.281 1 95.19 221 ASN B N 1
ATOM 3862 C CA . ASN B 1 221 ? 4.078 -14.164 -21.312 1 95.19 221 ASN B CA 1
ATOM 3863 C C . ASN B 1 221 ? 3.795 -14.688 -22.719 1 95.19 221 ASN B C 1
ATOM 3865 O O . ASN B 1 221 ? 4.605 -14.5 -23.625 1 95.19 221 ASN B O 1
ATOM 3869 N N . PHE B 1 222 ? 2.756 -15.422 -22.875 1 97.69 222 PHE B N 1
ATOM 3870 C CA . PHE B 1 222 ? 2.299 -15.836 -24.203 1 97.69 222 PHE B CA 1
ATOM 3871 C C . PHE B 1 222 ? 1.605 -14.68 -24.922 1 97.69 222 PHE B C 1
ATOM 3873 O O . PHE B 1 222 ? 0.899 -13.891 -24.281 1 97.69 222 PHE B O 1
ATOM 3880 N N . THR B 1 223 ? 1.802 -14.617 -26.203 1 97.44 223 THR B N 1
ATOM 3881 C CA . THR B 1 223 ? 0.99 -13.711 -27.016 1 97.44 223 THR B CA 1
ATOM 3882 C C . THR B 1 223 ? -0.441 -14.227 -27.125 1 97.44 223 THR B C 1
ATOM 3884 O O . THR B 1 223 ? -0.71 -15.398 -26.844 1 97.44 223 THR B O 1
ATOM 3887 N N . PRO B 1 224 ? -1.342 -13.359 -27.531 1 98 224 PRO B N 1
ATOM 3888 C CA . PRO B 1 224 ? -2.709 -13.844 -27.734 1 98 224 PRO B CA 1
ATOM 3889 C C . PRO B 1 224 ? -2.781 -15 -28.734 1 98 224 PRO B C 1
ATOM 3891 O O . PRO B 1 224 ? -3.525 -15.961 -28.516 1 98 224 PRO B O 1
ATOM 3894 N N . GLU B 1 225 ? -1.997 -14.938 -29.781 1 97.94 225 GLU B N 1
ATOM 3895 C CA . GLU B 1 225 ? -1.978 -16.016 -30.781 1 97.94 225 GLU B CA 1
ATOM 3896 C C . GLU B 1 225 ? -1.528 -17.328 -30.156 1 97.94 225 GLU B C 1
ATOM 3898 O O . GLU B 1 225 ? -2.17 -18.359 -30.344 1 97.94 225 GLU B O 1
ATOM 3903 N N . ARG B 1 226 ? -0.522 -17.297 -29.422 1 98.19 226 ARG B N 1
ATOM 3904 C CA . ARG B 1 226 ? -0.006 -18.484 -28.766 1 98.19 226 ARG B CA 1
ATOM 3905 C C . ARG B 1 226 ? -0.97 -18.984 -27.688 1 98.19 226 ARG B C 1
ATOM 3907 O O . ARG B 1 226 ? -1.093 -20.188 -27.469 1 98.19 226 ARG B O 1
ATOM 3914 N N . THR B 1 227 ? -1.601 -18.047 -27.062 1 98.5 227 THR B N 1
ATOM 3915 C CA . THR B 1 227 ? -2.588 -18.375 -26.047 1 98.5 227 THR B CA 1
ATOM 3916 C C . THR B 1 227 ? -3.75 -19.156 -26.656 1 98.5 227 THR B C 1
ATOM 3918 O O . THR B 1 227 ? -4.195 -20.156 -26.109 1 98.5 227 THR B O 1
ATOM 3921 N N . LYS B 1 228 ? -4.172 -18.703 -27.766 1 98.38 228 LYS B N 1
ATOM 3922 C CA . LYS B 1 228 ? -5.262 -19.391 -28.438 1 98.38 228 LYS B CA 1
ATOM 3923 C C . LYS B 1 228 ? -4.883 -20.828 -28.781 1 98.38 228 LYS B C 1
ATOM 3925 O O . LYS B 1 228 ? -5.668 -21.75 -28.547 1 98.38 228 LYS B O 1
ATOM 3930 N N . GLU B 1 229 ? -3.709 -20.984 -29.297 1 98.5 229 GLU B N 1
ATOM 3931 C CA . GLU B 1 229 ? -3.209 -22.312 -29.625 1 98.5 229 GLU B CA 1
ATOM 3932 C C . GLU B 1 229 ? -3.141 -23.188 -28.375 1 98.5 229 GLU B C 1
ATOM 3934 O O . GLU B 1 229 ? -3.492 -24.375 -28.422 1 98.5 229 GLU B O 1
ATOM 3939 N N . ALA B 1 230 ? -2.664 -22.594 -27.312 1 98.69 230 ALA B N 1
ATOM 3940 C CA . ALA B 1 230 ? -2.525 -23.328 -26.062 1 98.69 230 ALA B CA 1
ATOM 3941 C C . ALA B 1 230 ? -3.885 -23.781 -25.531 1 98.69 230 ALA B C 1
ATOM 3943 O O . ALA B 1 230 ? -4.031 -24.922 -25.078 1 98.69 230 ALA B O 1
ATOM 3944 N N . VAL B 1 231 ? -4.855 -22.906 -25.578 1 98.69 231 VAL B N 1
ATOM 3945 C CA . VAL B 1 231 ? -6.195 -23.219 -25.109 1 98.69 231 VAL B CA 1
ATOM 3946 C C . VAL B 1 231 ? -6.77 -24.391 -25.891 1 98.69 231 VAL B C 1
ATOM 3948 O O . VAL B 1 231 ? -7.371 -25.297 -25.328 1 98.69 231 VAL B O 1
ATOM 3951 N N . GLU B 1 232 ? -6.566 -24.359 -27.172 1 98.38 232 GLU B N 1
ATOM 3952 C CA . GLU B 1 232 ? -7.035 -25.438 -28.031 1 98.38 232 GLU B CA 1
ATOM 3953 C C . GLU B 1 232 ? -6.34 -26.75 -27.688 1 98.38 232 GLU B C 1
ATOM 3955 O O . GLU B 1 232 ? -6.984 -27.797 -27.625 1 98.38 232 GLU B O 1
ATOM 3960 N N . LEU B 1 233 ? -5.121 -26.625 -27.484 1 98.38 233 LEU B N 1
ATOM 3961 C CA . LEU B 1 233 ? -4.316 -27.797 -27.172 1 98.38 233 LEU B CA 1
ATOM 3962 C C . LEU B 1 233 ? -4.746 -28.391 -25.828 1 98.38 233 LEU B C 1
ATOM 3964 O O . LEU B 1 233 ? -4.836 -29.625 -25.703 1 98.38 233 LEU B O 1
ATOM 3968 N N . ILE B 1 234 ? -4.93 -27.625 -24.812 1 98.56 234 ILE B N 1
ATOM 3969 C CA . ILE B 1 234 ? -5.289 -28.062 -23.469 1 98.56 234 ILE B CA 1
ATOM 3970 C C . ILE B 1 234 ? -6.688 -28.672 -23.484 1 98.56 234 ILE B C 1
ATOM 3972 O O . ILE B 1 234 ? -6.953 -29.641 -22.781 1 98.56 234 ILE B O 1
ATOM 3976 N N . ASN B 1 235 ? -7.586 -28.047 -24.234 1 97.94 235 ASN B N 1
ATOM 3977 C CA . ASN B 1 235 ? -8.906 -28.594 -24.562 1 97.94 235 ASN B CA 1
ATOM 3978 C C . ASN B 1 235 ? -9.664 -29.016 -23.312 1 97.94 235 ASN B C 1
ATOM 3980 O O . ASN B 1 235 ? -10.172 -30.125 -23.234 1 97.94 235 ASN B O 1
ATOM 3984 N N . GLY B 1 236 ? -9.609 -28.172 -22.297 1 97.75 236 GLY B N 1
ATOM 3985 C CA . GLY B 1 236 ? -10.438 -28.375 -21.109 1 97.75 236 GLY B CA 1
ATOM 3986 C C . GLY B 1 236 ? -9.859 -29.375 -20.141 1 97.75 236 GLY B C 1
ATOM 3987 O O . GLY B 1 236 ? -10.461 -29.641 -19.094 1 97.75 236 GLY B O 1
ATOM 3988 N N . ARG B 1 237 ? -8.68 -29.859 -20.328 1 98.44 237 ARG B N 1
ATOM 3989 C CA . ARG B 1 237 ? -8.07 -30.859 -19.469 1 98.44 237 ARG B CA 1
ATOM 3990 C C . ARG B 1 237 ? -7.496 -30.234 -18.203 1 98.44 237 ARG B C 1
ATOM 3992 O O . ARG B 1 237 ? -7.207 -30.938 -17.234 1 98.44 237 ARG B O 1
ATOM 3999 N N . ALA B 1 238 ? -7.32 -29 -18.203 1 98.62 238 ALA B N 1
ATOM 4000 C CA . ALA B 1 238 ? -6.887 -28.188 -17.062 1 98.62 238 ALA B CA 1
ATOM 4001 C C . ALA B 1 238 ? -7.422 -26.766 -17.172 1 98.62 238 ALA B C 1
ATOM 4003 O O . ALA B 1 238 ? -7.766 -26.312 -18.266 1 98.62 238 ALA B O 1
ATOM 4004 N N . GLU B 1 239 ? -7.535 -26.078 -16.062 1 98.75 239 GLU B N 1
ATOM 4005 C CA . GLU B 1 239 ? -7.801 -24.656 -16.125 1 98.75 239 GLU B CA 1
ATOM 4006 C C . GLU B 1 239 ? -6.641 -23.906 -16.766 1 98.75 239 GLU B C 1
ATOM 4008 O O . GLU B 1 239 ? -5.484 -24.312 -16.656 1 98.75 239 GLU B O 1
ATOM 4013 N N . VAL B 1 240 ? -6.938 -22.812 -17.438 1 98.88 240 VAL B N 1
ATOM 4014 C CA . VAL B 1 240 ? -5.914 -22.047 -18.141 1 98.88 240 VAL B CA 1
ATOM 4015 C C . VAL B 1 240 ? -5.879 -20.625 -17.594 1 98.88 240 VAL B C 1
ATOM 4017 O O . VAL B 1 240 ? -6.914 -19.969 -17.5 1 98.88 240 VAL B O 1
ATOM 4020 N N . GLU B 1 241 ? -4.703 -20.188 -17.266 1 98.81 241 GLU B N 1
ATOM 4021 C CA . GLU B 1 241 ? -4.461 -18.844 -16.75 1 98.81 241 GLU B CA 1
ATOM 4022 C C . GLU B 1 241 ? -3.395 -18.125 -17.578 1 98.81 241 GLU B C 1
ATOM 4024 O O . GLU B 1 241 ? -2.33 -18.688 -17.844 1 98.81 241 GLU B O 1
ATOM 4029 N N . SER B 1 242 ? -3.721 -16.922 -18.031 1 98.62 242 SER B N 1
ATOM 4030 C CA . SER B 1 242 ? -2.709 -16.094 -18.672 1 98.62 242 SER B CA 1
ATOM 4031 C C . SER B 1 242 ? -2.121 -15.086 -17.703 1 98.62 242 SER B C 1
ATOM 4033 O O . SER B 1 242 ? -2.842 -14.523 -16.875 1 98.62 242 SER B O 1
ATOM 4035 N N . SER B 1 243 ? -0.842 -14.922 -17.766 1 96.75 243 SER B N 1
ATOM 4036 C CA . SER B 1 243 ? -0.143 -13.945 -16.938 1 96.75 243 SER B CA 1
ATOM 4037 C C . SER B 1 243 ? 1.03 -13.32 -17.688 1 96.75 243 SER B C 1
ATOM 4039 O O . SER B 1 243 ? 1.544 -13.898 -18.641 1 96.75 243 SER B O 1
ATOM 4041 N N . GLY B 1 244 ? 1.383 -12.094 -17.25 1 92.5 244 GLY B N 1
ATOM 4042 C CA . GLY B 1 244 ? 2.568 -11.438 -17.766 1 92.5 244 GLY B CA 1
ATOM 4043 C C . GLY B 1 244 ? 2.248 -10.211 -18.594 1 92.5 244 GLY B C 1
ATOM 4044 O O . GLY B 1 244 ? 1.861 -10.328 -19.766 1 92.5 244 GLY B O 1
ATOM 4045 N N . GLY B 1 245 ? 2.416 -9.07 -18.047 1 89.56 245 GLY B N 1
ATOM 4046 C CA . GLY B 1 245 ? 2.391 -7.797 -18.766 1 89.56 245 GLY B CA 1
ATOM 4047 C C . GLY B 1 245 ? 1.041 -7.488 -19.375 1 89.56 245 GLY B C 1
ATOM 4048 O O . GLY B 1 245 ? 0.955 -6.723 -20.344 1 89.56 245 GLY B O 1
ATOM 4049 N N . ILE B 1 246 ? 0.011 -8.133 -19.016 1 95.5 246 ILE B N 1
ATOM 4050 C CA . ILE B 1 246 ? -1.319 -7.902 -19.578 1 95.5 246 ILE B CA 1
ATOM 4051 C C . ILE B 1 246 ? -1.926 -6.645 -18.969 1 95.5 246 ILE B C 1
ATOM 4053 O O . ILE B 1 246 ? -1.891 -6.461 -17.75 1 95.5 246 ILE B O 1
ATOM 4057 N N . THR B 1 247 ? -2.408 -5.758 -19.844 1 95.25 247 THR B N 1
ATOM 4058 C CA . THR B 1 247 ? -2.967 -4.477 -19.422 1 95.25 247 THR B CA 1
ATOM 4059 C C . THR B 1 247 ? -4.469 -4.426 -19.703 1 95.25 247 THR B C 1
ATOM 4061 O O . THR B 1 247 ? -5.02 -5.336 -20.328 1 95.25 247 THR B O 1
ATOM 4064 N N . LEU B 1 248 ? -5.035 -3.357 -19.219 1 96.62 248 LEU B N 1
ATOM 4065 C CA . LEU B 1 248 ? -6.457 -3.152 -19.469 1 96.62 248 LEU B CA 1
ATOM 4066 C C . LEU B 1 248 ? -6.754 -3.15 -20.969 1 96.62 248 LEU B C 1
ATOM 4068 O O . LEU B 1 248 ? -7.777 -3.678 -21.406 1 96.62 248 LEU B O 1
ATOM 4072 N N . GLU B 1 249 ? -5.871 -2.639 -21.781 1 96.75 249 GLU B N 1
ATOM 4073 C CA . GLU B 1 249 ? -6.055 -2.492 -23.219 1 96.75 249 GLU B CA 1
ATOM 4074 C C . GLU B 1 249 ? -5.949 -3.84 -23.922 1 96.75 249 GLU B C 1
ATOM 4076 O O . GLU B 1 249 ? -6.598 -4.062 -24.953 1 96.75 249 GLU B O 1
ATOM 4081 N N . THR B 1 250 ? -5.164 -4.758 -23.391 1 97.25 250 THR B N 1
ATOM 4082 C CA . THR B 1 250 ? -4.898 -6.004 -24.094 1 97.25 250 THR B CA 1
ATOM 4083 C C . THR B 1 250 ? -5.66 -7.16 -23.453 1 97.25 250 THR B C 1
ATOM 4085 O O . THR B 1 250 ? -5.691 -8.266 -24 1 97.25 250 THR B O 1
ATOM 4088 N N . LEU B 1 251 ? -6.254 -6.922 -22.422 1 97.88 251 LEU B N 1
ATOM 4089 C CA . LEU B 1 251 ? -6.887 -7.93 -21.578 1 97.88 251 LEU B CA 1
ATOM 4090 C C . LEU B 1 251 ? -7.91 -8.734 -22.375 1 97.88 251 LEU B C 1
ATOM 4092 O O . LEU B 1 251 ? -7.961 -9.961 -22.266 1 97.88 251 LEU B O 1
ATOM 4096 N N . ARG B 1 252 ? -8.742 -8.078 -23.125 1 98.12 252 ARG B N 1
ATOM 4097 C CA . ARG B 1 252 ? -9.844 -8.742 -23.812 1 98.12 252 ARG B CA 1
ATOM 4098 C C . ARG B 1 252 ? -9.32 -9.734 -24.859 1 98.12 252 ARG B C 1
ATOM 4100 O O . ARG B 1 252 ? -9.922 -10.789 -25.062 1 98.12 252 ARG B O 1
ATOM 4107 N N . ASP B 1 253 ? -8.203 -9.383 -25.5 1 98.31 253 ASP B N 1
ATOM 4108 C CA . ASP B 1 253 ? -7.602 -10.281 -26.469 1 98.31 253 ASP B CA 1
ATOM 4109 C C . ASP B 1 253 ? -7.293 -11.641 -25.859 1 98.31 253 ASP B C 1
ATOM 4111 O O . ASP B 1 253 ? -7.477 -12.68 -26.5 1 98.31 253 ASP B O 1
ATOM 4115 N N . TYR B 1 254 ? -6.848 -11.641 -24.656 1 98.62 254 TYR B N 1
ATOM 4116 C CA . TYR B 1 254 ? -6.535 -12.883 -23.969 1 98.62 254 TYR B CA 1
ATOM 4117 C C . TYR B 1 254 ? -7.812 -13.602 -23.531 1 98.62 254 TYR B C 1
ATOM 4119 O O . TYR B 1 254 ? -7.91 -14.828 -23.656 1 98.62 254 TYR B O 1
ATOM 4127 N N . GLY B 1 255 ? -8.727 -12.812 -23.062 1 98.56 255 GLY B N 1
ATOM 4128 C CA . GLY B 1 255 ? -10 -13.406 -22.672 1 98.56 255 GLY B CA 1
ATOM 4129 C C . GLY B 1 255 ? -10.695 -14.117 -23.812 1 98.56 255 GLY B C 1
ATOM 4130 O O . GLY B 1 255 ? -11.266 -15.195 -23.625 1 98.56 255 GLY B O 1
ATOM 4131 N N . GLU B 1 256 ? -10.648 -13.539 -24.953 1 98.44 256 GLU B N 1
ATOM 4132 C CA . GLU B 1 256 ? -11.336 -14.07 -26.125 1 98.44 256 GLU B CA 1
ATOM 4133 C C . GLU B 1 256 ? -10.688 -15.375 -26.594 1 98.44 256 GLU B C 1
ATOM 4135 O O . GLU B 1 256 ? -11.281 -16.125 -27.359 1 98.44 256 GLU B O 1
ATOM 4140 N N . CYS B 1 257 ? -9.484 -15.602 -26.156 1 98.44 257 CYS B N 1
ATOM 4141 C CA . CYS B 1 257 ? -8.812 -16.859 -26.484 1 98.44 257 CYS B CA 1
ATOM 4142 C C . CYS B 1 257 ? -9.438 -18.016 -25.719 1 98.44 257 CYS B C 1
ATOM 4144 O O . CYS B 1 257 ? -9.203 -19.188 -26.062 1 98.44 257 CYS B O 1
ATOM 4146 N N . GLY B 1 258 ? -10.172 -17.688 -24.656 1 98.38 258 GLY B N 1
ATOM 4147 C CA . GLY B 1 258 ? -10.891 -18.734 -23.938 1 98.38 258 GLY B CA 1
ATOM 4148 C C . GLY B 1 258 ? -10.203 -19.156 -22.656 1 98.38 258 GLY B C 1
ATOM 4149 O O . GLY B 1 258 ? -10.492 -20.234 -22.125 1 98.38 258 GLY B O 1
ATOM 4150 N N . VAL B 1 259 ? -9.312 -18.375 -22.156 1 98.81 259 VAL B N 1
ATOM 4151 C CA . VAL B 1 259 ? -8.672 -18.703 -20.891 1 98.81 259 VAL B CA 1
ATOM 4152 C C . VAL B 1 259 ? -9.688 -18.594 -19.75 1 98.81 259 VAL B C 1
ATOM 4154 O O . VAL B 1 259 ? -10.695 -17.891 -19.875 1 98.81 259 VAL B O 1
ATOM 4157 N N . ASP B 1 260 ? -9.406 -19.312 -18.656 1 98.75 260 ASP B N 1
ATOM 4158 C CA . ASP B 1 260 ? -10.281 -19.234 -17.484 1 98.75 260 ASP B CA 1
ATOM 4159 C C . ASP B 1 260 ? -9.969 -18 -16.656 1 98.75 260 ASP B C 1
ATOM 4161 O O . ASP B 1 260 ? -10.875 -17.359 -16.125 1 98.75 260 ASP B O 1
ATOM 4165 N N . PHE B 1 261 ? -8.695 -17.672 -16.578 1 98.75 261 PHE B N 1
ATOM 4166 C CA . PHE B 1 261 ? -8.258 -16.594 -15.688 1 98.75 261 PHE B CA 1
ATOM 4167 C C . PHE B 1 261 ? -7.18 -15.742 -16.359 1 98.75 261 PHE B C 1
ATOM 4169 O O . PHE B 1 261 ? -6.422 -16.234 -17.188 1 98.75 261 PHE B O 1
ATOM 4176 N N . ILE B 1 262 ? -7.148 -14.523 -16 1 98.75 262 ILE B N 1
ATOM 4177 C CA . ILE B 1 262 ? -6.039 -13.625 -16.312 1 98.75 262 ILE B CA 1
ATOM 4178 C C . ILE B 1 262 ? -5.551 -12.953 -15.023 1 98.75 262 ILE B C 1
ATOM 4180 O O . ILE B 1 262 ? -6.301 -12.219 -14.375 1 98.75 262 ILE B O 1
ATOM 4184 N N . SER B 1 263 ? -4.379 -13.242 -14.656 1 98.25 263 SER B N 1
ATOM 4185 C CA . SER B 1 263 ? -3.824 -12.633 -13.445 1 98.25 263 SER B CA 1
ATOM 4186 C C . SER B 1 263 ? -3.15 -11.305 -13.758 1 98.25 263 SER B C 1
ATOM 4188 O O . SER B 1 263 ? -2.381 -11.195 -14.719 1 98.25 263 SER B O 1
ATOM 4190 N N . VAL B 1 264 ? -3.463 -10.336 -12.953 1 96.56 264 VAL B N 1
ATOM 4191 C CA . VAL B 1 264 ? -2.961 -8.984 -13.141 1 96.56 264 VAL B CA 1
ATOM 4192 C C . VAL B 1 264 ? -2.4 -8.445 -11.828 1 96.56 264 VAL B C 1
ATOM 4194 O O . VAL B 1 264 ? -3.156 -8.102 -10.914 1 96.56 264 VAL B O 1
ATOM 4197 N N . GLY B 1 265 ? -1.071 -8.289 -11.789 1 94.81 265 GLY B N 1
ATOM 4198 C CA . GLY B 1 265 ? -0.434 -7.758 -10.594 1 94.81 265 GLY B CA 1
ATOM 4199 C C . GLY B 1 265 ? -0.773 -6.305 -10.328 1 94.81 265 GLY B C 1
ATOM 4200 O O . GLY B 1 265 ? -0.841 -5.875 -9.18 1 94.81 265 GLY B O 1
ATOM 4201 N N . ALA B 1 266 ? -1.078 -5.559 -11.328 1 93.25 266 ALA B N 1
ATOM 4202 C CA . ALA B 1 266 ? -1.31 -4.117 -11.25 1 93.25 266 ALA B CA 1
ATOM 4203 C C . ALA B 1 266 ? -2.549 -3.805 -10.414 1 93.25 266 ALA B C 1
ATOM 4205 O O . ALA B 1 266 ? -2.727 -2.674 -9.953 1 93.25 266 ALA B O 1
ATOM 4206 N N . LEU B 1 267 ? -3.375 -4.777 -10.148 1 94.69 267 LEU B N 1
ATOM 4207 C CA . LEU B 1 267 ? -4.59 -4.559 -9.367 1 94.69 267 LEU B CA 1
ATOM 4208 C C . LEU B 1 267 ? -4.258 -4.148 -7.941 1 94.69 267 LEU B C 1
ATOM 4210 O O . LEU B 1 267 ? -5.07 -3.514 -7.266 1 94.69 267 LEU B O 1
ATOM 4214 N N . THR B 1 268 ? -2.973 -4.551 -7.488 1 92.94 268 THR B N 1
ATOM 4215 C CA . THR B 1 268 ? -2.646 -4.289 -6.094 1 92.94 268 THR B CA 1
ATOM 4216 C C . THR B 1 268 ? -1.368 -3.463 -5.98 1 92.94 268 THR B C 1
ATOM 4218 O O . THR B 1 268 ? -1.276 -2.561 -5.145 1 92.94 268 THR B O 1
ATOM 4221 N N . HIS B 1 269 ? -0.464 -3.639 -6.883 1 88.94 269 HIS B N 1
ATOM 4222 C CA . HIS B 1 269 ? 0.811 -2.959 -6.684 1 88.94 269 HIS B CA 1
ATOM 4223 C C . HIS B 1 269 ? 0.818 -1.593 -7.363 1 88.94 269 HIS B C 1
ATOM 4225 O O . HIS B 1 269 ? 1.756 -0.812 -7.188 1 88.94 269 HIS B O 1
ATOM 4231 N N . SER B 1 270 ? -0.163 -1.221 -8.164 1 84.5 270 SER B N 1
ATOM 4232 C CA . SER B 1 270 ? -0.236 0.039 -8.891 1 84.5 270 SER B CA 1
ATOM 4233 C C . SER B 1 270 ? -1.637 0.638 -8.828 1 84.5 270 SER B C 1
ATOM 4235 O O . SER B 1 270 ? -2.318 0.754 -9.844 1 84.5 270 SER B O 1
ATOM 4237 N N . VAL B 1 271 ? -2.029 1.014 -7.648 1 85.56 271 VAL B N 1
ATOM 4238 C CA . VAL B 1 271 ? -3.406 1.479 -7.527 1 85.56 271 VAL B CA 1
ATOM 4239 C C . VAL B 1 271 ? -3.424 2.9 -6.969 1 85.56 271 VAL B C 1
ATOM 4241 O O . VAL B 1 271 ? -2.6 3.252 -6.121 1 85.56 271 VAL B O 1
ATOM 4244 N N . LYS B 1 272 ? -4.352 3.639 -7.555 1 89.56 272 LYS B N 1
ATOM 4245 C CA . LYS B 1 272 ? -4.688 4.949 -7.004 1 89.56 272 LYS B CA 1
ATOM 4246 C C . LYS B 1 272 ? -5.883 4.855 -6.059 1 89.56 272 LYS B C 1
ATOM 4248 O O . LYS B 1 272 ? -6.914 4.281 -6.414 1 89.56 272 LYS B O 1
ATOM 4253 N N . GLY B 1 273 ? -5.77 5.332 -4.887 1 94.12 273 GLY B N 1
ATOM 4254 C CA . GLY B 1 273 ? -6.871 5.332 -3.936 1 94.12 273 GLY B CA 1
ATOM 4255 C C . GLY B 1 273 ? -8.078 6.113 -4.422 1 94.12 273 GLY B C 1
ATOM 4256 O O . GLY B 1 273 ? -7.938 7.098 -5.148 1 94.12 273 GLY B O 1
ATOM 4257 N N . LEU B 1 274 ? -9.242 5.719 -4.043 1 97.06 274 LEU B N 1
ATOM 4258 C CA . LEU B 1 274 ? -10.461 6.457 -4.344 1 97.06 274 LEU B CA 1
ATOM 4259 C C . LEU B 1 274 ? -10.617 7.656 -3.414 1 97.06 274 LEU B C 1
ATOM 4261 O O . LEU B 1 274 ? -10.492 7.523 -2.195 1 97.06 274 LEU B O 1
ATOM 4265 N N . ASP B 1 275 ? -10.945 8.758 -3.967 1 96.56 275 ASP B N 1
ATOM 4266 C CA . ASP B 1 275 ? -11.016 9.992 -3.182 1 96.56 275 ASP B CA 1
ATOM 4267 C C . ASP B 1 275 ? -12.258 10.008 -2.299 1 96.56 275 ASP B C 1
ATOM 4269 O O . ASP B 1 275 ? -13.375 9.797 -2.785 1 96.56 275 ASP B O 1
ATOM 4273 N N . MET B 1 276 ? -12.031 10.133 -1.03 1 97.69 276 MET B N 1
ATOM 4274 C CA . MET B 1 276 ? -13.086 10.266 -0.029 1 97.69 276 MET B CA 1
ATOM 4275 C C . MET B 1 276 ? -12.609 11.117 1.146 1 97.69 276 MET B C 1
ATOM 4277 O O . MET B 1 276 ? -11.414 11.359 1.304 1 97.69 276 MET B O 1
ATOM 4281 N N . SER B 1 277 ? -13.5 11.625 1.873 1 96.62 277 SER B N 1
ATOM 4282 C CA . SER B 1 277 ? -13.172 12.422 3.049 1 96.62 277 SER B CA 1
ATOM 4283 C C . SER B 1 277 ? -14.086 12.086 4.219 1 96.62 277 SER B C 1
ATOM 4285 O O . SER B 1 277 ? -15.141 11.469 4.035 1 96.62 277 SER B O 1
ATOM 4287 N N . PHE B 1 278 ? -13.641 12.297 5.387 1 96.75 278 PHE B N 1
ATOM 4288 C CA . PHE B 1 278 ? -14.352 12.141 6.648 1 96.75 278 PHE B CA 1
ATOM 4289 C C . PHE B 1 278 ? -14.5 13.477 7.359 1 96.75 278 PHE B C 1
ATOM 4291 O O . PHE B 1 278 ? -13.523 14.031 7.859 1 96.75 278 PHE B O 1
ATOM 4298 N N . LYS B 1 279 ? -15.766 14.023 7.332 1 92.75 279 LYS B N 1
ATOM 4299 C CA . LYS B 1 279 ? -15.969 15.398 7.77 1 92.75 279 LYS B CA 1
ATOM 4300 C C . LYS B 1 279 ? -17.109 15.5 8.773 1 92.75 279 LYS B C 1
ATOM 4302 O O . LYS B 1 279 ? -17.984 14.641 8.805 1 92.75 279 LYS B O 1
ATOM 4307 N N . HIS B 1 280 ? -17.047 16.609 9.461 1 91.69 280 HIS B N 1
ATOM 4308 C CA . HIS B 1 280 ? -18.109 16.906 10.414 1 91.69 280 HIS B CA 1
ATOM 4309 C C . HIS B 1 280 ? -19.422 17.156 9.695 1 91.69 280 HIS B C 1
ATOM 4311 O O . HIS B 1 280 ? -19.453 17.781 8.625 1 91.69 280 HIS B O 1
ATOM 4317 N N . CYS B 1 281 ? -20.547 16.656 10.312 1 85.69 281 CYS B N 1
ATOM 4318 C CA . CYS B 1 281 ? -21.859 16.938 9.75 1 85.69 281 CYS B CA 1
ATOM 4319 C C . CYS B 1 281 ? -22.875 17.219 10.859 1 85.69 281 CYS B C 1
ATOM 4321 O O . CYS B 1 281 ? -22.672 16.812 12 1 85.69 281 CYS B O 1
#

Sequence (562 aa):
MKTTDQLIDDLLNLAFAEDVGDGDHTTLSTIPAEATGRQHLLVKEEGIIAGIEIAKKVFEKFDSSLKITQYINDGAHVKPGDIAFVVEGPVRSLLQTERVMLNIMQRMSGIATMTARYQERLAGLKTKVLDTRKTTPGMRMLEKMAVKIGGGENHRIGLFDMILIKDNHVDFAGGIPQAVNSAKKYLAEKGKDLKIEVEVRNTEEILQALEAGVDRIMLDNFTPERTKEAVELINGRAEVESSGGITLETLRDYGECGVDFISVGALTHSVKGLDMSFKHCMKTTDQLIDDLLNLAFAEDVGDGDHTTLSTIPAEATGRQHLLVKEEGIIAGIEIAKKVFEKFDSSLKITQYINDGAHVKPGDIAFVVEGPVRSLLQTERVMLNIMQRMSGIATMTARYQERLAGLKTKVLDTRKTTPGMRMLEKMAVKIGGGENHRIGLFDMILIKDNHVDFAGGIPQAVNSAKKYLAEKGKDLKIEVEVRNTEEILQALEAGVDRIMLDNFTPERTKEAVELINGRAEVESSGGITLETLRDYGECGVDFISVGALTHSVKGLDMSFKHC

InterPro domains:
  IPR002638 Quinolinate phosphoribosyl transferase, C-terminal [PF01729] (111-279)
  IPR004393 Nicotinate-nucleotide pyrophosphorylase [TIGR00078] (13-279)
  IPR004393 Nicotinate-nucleotide pyrophosphorylase [cd01572] (9-279)
  IPR013785 Aldolase-type TIM barrel [G3DSA:3.20.20.70] (125-270)
  IPR022412 Quinolinate phosphoribosyl transferase, N-terminal [PF02749] (24-109)
  IPR027277 Nicotinate-nucleotide pyrophosphorylase/Putative pyrophosphorylase ModD [PIRSF006250] (7-279)
  IPR027277 Nicotinate-nucleotide pyrophosphorylase/Putative pyrophosphorylase ModD [PTHR32179] (7-279)
  IPR036068 Nicotinate phosphoribosyltransferase-like, C-terminal [SSF51690] (111-279)
  IPR037128 Quinolinate phosphoribosyl transferase, N-terminal domain superfamily [G3DSA:3.90.1170.20] (15-277)

Solvent-accessible surface area (backbone atoms only — not comparable to full-atom values): 28050 Å² total; per-residue (Å²): 108,80,49,72,67,54,48,51,51,52,34,52,53,44,30,47,50,59,36,32,50,85,34,45,52,37,48,69,31,23,46,63,90,82,40,66,44,39,34,31,36,36,31,61,41,70,41,25,42,26,42,56,74,54,39,52,52,52,44,43,72,75,41,71,73,48,44,73,50,76,72,57,59,66,48,38,79,46,40,62,75,42,61,40,33,36,39,35,32,49,41,62,58,55,64,71,44,42,58,65,41,46,38,50,24,19,42,19,11,17,21,8,29,52,28,32,54,52,44,57,62,32,64,94,52,86,32,40,41,22,42,52,73,47,32,50,65,49,36,45,70,55,50,49,48,13,24,42,51,18,67,31,39,72,44,56,75,30,32,51,65,34,28,62,42,40,68,72,39,22,62,67,36,72,30,59,51,48,24,51,51,34,37,50,50,43,28,60,75,70,71,49,91,62,56,38,30,37,54,32,83,47,70,71,46,48,53,40,41,58,74,60,62,42,52,27,40,32,37,53,61,58,52,54,70,55,40,33,53,48,44,60,69,50,62,78,70,39,46,35,29,41,35,60,92,64,42,81,88,50,41,43,59,44,39,73,38,63,32,48,30,36,41,30,49,54,52,54,41,46,35,52,44,40,49,60,48,78,40,79,104,108,80,48,72,68,54,48,52,50,53,34,53,54,44,30,46,49,58,34,31,50,85,34,43,54,37,48,69,32,24,45,62,90,80,42,65,45,39,34,31,36,37,30,61,41,69,41,24,43,27,43,56,74,55,39,51,51,50,42,44,72,76,40,71,75,49,44,74,50,76,72,56,58,65,47,36,78,46,38,62,73,41,62,40,32,36,40,34,32,48,42,64,58,55,64,70,45,43,59,64,41,47,35,51,23,20,42,18,12,17,22,8,30,51,28,31,54,51,43,56,62,33,64,96,51,85,32,40,42,22,41,54,72,46,32,51,65,47,36,44,70,55,50,48,49,13,25,42,50,19,67,30,40,72,46,55,75,29,32,53,65,35,29,62,43,39,69,71,38,22,62,67,35,72,30,60,51,47,24,51,51,34,37,51,52,43,27,61,76,69,71,50,92,62,56,38,31,39,55,32,83,48,69,69,47,47,52,40,42,58,72,60,62,40,54,28,39,31,38,52,61,58,52,53,71,53,42,32,53,48,44,60,69,50,62,78,69,39,45,36,29,40,35,61,93,65,42,82,88,50,41,41,58,44,37,73,37,62,33,47,31,36,41,31,48,55,52,55,41,45,34,52,46,41,49,61,48,78,41,80,104

Foldseek 3Di:
DDDLVRLLVVLLVVLLCVQAPVHDPVCVVPPDQPDKAKKWKFFAAWFFWACPVVLVVLLCVQPVQKDKAADADGLDTDHGGDTGIMIITGPRSLVSSFVVSQVLGQQLRQLLRVLLLLVVLLPPFLEFEEEDCLADPSCLSSLQVSNVSSPGHYDDSDCPAAAEAEPVQQVVQVHDLSSLVVVVVVCVVVVHDHFYEYEDADDVNLVSNLVSQGQEYEDEPDDLVRLLVSCVVCVPSHAYEYEDPDDSVCSNSNRVSRHHYYYDHCSHNPTGTRDMGMGGD/DDDLVRLLVVLLVVLLCVQAPVHDPVCVVPPDQPDKAKKWKFFAAWFFWDCPVVLVVLLCVQPVQKDKAADADGLDTDHGGDTGIMIITGPRSLVSSFVVSQVLGQQLRQLLRVLLLLVVLLPPFLEFEEEDCLADPSCLSSLQVSNVSSPGHYDDSDCPAAAEAEPVQQVVQVHDLSSLVVVVVVCVVVVHDHFHEYEDADDVNLVSNLVSQGQEYEDEPDDLVRLLVSCVVCVPSHAYEYEDPDDSVCSNSNRVSRHHYYYDHCSHNPTGTRDMGMGGD

Nearest PDB structures (foldseek):
  1x1o-assembly1_A  TM=9.313E-01  e=1.310E-39  Thermus thermophilus HB8
  5ayy-assembly1_C  TM=9.302E-01  e=2.366E-30  Homo sapiens
  2b7n-assembly1_A  TM=9.247E-01  e=1.471E-29  Helicobacter pylori
  4kwv-assembly1_F  TM=9.228E-01  e=2.704E-29  Homo sapiens
  4i9a-assembly1_A  TM=9.162E-01  e=1.384E-29  Sus scrofa